Protein AF-0000000085137660 (afdb_homodimer)

Solvent-accessible surface area (backbone atoms only — not comparable to full-atom values): 29494 Å² total; per-residue (Å²): 129,69,52,48,34,33,44,32,47,28,30,54,60,30,27,39,37,35,36,28,50,52,92,41,75,76,46,72,49,74,45,64,56,2,48,78,43,44,84,89,50,51,64,68,55,51,51,50,61,74,38,60,92,65,69,50,100,78,45,32,34,38,33,32,21,39,34,20,32,92,70,30,72,48,69,28,66,62,44,60,51,61,36,46,60,68,51,48,63,71,52,52,35,73,80,55,91,57,30,33,27,43,32,24,38,29,33,80,51,96,93,45,31,30,68,45,58,43,58,56,40,26,47,52,13,33,46,71,77,47,70,39,47,29,39,38,34,61,49,52,56,21,36,42,34,35,28,55,98,57,31,40,58,45,61,48,40,30,38,50,40,45,50,49,50,42,40,46,72,72,34,76,59,27,59,89,53,58,79,70,44,91,39,71,65,40,20,50,54,18,23,54,49,9,48,75,40,31,46,43,58,60,52,54,45,26,56,31,26,23,37,76,72,63,80,32,63,60,37,29,49,65,28,20,50,49,17,25,43,52,13,14,48,57,45,60,43,43,86,76,55,54,91,88,51,55,31,24,35,35,21,52,71,72,60,41,56,56,51,48,52,50,35,45,76,72,73,42,65,72,44,80,41,48,38,68,59,16,28,53,50,16,48,49,57,40,44,53,61,70,61,104,130,68,53,48,34,34,45,32,47,29,30,55,59,31,28,38,39,36,36,27,50,53,91,42,74,75,46,73,46,76,44,64,56,2,48,78,42,44,84,89,49,51,64,68,55,51,50,50,61,75,39,61,92,65,69,50,99,78,43,33,34,37,31,33,22,38,36,22,32,94,71,30,75,48,69,28,65,62,44,61,50,61,36,47,60,68,51,48,65,71,52,53,36,74,79,55,91,56,28,33,27,40,33,25,39,29,34,80,52,98,90,45,32,29,66,44,59,42,58,56,39,25,46,53,13,34,47,74,77,48,68,40,47,30,38,38,33,60,49,54,56,20,35,40,35,36,27,54,98,57,33,40,58,46,62,48,38,28,38,50,40,44,48,51,51,43,41,47,73,72,33,78,60,26,60,89,52,60,79,69,42,91,38,72,65,39,19,50,55,17,23,54,52,9,48,75,40,31,46,43,58,60,51,55,44,25,55,30,26,22,36,75,72,62,78,33,62,60,36,29,49,63,27,20,50,50,16,24,44,54,12,14,49,55,44,60,44,42,86,76,56,54,92,86,50,55,31,23,35,36,22,53,71,70,57,41,56,56,52,49,52,50,35,44,75,72,72,43,64,71,45,81,40,47,38,67,58,17,28,53,50,16,48,49,57,40,43,53,61,72,63,104

pLDDT: mean 94.41, std 6.68, range [46.06, 98.75]

Sequence (584 aa):
MTARYIAIDWGSTNLRAWLYQGDHCLESRQSEAGVTRLNGKSPAAVLAEVTTDWREENTPVVMAGMVGSNVGWKVAPYLSVPARFSSIGEQLTSVGDNIWIIPGLCVSHDDNHNVMRGEETQLIGARTLAPSSLYVMPGTHCKWVQADSQQINDFRTVMTGELHHLLLNHSLIGAGLPPQENSADAFAAGLERGLNAPAILPQLFEVRASHVLGTLPREQVSEFLSGLLIGAEVASMRDYVTHQHAITLVAGTSLTARYQQAFQAMGCDVTAVAGDTAFQAGIRSIAHAVANMTARYIAIDWGSTNLRAWLYQGDHCLESRQSEAGVTRLNGKSPAAVLAEVTTDWREENTPVVMAGMVGSNVGWKVAPYLSVPARFSSIGEQLTSVGDNIWIIPGLCVSHDDNHNVMRGEETQLIGARTLAPSSLYVMPGTHCKWVQADSQQINDFRTVMTGELHHLLLNHSLIGAGLPPQENSADAFAAGLERGLNAPAILPQLFEVRASHVLGTLPREQVSEFLSGLLIGAEVASMRDYVTHQHAITLVAGTSLTARYQQAFQAMGCDVTAVAGDTAFQAGIRSIAHAVAN

Foldseek 3Di:
DQAWAKEWEAEQQKIKIFTDRHLRTPDIDIDRCHLNRVPPDAPVVVVCVRCPPPDDPQHAYEYWYCLCPPSHNHPQAADEPFDWLVVQLVRWDDDDRRYTYGHWHWYDDDVDTDIDTLVSLLVQLCCVVPNWQWEWEDDCWIKIWGDHNTTTHDIHIDRLNVVLVCLCPPHLLNPPFDAADDDPVLLVQLQVQLLVCLVCVVVSVVLSVCVVVPVDPSNHSSNSSSNNSLNSVCNVCVVSDDQPIEYEYEEADVVVVSNQVSCVVVVHHYHYDYSVSSNSSRSSVSSSVSSD/DQAWAKEWEAEQQKIKIFTDRRLDTPDIFIDRCHLNRVPPDAPVVVVCVRCPPPDDPQHAYEYWYCLCPPSHNHPQAADEPFDWLVVQLVRWDDDDHRYTYGHWHWYDDDVDTDIDTLVSLLVQLCCVVPNWQWEWEDDCWIKIWGDHNTTTHDIHIDRLNVVLVCLCPPHLLNPPFDAADDDPVLLVQLLVQLLVCLVCVVVSVVLSVCVVVPVDPSNHSSNSSSNNSLNSVCNVCVVSDDQPIEYEYEEADVVVVSNQVSCVVVVHHYHYDYSVSSNSSRSSVSSSVSSD

InterPro domains:
  IPR007729 2-keto-3-deoxy-galactonokinase [PF05035] (9-286)
  IPR042257 2-keto-3-deoxy-galactonokinase, C-terminal domain [G3DSA:3.30.420.310] (90-292)
  IPR042258 2-keto-3-deoxy-galactonokinase, N-terminal [G3DSA:3.30.420.300] (1-76)

Radius of gyration: 28.01 Å; Cα contacts (8 Å, |Δi|>4): 1306; chains: 2; bounding box: 45×90×69 Å

Nearest PDB structures (foldseek):
  3r1x-assembly1_A  TM=9.912E-01  e=9.124E-51  Klebsiella pneumoniae subsp. pneumoniae MGH 78578
  3t69-assembly1_A  TM=9.196E-01  e=9.503E-27  Sinorhizobium meliloti 1021
  3t69-assembly1_B  TM=8.977E-01  e=1.426E-25  Sinorhizobium meliloti 1021
  4mo4-assembly1_A  TM=4.322E-01  e=2.109E-05  Pseudomonas aeruginosa
  4mo4-assembly1_B  TM=4.518E-01  e=2.992E-04  Pseudomonas aeruginosa

Organism: Escherichia coli (strain 55989 / EAEC) (NCBI:txid585055)

Structure (mmCIF, N/CA/C/O backbone):
data_AF-0000000085137660-model_v1
#
loop_
_entity.id
_entity.type
_entity.pdbx_description
1 polymer 'DgoK protein'
#
loop_
_atom_site.group_PDB
_atom_site.id
_atom_site.type_symbol
_atom_site.label_atom_id
_atom_site.label_alt_id
_atom_site.label_comp_id
_atom_site.label_asym_id
_atom_site.label_entity_id
_atom_site.label_seq_id
_atom_site.pdbx_PDB_ins_code
_atom_site.Cartn_x
_atom_site.Cartn_y
_atom_site.Cartn_z
_atom_site.occupancy
_atom_site.B_iso_or_equiv
_atom_site.auth_seq_id
_atom_site.auth_comp_id
_atom_site.auth_asym_id
_atom_site.auth_atom_id
_atom_site.pdbx_PDB_model_num
ATOM 1 N N . MET A 1 1 ? 8.477 -43.656 -29.453 1 46.28 1 MET A N 1
ATOM 2 C CA . MET A 1 1 ? 8.453 -42.344 -30.094 1 46.28 1 MET A CA 1
ATOM 3 C C . MET A 1 1 ? 8.195 -41.219 -29.078 1 46.28 1 MET A C 1
ATOM 5 O O . MET A 1 1 ? 7.293 -41.344 -28.25 1 46.28 1 MET A O 1
ATOM 9 N N . THR A 1 2 ? 9.211 -40.375 -28.859 1 61.97 2 THR A N 1
ATOM 10 C CA . THR A 1 2 ? 9.125 -39.406 -27.766 1 61.97 2 THR A CA 1
ATOM 11 C C . THR A 1 2 ? 7.996 -38.406 -28.016 1 61.97 2 THR A C 1
ATOM 13 O O . THR A 1 2 ? 7.828 -37.938 -29.141 1 61.97 2 THR A O 1
ATOM 16 N N . ALA A 1 3 ? 7.059 -38.25 -27.094 1 81.56 3 ALA A N 1
ATOM 17 C CA . ALA A 1 3 ? 5.777 -37.562 -27.266 1 81.56 3 ALA A CA 1
ATOM 18 C C . ALA A 1 3 ? 5.984 -36.094 -27.578 1 81.56 3 ALA A C 1
ATOM 20 O O . ALA A 1 3 ? 6.887 -35.438 -27.047 1 81.56 3 ALA A O 1
ATOM 21 N N . ARG A 1 4 ? 5.508 -35.656 -28.781 1 89.88 4 ARG A N 1
ATOM 22 C CA . ARG A 1 4 ? 5.473 -34.281 -29.203 1 89.88 4 ARG A CA 1
ATOM 23 C C . ARG A 1 4 ? 4.352 -33.5 -28.516 1 89.88 4 ARG A C 1
ATOM 25 O O . ARG A 1 4 ? 3.246 -34.031 -28.344 1 89.88 4 ARG A O 1
ATOM 32 N N . TYR A 1 5 ? 4.68 -32.312 -27.984 1 94.44 5 TYR A N 1
ATOM 33 C CA . TYR A 1 5 ? 3.645 -31.516 -27.344 1 94.44 5 TYR A CA 1
ATOM 34 C C . TYR A 1 5 ? 3.998 -30.031 -27.359 1 94.44 5 TYR A C 1
ATOM 36 O O . TYR A 1 5 ? 5.148 -29.672 -27.625 1 94.44 5 TYR A O 1
ATOM 44 N N . ILE A 1 6 ? 3.008 -29.219 -27.172 1 95.44 6 ILE A N 1
ATOM 45 C CA . ILE A 1 6 ? 3.16 -27.781 -27.094 1 95.44 6 ILE A CA 1
ATOM 46 C C . ILE A 1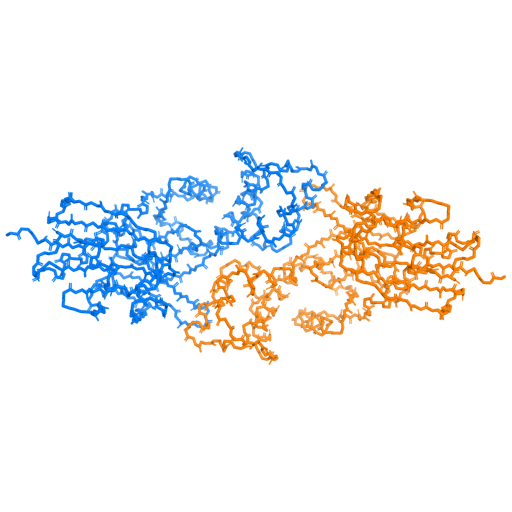 6 ? 2.848 -27.281 -25.688 1 95.44 6 ILE A C 1
ATOM 48 O O . ILE A 1 6 ? 1.831 -27.672 -25.094 1 95.44 6 ILE A O 1
ATOM 52 N N . ALA A 1 7 ? 3.758 -26.562 -25.125 1 96.25 7 ALA A N 1
ATOM 53 C CA . ALA A 1 7 ? 3.588 -25.938 -23.828 1 96.25 7 ALA A CA 1
ATOM 54 C C . ALA A 1 7 ? 3.42 -24.422 -23.953 1 96.25 7 ALA A C 1
ATOM 56 O O . ALA A 1 7 ? 4.16 -23.781 -24.703 1 96.25 7 ALA A O 1
ATOM 57 N N . ILE A 1 8 ? 2.41 -23.891 -23.188 1 97.31 8 ILE A N 1
ATOM 58 C CA . ILE A 1 8 ? 2.129 -22.469 -23.328 1 97.31 8 ILE A CA 1
ATOM 59 C C . ILE A 1 8 ? 2.02 -21.812 -21.953 1 97.31 8 ILE A C 1
ATOM 61 O O . ILE A 1 8 ? 1.321 -22.328 -21.078 1 97.31 8 ILE A O 1
ATOM 65 N N . ASP A 1 9 ? 2.746 -20.781 -21.734 1 97.44 9 ASP A N 1
ATOM 66 C CA . ASP A 1 9 ? 2.557 -19.844 -20.641 1 97.44 9 ASP A CA 1
ATOM 67 C C . ASP A 1 9 ? 1.769 -18.625 -21.109 1 97.44 9 ASP A C 1
ATOM 69 O O . ASP A 1 9 ? 2.328 -17.703 -21.719 1 97.44 9 ASP A O 1
ATOM 73 N N . TRP A 1 10 ? 0.52 -18.594 -20.812 1 97.88 10 TRP A N 1
ATOM 74 C CA . TRP A 1 10 ? -0.363 -17.547 -21.297 1 97.88 10 TRP A CA 1
ATOM 75 C C . TRP A 1 10 ? -0.768 -16.609 -20.172 1 97.88 10 TRP A C 1
ATOM 77 O O . TRP A 1 10 ? -1.739 -16.859 -19.453 1 97.88 10 TRP A O 1
ATOM 87 N N . GLY A 1 11 ? -0.088 -15.484 -20.062 1 94.75 11 GLY A N 1
ATOM 88 C CA . GLY A 1 11 ? -0.324 -14.5 -19.031 1 94.75 11 GLY A CA 1
ATOM 89 C C . GLY A 1 11 ? -1.295 -13.406 -19.453 1 94.75 11 GLY A C 1
ATOM 90 O O . GLY A 1 11 ? -1.97 -13.539 -20.469 1 94.75 11 GLY A O 1
ATOM 91 N N . SER A 1 12 ? -1.384 -12.359 -18.609 1 90.88 12 SER A N 1
ATOM 92 C CA . SER A 1 12 ? -2.299 -11.258 -18.875 1 90.88 12 SER A CA 1
ATOM 93 C C . SER A 1 12 ? -1.834 -10.422 -20.062 1 90.88 12 SER A C 1
ATOM 95 O O . SER A 1 12 ? -2.645 -10.023 -20.906 1 90.88 12 SER A O 1
ATOM 97 N N . THR A 1 13 ? -0.489 -10.266 -20.172 1 91.25 13 THR A N 1
ATOM 98 C CA . THR A 1 13 ? -0.009 -9.289 -21.141 1 91.25 13 THR A CA 1
ATOM 99 C C . THR A 1 13 ? 0.824 -9.961 -22.234 1 91.25 13 THR A C 1
ATOM 101 O O . THR A 1 13 ? 1.091 -9.359 -23.281 1 91.25 13 THR A O 1
ATOM 104 N N . ASN A 1 14 ? 1.265 -11.188 -21.922 1 94.31 14 ASN A N 1
ATOM 105 C CA . ASN A 1 14 ? 2.131 -11.867 -22.875 1 94.31 14 ASN A CA 1
ATOM 106 C C . ASN A 1 14 ? 1.836 -13.367 -22.922 1 94.31 14 ASN A C 1
ATOM 108 O O . ASN A 1 14 ? 1.164 -13.898 -22.047 1 94.31 14 ASN A O 1
ATOM 112 N N . LEU A 1 15 ? 2.369 -13.953 -23.953 1 96.69 15 LEU A N 1
ATOM 113 C CA . LEU A 1 15 ? 2.227 -15.383 -24.219 1 96.69 15 LEU A CA 1
ATOM 114 C C . LEU A 1 15 ? 3.543 -15.977 -24.719 1 96.69 15 LEU A C 1
ATOM 116 O O . LEU A 1 15 ? 4.23 -15.375 -25.547 1 96.69 15 LEU A O 1
ATOM 120 N N . ARG A 1 16 ? 3.992 -17.078 -24.078 1 97.06 16 ARG A N 1
ATOM 121 C CA . ARG A 1 16 ? 5.148 -17.844 -24.516 1 97.06 16 ARG A CA 1
ATOM 122 C C . ARG A 1 16 ? 4.762 -19.281 -24.844 1 97.06 16 ARG A C 1
ATOM 124 O O . ARG A 1 16 ? 4.016 -19.922 -24.094 1 97.06 16 ARG A O 1
ATOM 131 N N . ALA A 1 17 ? 5.258 -19.719 -26 1 97.31 17 ALA A N 1
ATOM 132 C CA . ALA A 1 17 ? 4.941 -21.062 -26.453 1 97.31 17 ALA A CA 1
ATOM 133 C C . ALA A 1 17 ? 6.211 -21.844 -26.797 1 97.31 17 ALA A C 1
ATOM 135 O O . ALA A 1 17 ? 7.18 -21.266 -27.297 1 97.31 17 ALA A O 1
ATOM 136 N N . TRP A 1 18 ? 6.184 -23.125 -26.516 1 96.56 18 TRP A N 1
ATOM 137 C CA . TRP A 1 18 ? 7.293 -24.016 -26.828 1 96.56 18 TRP A CA 1
ATOM 138 C C . TRP A 1 18 ? 6.789 -25.297 -27.484 1 96.56 18 TRP A C 1
ATOM 140 O O . TRP A 1 18 ? 5.801 -25.891 -27.031 1 96.56 18 TRP A O 1
ATOM 150 N N . LEU A 1 19 ? 7.477 -25.688 -28.562 1 95.88 19 LEU A N 1
ATOM 151 C CA . LEU A 1 19 ? 7.273 -27 -29.172 1 95.88 19 LEU A CA 1
ATOM 152 C C . LEU A 1 19 ? 8.344 -27.984 -28.719 1 95.88 19 LEU A C 1
ATOM 154 O O . LEU A 1 19 ? 9.539 -27.75 -28.922 1 95.88 19 LEU A O 1
ATOM 158 N N . TYR A 1 20 ? 7.832 -29.094 -28.125 1 93.69 20 TYR A N 1
ATOM 159 C CA . TYR A 1 20 ? 8.781 -30.078 -27.594 1 93.69 20 TYR A CA 1
ATOM 160 C C . TYR A 1 20 ? 8.656 -31.406 -28.344 1 93.69 20 TYR A C 1
ATOM 162 O O . TYR A 1 20 ? 7.57 -31.781 -28.781 1 93.69 20 TYR A O 1
ATOM 170 N N . GLN A 1 21 ? 9.797 -32.062 -28.484 1 91.44 21 GLN A N 1
ATOM 171 C CA . GLN A 1 21 ? 9.906 -33.5 -28.75 1 91.44 21 GLN A CA 1
ATOM 172 C C . GLN A 1 21 ? 10.602 -34.219 -27.594 1 91.44 21 GLN A C 1
ATOM 174 O O . GLN A 1 21 ? 11.82 -34.094 -27.438 1 91.44 21 GLN A O 1
ATOM 179 N N . GLY A 1 22 ? 9.812 -34.938 -26.75 1 85.94 22 GLY A N 1
ATOM 180 C CA . GLY A 1 22 ? 10.375 -35.375 -25.484 1 85.94 22 GLY A CA 1
ATOM 181 C C . GLY A 1 22 ? 10.836 -34.25 -24.594 1 85.94 22 GLY A C 1
ATOM 182 O O . GLY A 1 22 ? 10.062 -33.344 -24.297 1 85.94 22 GLY A O 1
ATOM 183 N N . ASP A 1 23 ? 12.094 -34.25 -24.312 1 86.62 23 ASP A N 1
ATOM 184 C CA . ASP A 1 23 ? 12.625 -33.219 -23.422 1 86.62 23 ASP A CA 1
ATOM 185 C C . ASP A 1 23 ? 13.336 -32.125 -24.234 1 86.62 23 ASP A C 1
ATOM 187 O O . ASP A 1 23 ? 13.82 -31.156 -23.656 1 86.62 23 ASP A O 1
ATOM 191 N N . HIS A 1 24 ? 13.242 -32.25 -25.5 1 91.44 24 HIS A N 1
ATOM 192 C CA . HIS A 1 24 ? 13.953 -31.328 -26.375 1 91.44 24 HIS A CA 1
ATOM 193 C C . HIS A 1 24 ? 13.016 -30.266 -26.922 1 91.44 24 HIS A C 1
ATOM 195 O O . HIS A 1 24 ? 12 -30.578 -27.547 1 91.44 24 HIS A O 1
ATOM 201 N N . CYS A 1 25 ? 13.375 -29.047 -26.703 1 94.5 25 CYS A N 1
ATOM 202 C CA . CYS A 1 25 ? 12.609 -27.938 -27.266 1 94.5 25 CYS A CA 1
ATOM 203 C C . CYS A 1 25 ? 12.969 -27.703 -28.719 1 94.5 25 CYS A C 1
ATOM 205 O O . CYS A 1 25 ? 14.094 -27.297 -29.031 1 94.5 25 CYS A O 1
ATOM 207 N N . LEU A 1 26 ? 12.078 -27.859 -29.609 1 95 26 LEU A N 1
ATOM 208 C CA . LEU A 1 26 ? 12.312 -27.719 -31.031 1 95 26 LEU A CA 1
ATOM 209 C C . LEU A 1 26 ? 12.227 -26.25 -31.453 1 95 26 LEU A C 1
ATOM 211 O O . LEU A 1 26 ? 13.008 -25.797 -32.281 1 95 26 LEU A O 1
ATOM 215 N N . GLU A 1 27 ? 11.25 -25.578 -30.938 1 96.25 27 GLU A N 1
ATOM 216 C CA . GLU A 1 27 ? 11.008 -24.188 -31.281 1 96.25 27 GLU A CA 1
ATOM 217 C C . GLU A 1 27 ? 10.305 -23.453 -30.141 1 96.25 27 GLU A C 1
ATOM 219 O O . GLU A 1 27 ? 9.609 -24.062 -29.328 1 96.25 27 GLU A O 1
ATOM 224 N N . SER A 1 28 ? 10.523 -22.188 -30.031 1 97 28 SER A N 1
ATOM 225 C CA . SER A 1 28 ? 9.836 -21.328 -29.078 1 97 28 SER A CA 1
ATOM 226 C C . SER A 1 28 ? 9.383 -20.016 -29.734 1 97 28 SER A C 1
ATOM 228 O O . SER A 1 28 ? 10.016 -19.531 -30.672 1 97 28 SER A O 1
ATOM 230 N N . ARG A 1 29 ? 8.25 -19.5 -29.297 1 97.56 29 ARG A N 1
ATOM 231 C CA . ARG A 1 29 ? 7.695 -18.25 -29.797 1 97.56 29 ARG A CA 1
ATOM 232 C C . ARG A 1 29 ? 7.148 -17.391 -28.656 1 97.56 29 ARG A C 1
ATOM 234 O O . ARG A 1 29 ? 6.805 -17.906 -27.594 1 97.56 29 ARG A O 1
ATOM 241 N N . GLN A 1 30 ? 7.164 -16.141 -28.844 1 96.31 30 GLN A N 1
ATOM 242 C CA . GLN A 1 30 ? 6.59 -15.188 -27.906 1 96.31 30 GLN A CA 1
ATOM 243 C C . GLN A 1 30 ? 5.629 -14.234 -28.609 1 96.31 30 GLN A C 1
ATOM 245 O O . GLN A 1 30 ? 5.797 -13.938 -29.797 1 96.31 30 GLN A O 1
ATOM 250 N N . SER A 1 31 ? 4.629 -13.852 -27.859 1 96.25 31 SER A N 1
ATOM 251 C CA . SER A 1 31 ? 3.613 -12.938 -28.375 1 96.25 31 SER A CA 1
ATOM 252 C C . SER A 1 31 ? 3.145 -11.953 -27.312 1 96.25 31 SER A C 1
ATOM 254 O O . SER A 1 31 ? 3.158 -12.273 -26.125 1 96.25 31 SER A O 1
ATOM 256 N N . GLU A 1 32 ? 2.699 -10.773 -27.688 1 95.12 32 GLU A N 1
ATOM 257 C CA . GLU A 1 32 ? 2.137 -9.781 -26.781 1 95.12 32 GLU A CA 1
ATOM 258 C C . GLU A 1 32 ? 0.643 -10.016 -26.578 1 95.12 32 GLU A C 1
ATOM 260 O O . GLU A 1 32 ? 0.002 -9.289 -25.812 1 95.12 32 GLU A O 1
ATOM 265 N N . ALA A 1 33 ? 0.191 -11.109 -27.141 1 95.44 33 ALA A N 1
ATOM 266 C CA . ALA A 1 33 ? -1.237 -11.406 -27.062 1 95.44 33 ALA A CA 1
ATOM 267 C C . ALA A 1 33 ? -1.579 -12.117 -25.766 1 95.44 33 ALA A C 1
ATOM 269 O O . ALA A 1 33 ? -2.143 -13.219 -25.781 1 95.44 33 ALA A O 1
ATOM 270 N N . GLY A 1 34 ? -1.356 -11.422 -24.688 1 95.19 34 GLY A N 1
ATOM 271 C CA . GLY A 1 34 ? -1.896 -11.898 -23.422 1 95.19 34 GLY A CA 1
ATOM 272 C C . GLY A 1 34 ? -3.412 -11.922 -23.391 1 95.19 34 GLY A C 1
ATOM 273 O O . GLY A 1 34 ? -4.062 -11.367 -24.281 1 95.19 34 GLY A O 1
ATOM 274 N N . VAL A 1 35 ? -3.943 -12.547 -22.406 1 94.88 35 VAL A N 1
ATOM 275 C CA . VAL A 1 35 ? -5.379 -12.797 -22.391 1 94.88 35 VAL A CA 1
ATOM 276 C C . VAL A 1 35 ? -6.137 -11.477 -22.328 1 94.88 35 VAL A C 1
ATOM 278 O O . VAL A 1 35 ? -7.316 -11.406 -22.688 1 94.88 35 VAL A O 1
ATOM 281 N N . THR A 1 36 ? -5.473 -10.359 -21.828 1 90.31 36 THR A N 1
ATOM 282 C CA . THR A 1 36 ? -6.125 -9.055 -21.766 1 90.31 36 THR A CA 1
ATOM 283 C C . THR A 1 36 ? -5.816 -8.227 -23 1 90.31 36 THR A C 1
ATOM 285 O O . THR A 1 36 ? -6.234 -7.074 -23.109 1 90.31 36 THR A O 1
ATOM 288 N N . ARG A 1 37 ? -5.086 -8.75 -23.969 1 92.38 37 ARG A N 1
ATOM 289 C CA . ARG A 1 37 ? -4.66 -8.031 -25.172 1 92.38 37 ARG A CA 1
ATOM 290 C C . ARG A 1 37 ? -4.898 -8.867 -26.422 1 92.38 37 ARG A C 1
ATOM 292 O O . ARG A 1 37 ? -4.004 -9.008 -27.266 1 92.38 37 ARG A O 1
ATOM 299 N N . LEU A 1 38 ? -5.984 -9.414 -26.562 1 94.5 38 LEU A N 1
ATOM 300 C CA . LEU A 1 38 ? -6.27 -10.312 -27.688 1 94.5 38 LEU A CA 1
ATOM 301 C C . LEU A 1 38 ? -6.684 -9.516 -28.922 1 94.5 38 LEU A C 1
ATOM 303 O O . LEU A 1 38 ? -6.719 -10.062 -30.031 1 94.5 38 LEU A O 1
ATOM 307 N N . ASN A 1 39 ? -6.961 -8.258 -28.75 1 92.94 39 ASN A N 1
ATOM 308 C CA . ASN A 1 39 ? -7.258 -7.336 -29.844 1 92.94 39 ASN A CA 1
ATOM 309 C C . ASN A 1 39 ? -8.367 -7.875 -30.75 1 92.94 39 ASN A C 1
ATOM 311 O O . ASN A 1 39 ? -8.219 -7.926 -31.969 1 92.94 39 ASN A O 1
ATOM 315 N N . GLY A 1 40 ? -9.398 -8.359 -30.141 1 92.94 40 GLY A N 1
ATOM 316 C CA . GLY A 1 40 ? -10.578 -8.781 -30.875 1 92.94 40 GLY A CA 1
ATOM 317 C C . GLY A 1 40 ? -10.508 -10.219 -31.344 1 92.94 40 GLY A C 1
ATOM 318 O O . GLY A 1 40 ? -11.484 -10.75 -31.891 1 92.94 40 GLY A O 1
ATOM 319 N N . LYS A 1 41 ? -9.484 -10.93 -31.156 1 96.12 41 LYS A N 1
ATOM 320 C CA . LYS A 1 41 ? -9.352 -12.336 -31.547 1 96.12 41 LYS A CA 1
ATOM 321 C C . LYS A 1 41 ? -9.812 -13.258 -30.422 1 96.12 41 LYS A C 1
ATOM 323 O O . LYS A 1 41 ? -9.789 -12.875 -29.25 1 96.12 41 LYS A O 1
ATOM 328 N N . SER A 1 42 ? -10.266 -14.336 -30.875 1 96.12 42 SER A N 1
ATOM 329 C CA . SER A 1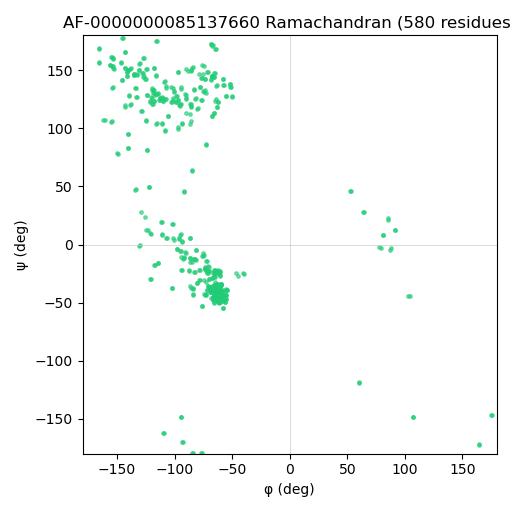 42 ? -10.531 -15.359 -29.875 1 96.12 42 SER A CA 1
ATOM 330 C C . SER A 1 42 ? -9.242 -16.016 -29.391 1 96.12 42 SER A C 1
ATOM 332 O O . SER A 1 42 ? -8.234 -16 -30.094 1 96.12 42 SER A O 1
ATOM 334 N N . PRO A 1 43 ? -9.281 -16.547 -28.172 1 97 43 PRO A N 1
ATOM 335 C CA . PRO A 1 43 ? -8.102 -17.281 -27.703 1 97 43 PRO A CA 1
ATOM 336 C C . PRO A 1 43 ? -7.699 -18.406 -28.656 1 97 43 PRO A C 1
ATOM 338 O O . PRO A 1 43 ? -6.508 -18.609 -28.906 1 97 43 PRO A O 1
ATOM 341 N N . ALA A 1 44 ? -8.609 -19.094 -29.219 1 96 44 ALA A N 1
ATOM 342 C CA . ALA A 1 44 ? -8.344 -20.172 -30.172 1 96 44 ALA A CA 1
ATOM 343 C C . ALA A 1 44 ? -7.598 -19.672 -31.391 1 96 44 ALA A C 1
ATOM 345 O O . ALA A 1 44 ? -6.695 -20.328 -31.906 1 96 44 ALA A O 1
ATOM 346 N N . ALA A 1 45 ? -8.016 -18.562 -31.812 1 96.5 45 ALA A N 1
ATOM 347 C CA . ALA A 1 45 ? -7.371 -17.969 -33 1 96.5 45 ALA A CA 1
ATOM 348 C C . ALA A 1 45 ? -5.926 -17.594 -32.688 1 96.5 45 ALA A C 1
ATOM 350 O O . ALA A 1 45 ? -5.035 -17.797 -33.5 1 96.5 45 ALA A O 1
ATOM 351 N N . VAL A 1 46 ? -5.688 -16.969 -31.531 1 97.5 46 VAL A N 1
ATOM 352 C CA . VAL A 1 46 ? -4.34 -16.594 -31.125 1 97.5 46 VAL A CA 1
ATOM 353 C C . VAL A 1 46 ? -3.463 -17.828 -30.984 1 97.5 46 VAL A C 1
ATOM 355 O O . VAL A 1 46 ? -2.312 -17.844 -31.422 1 97.5 46 VAL A O 1
ATOM 358 N N . LEU A 1 47 ? -4.039 -18.875 -30.375 1 96.44 47 LEU A N 1
ATOM 359 C CA . LEU A 1 47 ? -3.305 -20.125 -30.25 1 96.44 47 LEU A CA 1
ATOM 360 C C . LEU A 1 47 ? -2.902 -20.672 -31.609 1 96.44 47 LEU A C 1
ATOM 362 O O . LEU A 1 47 ? -1.761 -21.094 -31.797 1 96.44 47 LEU A O 1
ATOM 366 N N . ALA A 1 48 ? -3.842 -20.656 -32.531 1 94.81 48 ALA A N 1
ATOM 367 C CA . ALA A 1 48 ? -3.574 -21.156 -33.875 1 94.81 48 ALA A CA 1
ATOM 368 C C . ALA A 1 48 ? -2.455 -20.359 -34.531 1 94.81 48 ALA A C 1
ATOM 370 O O . ALA A 1 48 ? -1.588 -20.922 -35.188 1 94.81 48 ALA A O 1
ATOM 371 N N . GLU A 1 49 ? -2.504 -19.078 -34.312 1 95.75 49 GLU A N 1
ATOM 372 C CA . GLU A 1 49 ? -1.509 -18.203 -34.906 1 95.75 49 GLU A CA 1
ATOM 373 C C . GLU A 1 49 ? -0.12 -18.469 -34.312 1 95.75 49 GLU A C 1
ATOM 375 O O . GLU A 1 49 ? 0.85 -18.609 -35.062 1 95.75 49 GLU A O 1
ATOM 380 N N . VAL A 1 50 ? -0.006 -18.547 -33.031 1 96.56 50 VAL A N 1
ATOM 381 C CA . VAL A 1 50 ? 1.29 -18.656 -32.375 1 96.56 50 VAL A CA 1
ATOM 382 C C . VAL A 1 50 ? 1.877 -20.047 -32.625 1 96.56 50 VAL A C 1
ATOM 384 O O . VAL A 1 50 ? 3.098 -20.219 -32.625 1 96.56 50 VAL A O 1
ATOM 387 N N . THR A 1 51 ? 1.012 -21 -32.938 1 96.06 51 THR A N 1
ATOM 388 C CA . THR A 1 51 ? 1.5 -22.375 -33.125 1 96.06 51 THR A CA 1
ATOM 389 C C . THR A 1 51 ? 1.41 -22.797 -34.594 1 96.06 51 THR A C 1
ATOM 391 O O . THR A 1 51 ? 1.333 -23.984 -34.906 1 96.06 51 THR A O 1
ATOM 394 N N . THR A 1 52 ? 1.318 -21.859 -35.438 1 94 52 THR A N 1
ATOM 395 C CA . THR A 1 52 ? 1.251 -22.156 -36.844 1 94 52 THR A CA 1
ATOM 396 C C . THR A 1 52 ? 2.371 -23.109 -37.281 1 94 52 THR A C 1
ATOM 398 O O . THR A 1 52 ? 3.527 -22.922 -36.906 1 94 52 THR A O 1
ATOM 401 N N . ASP A 1 53 ? 2.043 -24.172 -37.906 1 92.81 53 ASP A N 1
ATOM 402 C CA . ASP A 1 53 ? 2.945 -25.172 -38.5 1 92.81 53 ASP A CA 1
ATOM 403 C C . ASP A 1 53 ? 3.477 -26.109 -37.406 1 92.81 53 ASP A C 1
ATOM 405 O O . ASP A 1 53 ? 4.348 -26.953 -37.656 1 92.81 53 ASP A O 1
ATOM 409 N N . TRP A 1 54 ? 3.107 -25.844 -36.125 1 92.56 54 TRP A N 1
ATOM 410 C CA . TRP A 1 54 ? 3.547 -26.719 -35.062 1 92.56 54 TRP A CA 1
ATOM 411 C C . TRP A 1 54 ? 2.602 -27.906 -34.906 1 92.56 54 TRP A C 1
ATOM 413 O O . TRP A 1 54 ? 3.033 -29.016 -34.562 1 92.56 54 TRP A O 1
ATOM 423 N N . ARG A 1 55 ? 1.368 -27.578 -35.094 1 79.69 55 ARG A N 1
ATOM 424 C CA . ARG A 1 55 ? 0.363 -28.547 -34.688 1 79.69 55 ARG A CA 1
ATOM 425 C C . ARG A 1 55 ? 0.095 -29.562 -35.781 1 79.69 55 ARG A C 1
ATOM 427 O O . ARG A 1 55 ? -0.258 -29.188 -36.906 1 79.69 55 ARG A O 1
ATOM 434 N N . GLU A 1 56 ? 0.561 -30.688 -35.562 1 77.5 56 GLU A N 1
ATOM 435 C CA . GLU A 1 56 ? 0.053 -31.859 -36.25 1 77.5 56 GLU A CA 1
ATOM 436 C C . GLU A 1 56 ? -1.173 -32.438 -35.562 1 77.5 56 GLU A C 1
ATOM 438 O O . GLU A 1 56 ? -1.403 -32.188 -34.375 1 77.5 56 GLU A O 1
ATOM 443 N N . GLU A 1 57 ? -2.076 -33.094 -36.219 1 67.88 57 GLU A N 1
ATOM 444 C CA . GLU A 1 57 ? -3.404 -33.531 -35.75 1 67.88 57 GLU A CA 1
ATOM 445 C C . GLU A 1 57 ? -3.373 -34.031 -34.344 1 67.88 57 GLU A C 1
ATOM 447 O O . GLU A 1 57 ? -4.293 -33.781 -33.562 1 67.88 57 GLU A O 1
ATOM 452 N N . ASN A 1 58 ? -2.293 -34.5 -33.844 1 81.31 58 ASN A N 1
ATOM 453 C CA . ASN A 1 58 ? -2.398 -35.156 -32.531 1 81.31 58 ASN A CA 1
ATOM 454 C C . ASN A 1 58 ? -1.42 -34.562 -31.516 1 81.31 58 ASN A C 1
ATOM 456 O O . ASN A 1 58 ? -1.196 -35.125 -30.453 1 81.31 58 ASN A O 1
ATOM 460 N N . THR A 1 59 ? -1.05 -33.375 -31.766 1 90.56 59 THR A N 1
ATOM 461 C CA . THR A 1 59 ? -0.074 -32.781 -30.844 1 90.56 59 THR A CA 1
ATOM 462 C C . THR A 1 59 ? -0.771 -32.125 -29.656 1 90.56 59 THR A C 1
ATOM 464 O O . THR A 1 59 ? -1.505 -31.156 -29.828 1 90.56 59 THR A O 1
ATOM 467 N N . PRO A 1 60 ? -0.597 -32.688 -28.484 1 93.56 60 PRO A N 1
ATOM 468 C CA . PRO A 1 60 ? -1.25 -32.062 -27.312 1 93.56 60 PRO A CA 1
ATOM 469 C C . PRO A 1 60 ? -0.707 -30.688 -26.984 1 93.56 60 PRO A C 1
ATOM 471 O O . PRO A 1 60 ? 0.485 -30.422 -27.172 1 93.56 60 PRO A O 1
ATOM 474 N N . VAL A 1 61 ? -1.646 -29.797 -26.516 1 95.69 61 VAL A N 1
ATOM 475 C CA . VAL A 1 61 ? -1.308 -28.453 -26.047 1 95.69 61 VAL A CA 1
ATOM 476 C C . VAL A 1 61 ? -1.67 -28.312 -24.578 1 95.69 61 VAL A C 1
ATOM 478 O O . VAL A 1 61 ? -2.803 -28.594 -24.172 1 95.69 61 VAL A O 1
ATOM 481 N N . VAL A 1 62 ? -0.693 -27.953 -23.797 1 97.06 62 VAL A N 1
ATOM 482 C CA . VAL A 1 62 ? -0.918 -27.703 -22.375 1 97.06 62 VAL A CA 1
ATOM 483 C C . VAL A 1 62 ? -0.613 -26.234 -22.062 1 97.06 62 VAL A C 1
ATOM 485 O O . VAL A 1 62 ? 0.455 -25.734 -22.406 1 97.06 62 VAL A O 1
ATOM 488 N N . MET A 1 63 ? -1.571 -25.609 -21.406 1 98.19 63 MET A N 1
ATOM 489 C CA . MET A 1 63 ? -1.452 -24.172 -21.172 1 98.19 63 MET A CA 1
ATOM 490 C C . MET A 1 63 ? -1.564 -23.859 -19.672 1 98.19 63 MET A C 1
ATOM 492 O O . MET A 1 63 ? -2.354 -24.484 -18.969 1 98.19 63 MET A O 1
ATOM 496 N N . ALA A 1 64 ? -0.824 -22.953 -19.234 1 98 64 ALA A N 1
ATOM 497 C CA . ALA A 1 64 ? -0.866 -22.469 -17.859 1 98 64 ALA A CA 1
ATOM 498 C C . ALA A 1 64 ? -1.032 -20.953 -17.828 1 98 64 ALA A C 1
ATOM 500 O O . ALA A 1 64 ? -0.792 -20.266 -18.828 1 98 64 ALA A O 1
ATOM 501 N N . GLY A 1 65 ? -1.475 -20.453 -16.672 1 97.06 65 GLY A N 1
ATOM 502 C CA . GLY A 1 65 ? -1.528 -19.016 -16.453 1 97.06 65 GLY A CA 1
ATOM 503 C C . GLY A 1 65 ? -2.939 -18.453 -16.484 1 97.06 65 GLY A C 1
ATOM 504 O O . GLY A 1 65 ? -3.883 -19.141 -16.062 1 97.06 65 GLY A O 1
ATOM 505 N N . MET A 1 66 ? -3.039 -17.234 -16.938 1 96.12 66 MET A N 1
ATOM 506 C CA . MET A 1 66 ? -4.289 -16.484 -16.844 1 96.12 66 MET A CA 1
ATOM 507 C C . MET A 1 66 ? -5.297 -16.969 -17.875 1 96.12 66 MET A C 1
ATOM 509 O O . MET A 1 66 ? -6.477 -16.625 -17.828 1 96.12 66 MET A O 1
ATOM 513 N N . VAL A 1 67 ? -4.859 -17.797 -18.797 1 97.88 67 VAL A N 1
ATOM 514 C CA . VAL A 1 67 ? -5.742 -18.359 -19.797 1 97.88 67 VAL A CA 1
ATOM 515 C C . VAL A 1 67 ? -6.852 -19.172 -19.125 1 97.88 67 VAL A C 1
ATOM 517 O O . VAL A 1 67 ? -7.934 -19.344 -19.688 1 97.88 67 VAL A O 1
ATOM 520 N N . GLY A 1 68 ? -6.551 -19.609 -17.906 1 97.56 68 GLY A N 1
ATOM 521 C CA . GLY A 1 68 ? -7.535 -20.359 -17.156 1 97.56 68 GLY A CA 1
ATOM 522 C C . GLY A 1 68 ? -8.328 -19.516 -16.188 1 97.56 68 GLY A C 1
ATOM 523 O O . GLY A 1 68 ? -9.094 -20.031 -15.367 1 97.56 68 GLY A O 1
ATOM 524 N N . SER A 1 69 ? -8.164 -18.219 -16.172 1 94.75 69 SER A N 1
ATOM 525 C CA . SER A 1 69 ? -8.875 -17.297 -15.297 1 94.75 69 SER A CA 1
ATOM 526 C C . SER A 1 69 ? -10.234 -16.922 -15.875 1 94.75 69 SER A C 1
ATOM 528 O O . SER A 1 69 ? -10.602 -17.375 -16.969 1 94.75 69 SER A O 1
ATOM 530 N N . ASN A 1 70 ? -10.992 -16.047 -15.133 1 90.5 70 ASN A N 1
ATOM 531 C CA . ASN A 1 70 ? -12.312 -15.609 -15.57 1 90.5 70 ASN A CA 1
ATOM 532 C C . ASN A 1 70 ? -12.219 -14.641 -16.75 1 90.5 70 ASN A C 1
ATOM 534 O O . ASN A 1 70 ? -13.203 -14.422 -17.453 1 90.5 70 ASN A O 1
ATOM 538 N N . VAL A 1 71 ? -11.062 -14.109 -17.031 1 88.62 71 VAL A N 1
ATOM 539 C CA . VAL A 1 71 ? -10.891 -13.211 -18.156 1 88.62 71 VAL A CA 1
ATOM 540 C C . VAL A 1 71 ? -10.133 -13.93 -19.281 1 88.62 71 VAL A C 1
ATOM 542 O O . VAL A 1 71 ? -9.75 -13.305 -20.266 1 88.62 71 VAL A O 1
ATOM 545 N N . GLY A 1 72 ? -9.898 -15.188 -19.062 1 95.06 72 GLY A N 1
ATOM 546 C CA . GLY A 1 72 ? -9.141 -15.977 -20.016 1 95.06 72 GLY A CA 1
ATOM 547 C C . GLY A 1 72 ? -10.016 -16.734 -21 1 95.06 72 GLY A C 1
ATOM 548 O O . GLY A 1 72 ? -11.062 -16.234 -21.422 1 95.06 72 GLY A O 1
ATOM 549 N N . TRP A 1 73 ? -9.516 -17.969 -21.453 1 97.12 73 TRP A N 1
ATOM 550 C CA . TRP A 1 73 ? -10.203 -18.812 -22.422 1 97.12 73 TRP A CA 1
ATOM 551 C C . TRP A 1 73 ? -11.359 -19.547 -21.766 1 97.12 73 TRP A C 1
ATOM 553 O O . TRP A 1 73 ? -12.492 -19.5 -22.25 1 97.12 73 TRP A O 1
ATOM 563 N N . LYS A 1 74 ? -11.109 -20.203 -20.734 1 97.56 74 LYS A N 1
ATOM 564 C CA . LYS A 1 74 ? -12.07 -20.969 -19.938 1 97.56 74 LYS A CA 1
ATOM 565 C C . LYS A 1 74 ? -11.617 -21.094 -18.484 1 97.56 74 LYS A C 1
ATOM 567 O O . LYS A 1 74 ? -10.445 -21.359 -18.219 1 97.56 74 LYS A O 1
ATOM 572 N N . VAL A 1 75 ? -12.586 -20.875 -17.656 1 97.19 75 VAL A N 1
ATOM 573 C CA . VAL A 1 75 ? -12.242 -20.938 -16.234 1 97.19 75 VAL A CA 1
ATOM 574 C C . VAL A 1 75 ? -11.836 -22.359 -15.859 1 97.19 75 VAL A C 1
ATOM 576 O O . VAL A 1 75 ? -12.648 -23.281 -15.945 1 97.19 75 VAL A O 1
ATOM 579 N N . ALA A 1 76 ? -10.578 -22.531 -15.516 1 97.94 76 ALA A N 1
ATOM 580 C CA . ALA A 1 76 ? -10.125 -23.766 -14.883 1 97.94 76 ALA A CA 1
ATOM 581 C C . ALA A 1 76 ? -10.328 -23.719 -13.375 1 97.94 76 ALA A C 1
ATOM 583 O O . ALA A 1 76 ? -9.75 -22.875 -12.695 1 97.94 76 ALA A O 1
ATOM 584 N N . PRO A 1 77 ? -11.125 -24.594 -12.805 1 97.38 77 PRO A N 1
ATOM 585 C CA . PRO A 1 77 ? -11.359 -24.547 -11.359 1 97.38 77 PRO A CA 1
ATOM 586 C C . PRO A 1 77 ? -10.07 -24.672 -10.547 1 97.38 77 PRO A C 1
ATOM 588 O O . PRO A 1 77 ? -9.164 -25.406 -10.93 1 97.38 77 PRO A O 1
ATOM 591 N N . TYR A 1 78 ? -10.016 -23.953 -9.484 1 97.88 78 TYR A N 1
ATOM 592 C CA . TYR A 1 78 ? -8.883 -24.094 -8.578 1 97.88 78 TYR A CA 1
ATOM 593 C C . TYR A 1 78 ? -8.883 -25.453 -7.906 1 97.88 78 TYR A C 1
ATOM 595 O O . TYR A 1 78 ? -9.945 -26 -7.59 1 97.88 78 TYR A O 1
ATOM 603 N N . LEU A 1 79 ? -7.742 -25.938 -7.695 1 97.94 79 LEU A N 1
ATOM 604 C CA . LEU A 1 79 ? -7.574 -27.109 -6.828 1 97.94 79 LEU A CA 1
ATOM 605 C C . LEU A 1 79 ? -7.328 -26.672 -5.387 1 97.94 79 LEU A C 1
ATOM 607 O O . LEU A 1 79 ? -6.457 -25.844 -5.121 1 97.94 79 LEU A O 1
ATOM 611 N N . SER A 1 80 ? -8.07 -27.219 -4.457 1 97.94 80 SER A N 1
ATOM 612 C CA . SER A 1 80 ? -7.965 -26.828 -3.057 1 97.94 80 SER A CA 1
ATOM 613 C C . SER A 1 80 ? -6.75 -27.469 -2.396 1 97.94 80 SER A C 1
ATOM 615 O O . SER A 1 80 ? -6.5 -28.672 -2.566 1 97.94 80 SER A O 1
ATOM 617 N N . VAL A 1 81 ? -6.043 -26.672 -1.644 1 97.56 81 VAL A N 1
ATOM 618 C CA . VAL A 1 81 ? -4.91 -27.109 -0.838 1 97.56 81 VAL A CA 1
ATOM 619 C C . VAL A 1 81 ? -5.375 -27.422 0.581 1 97.56 81 VAL A C 1
ATOM 621 O O . VAL A 1 81 ? -6.199 -26.703 1.147 1 97.56 81 VAL A O 1
ATOM 624 N N . PRO A 1 82 ? -4.875 -28.672 1.142 1 97.38 82 PRO A N 1
ATOM 625 C CA . PRO A 1 82 ? -3.746 -29.484 0.675 1 97.38 82 PRO A CA 1
ATOM 626 C C . PRO A 1 82 ? -4.086 -30.312 -0.564 1 97.38 82 PRO A C 1
ATOM 628 O O . PRO A 1 82 ? -5.234 -30.719 -0.739 1 97.38 82 PRO A O 1
ATOM 631 N N . ALA A 1 83 ? -3.123 -30.438 -1.443 1 97.75 83 ALA A N 1
ATOM 632 C CA . ALA A 1 83 ? -3.262 -31.188 -2.688 1 97.75 83 ALA A CA 1
ATOM 633 C C . ALA A 1 83 ? -1.947 -31.859 -3.068 1 97.75 83 ALA A C 1
ATOM 635 O O . ALA A 1 83 ? -0.871 -31.297 -2.873 1 97.75 83 ALA A O 1
ATOM 636 N N . ARG A 1 84 ? -2.076 -33.031 -3.574 1 97.06 84 ARG A N 1
ATOM 637 C CA . ARG A 1 84 ? -0.891 -33.688 -4.117 1 97.06 84 ARG A CA 1
ATOM 638 C C . ARG A 1 84 ? -0.383 -32.969 -5.359 1 97.06 84 ARG A C 1
ATOM 640 O O . ARG A 1 84 ? -1.176 -32.469 -6.16 1 97.06 84 ARG A O 1
ATOM 647 N N . PHE A 1 85 ? 0.911 -32.938 -5.539 1 96.81 85 PHE A N 1
ATOM 648 C CA . PHE A 1 85 ? 1.487 -32.375 -6.75 1 96.81 85 PHE A CA 1
ATOM 649 C C . PHE A 1 85 ? 0.915 -33.062 -7.992 1 96.81 85 PHE A C 1
ATOM 651 O O . PHE A 1 85 ? 0.64 -32.375 -8.992 1 96.81 85 PHE A O 1
ATOM 658 N N . SER A 1 86 ? 0.716 -34.312 -7.945 1 94.69 86 SER A N 1
ATOM 659 C CA . SER A 1 86 ? 0.224 -35.094 -9.078 1 94.69 86 SER A CA 1
ATOM 660 C C . SER A 1 86 ? -1.196 -34.688 -9.453 1 94.69 86 SER A C 1
ATOM 662 O O . SER A 1 86 ? -1.596 -34.812 -10.609 1 94.69 86 SER A O 1
ATOM 664 N N . SER A 1 87 ? -1.976 -34.188 -8.492 1 96 87 SER A N 1
ATOM 665 C CA . SER A 1 87 ? -3.365 -33.812 -8.727 1 96 87 SER A CA 1
ATOM 666 C C . SER A 1 87 ? -3.469 -32.656 -9.719 1 96 87 SER A C 1
ATOM 668 O O . SER A 1 87 ? -4.461 -32.531 -10.445 1 96 87 SER A O 1
ATOM 670 N N . ILE A 1 88 ? -2.461 -31.875 -9.812 1 96.31 88 ILE A N 1
ATOM 671 C CA . ILE A 1 88 ? -2.469 -30.703 -10.695 1 96.31 88 ILE A CA 1
ATOM 672 C C . ILE A 1 88 ? -2.537 -31.172 -12.156 1 96.31 88 ILE A C 1
ATOM 674 O O . ILE A 1 88 ? -3.33 -30.641 -12.938 1 96.31 88 ILE A O 1
ATOM 678 N N . GLY A 1 89 ? -1.812 -32.219 -12.477 1 94.62 89 GLY A N 1
ATOM 679 C CA . GLY A 1 89 ? -1.799 -32.75 -13.828 1 94.62 89 GLY A CA 1
ATOM 680 C C . GLY A 1 89 ? -2.98 -33.656 -14.125 1 94.62 89 GLY A C 1
ATOM 681 O O . GLY A 1 89 ? -3.252 -33.969 -15.281 1 94.62 89 GLY A O 1
ATOM 682 N N . GLU A 1 90 ? -3.697 -34.062 -13.094 1 94.38 90 GLU A N 1
ATOM 683 C CA . GLU A 1 90 ? -4.816 -34.969 -13.242 1 94.38 90 GLU A CA 1
ATOM 684 C C . GLU A 1 90 ? -6.137 -34.219 -13.398 1 94.38 90 GLU A C 1
ATOM 686 O O . GLU A 1 90 ? -7.148 -34.812 -13.789 1 94.38 90 GLU A O 1
ATOM 691 N N . GLN A 1 91 ? -6.133 -32.906 -13.133 1 95.31 91 GLN A N 1
ATOM 692 C CA . GLN A 1 91 ? -7.375 -32.156 -13.141 1 95.31 91 GLN A CA 1
ATOM 693 C C . GLN A 1 91 ? -7.301 -31 -14.141 1 95.31 91 GLN A C 1
ATOM 695 O O . GLN A 1 91 ? -7.648 -29.859 -13.812 1 95.31 91 GLN A O 1
ATOM 700 N N . LEU A 1 92 ? -6.875 -31.297 -15.336 1 97.06 92 LEU A N 1
ATOM 701 C CA . LEU A 1 92 ? -6.766 -30.328 -16.406 1 97.06 92 LEU A CA 1
ATOM 702 C C . LEU A 1 92 ? -8.141 -30 -16.984 1 97.06 92 LEU A C 1
ATOM 704 O O . LEU A 1 92 ? -9.039 -30.844 -16.984 1 97.06 92 LEU A O 1
ATOM 708 N N . THR A 1 93 ? -8.305 -28.812 -17.391 1 97.81 93 THR A N 1
ATOM 709 C CA . THR A 1 93 ? -9.547 -28.391 -18.047 1 97.81 93 THR A CA 1
ATOM 710 C C . THR A 1 93 ? -9.391 -28.422 -19.562 1 97.81 93 THR A C 1
ATOM 712 O O . THR A 1 93 ? -8.523 -27.75 -20.125 1 97.81 93 THR A O 1
ATOM 715 N N . SER A 1 94 ? -10.242 -29.125 -20.266 1 96.88 94 SER A N 1
ATOM 716 C CA . SER A 1 94 ? -10.203 -29.219 -21.719 1 96.88 94 SER A CA 1
ATOM 717 C C . SER A 1 94 ? -10.906 -28.031 -22.375 1 96.88 94 SER A C 1
ATOM 719 O O . SER A 1 94 ? -11.984 -27.625 -21.938 1 96.88 94 SER A O 1
ATOM 721 N N . VAL A 1 95 ? -10.211 -27.5 -23.375 1 96.44 95 VAL A N 1
ATOM 722 C CA . VAL A 1 95 ? -10.867 -26.406 -24.078 1 96.44 95 VAL A CA 1
ATOM 723 C C . VAL A 1 95 ? -11 -26.766 -25.562 1 96.44 95 VAL A C 1
ATOM 725 O O . VAL A 1 95 ? -11.375 -25.922 -26.375 1 96.44 95 VAL A O 1
ATOM 728 N N . GLY A 1 96 ? -10.758 -27.906 -26 1 91.81 96 GLY A N 1
ATOM 729 C CA . GLY A 1 96 ? -10.789 -28.406 -27.359 1 91.81 96 GLY A CA 1
ATOM 730 C C . GLY A 1 96 ? -10.078 -29.734 -27.531 1 91.81 96 GLY A C 1
ATOM 731 O O . GLY A 1 96 ? -9.695 -30.359 -26.531 1 91.81 96 GLY A O 1
ATOM 732 N N . ASP A 1 97 ? -9.945 -30.125 -28.75 1 90.62 97 ASP A N 1
ATOM 733 C CA . ASP A 1 97 ? -9.289 -31.406 -29.031 1 90.62 97 ASP A CA 1
ATOM 734 C C . ASP A 1 97 ? -7.809 -31.344 -28.672 1 90.62 97 ASP A C 1
ATOM 736 O O . ASP A 1 97 ? -7.035 -30.641 -29.312 1 90.62 97 ASP A O 1
ATOM 740 N N . ASN A 1 98 ? -7.418 -32.094 -27.578 1 93 98 ASN A N 1
ATOM 741 C CA . ASN A 1 98 ? -6.043 -32.219 -27.109 1 93 98 ASN A CA 1
ATOM 742 C C . ASN A 1 98 ? -5.473 -30.891 -26.625 1 93 98 ASN A C 1
ATOM 744 O O . ASN A 1 98 ? -4.293 -30.609 -26.844 1 93 98 ASN A O 1
ATOM 748 N N . ILE A 1 99 ? -6.285 -29.953 -26.141 1 95.56 99 ILE A N 1
ATOM 749 C CA . ILE A 1 99 ? -5.855 -28.672 -25.594 1 95.56 99 ILE A CA 1
ATOM 750 C C . ILE A 1 99 ? -6.34 -28.547 -24.141 1 95.56 99 ILE A C 1
ATOM 752 O O . ILE A 1 99 ? -7.539 -28.609 -23.875 1 95.56 99 ILE A O 1
ATOM 756 N N . TRP A 1 100 ? -5.395 -28.344 -23.234 1 97.19 100 TRP A N 1
ATOM 757 C CA . TRP A 1 100 ? -5.734 -28.375 -21.812 1 97.19 100 TRP A CA 1
ATOM 758 C C . TRP A 1 100 ? -5.184 -27.156 -21.094 1 97.19 100 TRP A C 1
ATOM 760 O O . TRP A 1 100 ? -4.145 -26.609 -21.484 1 97.19 100 TRP A O 1
ATOM 770 N N . ILE A 1 101 ? -5.902 -26.766 -20.047 1 98.25 101 ILE A N 1
ATOM 771 C CA . ILE A 1 101 ? -5.473 -25.688 -19.172 1 98.25 101 ILE A CA 1
ATOM 772 C C . ILE A 1 101 ? -5.172 -26.234 -17.766 1 98.25 101 ILE A C 1
ATOM 774 O O . ILE A 1 101 ? -5.973 -26.969 -17.203 1 98.25 101 ILE A O 1
ATOM 778 N N . ILE A 1 102 ? -4.059 -25.906 -17.25 1 98.19 102 ILE A N 1
ATOM 779 C CA . ILE A 1 102 ? -3.619 -26.328 -15.922 1 98.19 102 ILE A CA 1
ATOM 780 C C . ILE A 1 102 ? -4.391 -25.547 -14.859 1 98.19 102 ILE A C 1
ATOM 782 O O . ILE A 1 102 ? -4.555 -24.328 -14.977 1 98.19 102 ILE A O 1
ATOM 786 N N . PRO A 1 103 ? -4.957 -26.219 -13.836 1 98.19 103 PRO A N 1
ATOM 787 C CA . PRO A 1 103 ? -5.688 -25.5 -12.789 1 98.19 103 PRO A CA 1
ATOM 788 C C . PRO A 1 103 ? -4.766 -24.719 -11.859 1 98.19 103 PRO A C 1
ATOM 790 O O . PRO A 1 103 ? -3.615 -25.109 -11.648 1 98.19 103 PRO A O 1
ATOM 793 N N . GLY A 1 104 ? -5.27 -23.594 -11.344 1 98.06 104 GLY A N 1
ATOM 794 C CA . GLY A 1 104 ? -4.617 -22.938 -10.219 1 98.06 104 GLY A CA 1
ATOM 795 C C . GLY A 1 104 ? -4.879 -23.641 -8.898 1 98.06 104 GLY A C 1
ATOM 796 O O . GLY A 1 104 ? -5.492 -24.703 -8.859 1 98.06 104 GLY A O 1
ATOM 797 N N . LEU A 1 105 ? -4.32 -23.078 -7.828 1 98.56 105 LEU A N 1
ATOM 798 C CA . LEU A 1 105 ? -4.5 -23.594 -6.477 1 98.56 105 LEU A CA 1
ATOM 799 C C . LEU A 1 105 ? -5.191 -22.562 -5.586 1 98.56 105 LEU A C 1
ATOM 801 O O . LEU A 1 105 ? -5.082 -21.359 -5.824 1 98.56 105 LEU A O 1
ATOM 805 N N . CYS A 1 106 ? -5.918 -23.016 -4.582 1 98.5 106 CYS A N 1
ATOM 806 C CA . CYS A 1 106 ? -6.52 -22.109 -3.611 1 98.5 106 CYS A CA 1
ATOM 807 C C . CYS A 1 106 ? -6.43 -22.688 -2.203 1 98.5 106 CYS A C 1
ATOM 809 O O . CYS A 1 106 ? -6.281 -23.906 -2.031 1 98.5 106 CYS A O 1
ATOM 811 N N . VAL A 1 107 ? -6.355 -21.828 -1.284 1 97.81 107 VAL A N 1
ATOM 812 C CA . VAL A 1 107 ? -6.523 -22.109 0.138 1 97.81 107 VAL A CA 1
ATOM 813 C C . VAL A 1 107 ? -7.719 -21.344 0.681 1 97.81 107 VAL A C 1
ATOM 815 O O . VAL A 1 107 ? -7.879 -20.141 0.395 1 97.81 107 VAL A O 1
ATOM 818 N N . SER A 1 108 ? -8.617 -21.969 1.388 1 95.94 108 SER A N 1
ATOM 819 C CA . SER A 1 108 ? -9.75 -21.281 1.981 1 95.94 108 SER A CA 1
ATOM 820 C C . SER A 1 108 ? -10.055 -21.812 3.377 1 95.94 108 SER A C 1
ATOM 822 O O . SER A 1 108 ? -10.75 -22.812 3.525 1 95.94 108 SER A O 1
ATOM 824 N N . HIS A 1 109 ? -9.555 -21.188 4.316 1 92.19 109 HIS A N 1
ATOM 825 C CA . HIS A 1 109 ? -9.953 -21.422 5.699 1 92.19 109 HIS A CA 1
ATOM 826 C C . HIS A 1 109 ? -9.914 -20.125 6.512 1 92.19 109 HIS A C 1
ATOM 828 O O . HIS A 1 109 ? -9.531 -19.078 5.996 1 92.19 109 HIS A O 1
ATOM 834 N N . ASP A 1 110 ? -10.266 -20.094 7.73 1 86.12 110 ASP A N 1
ATOM 835 C CA . ASP A 1 110 ? -10.617 -18.922 8.516 1 86.12 110 ASP A CA 1
ATOM 836 C C . ASP A 1 110 ? -9.453 -17.938 8.578 1 86.12 110 ASP A C 1
ATOM 838 O O . ASP A 1 110 ? -9.656 -16.719 8.5 1 86.12 110 ASP A O 1
ATOM 842 N N . ASP A 1 111 ? -8.25 -18.391 8.602 1 88.5 111 ASP A N 1
ATOM 843 C CA . ASP A 1 111 ? -7.125 -17.469 8.812 1 88.5 111 ASP A CA 1
ATOM 844 C C . ASP A 1 111 ? -6.285 -17.328 7.551 1 88.5 111 ASP A C 1
ATOM 846 O O . ASP A 1 111 ? -5.215 -16.719 7.578 1 88.5 111 ASP A O 1
ATOM 850 N N . ASN A 1 112 ? -6.836 -17.906 6.434 1 95 112 ASN A N 1
ATOM 851 C CA . ASN A 1 112 ? -6.027 -17.875 5.215 1 95 112 ASN A CA 1
ATOM 852 C C . ASN A 1 112 ? -6.879 -18.125 3.975 1 95 112 ASN A C 1
ATOM 854 O O . ASN A 1 112 ? -7.379 -19.234 3.77 1 95 112 ASN A O 1
ATOM 858 N N . HIS A 1 113 ? -7.129 -17.156 3.191 1 97.31 113 HIS A N 1
ATOM 859 C CA . HIS A 1 113 ? -7.68 -17.25 1.844 1 97.31 113 HIS A CA 1
ATOM 860 C C . HIS A 1 113 ? -6.656 -16.812 0.8 1 97.31 113 HIS A C 1
ATOM 862 O O . HIS A 1 113 ? -6.141 -15.695 0.862 1 97.31 113 HIS A O 1
ATOM 868 N N . ASN A 1 114 ? -6.41 -17.703 -0.132 1 98.25 114 ASN A N 1
ATOM 869 C CA . ASN A 1 114 ? -5.363 -17.422 -1.109 1 98.25 114 ASN A CA 1
ATOM 870 C C . ASN A 1 114 ? -5.613 -18.172 -2.42 1 98.25 114 ASN A C 1
ATOM 872 O O . ASN A 1 114 ? -6.281 -19.203 -2.436 1 98.25 114 ASN A O 1
ATOM 876 N N . VAL A 1 115 ? -5.113 -17.625 -3.477 1 97.88 115 VAL A N 1
ATOM 877 C CA . VAL A 1 115 ? -5.207 -18.25 -4.793 1 97.88 115 VAL A CA 1
ATOM 878 C C . VAL A 1 115 ? -3.904 -18.031 -5.559 1 97.88 115 VAL A C 1
ATOM 880 O O . VAL A 1 115 ? -3.197 -17.047 -5.332 1 97.88 115 VAL A O 1
ATOM 883 N N . MET A 1 116 ? -3.588 -18.953 -6.352 1 97.62 116 MET A N 1
ATOM 884 C CA . MET A 1 116 ? -2.504 -18.75 -7.312 1 97.62 116 MET A CA 1
ATOM 885 C C . MET A 1 116 ? -2.852 -19.391 -8.656 1 97.62 116 MET A C 1
ATOM 887 O O . MET A 1 116 ? -3.574 -20.391 -8.711 1 97.62 116 MET A O 1
ATOM 891 N N . ARG A 1 117 ? -2.426 -18.766 -9.664 1 96.38 117 ARG A N 1
ATOM 892 C CA . ARG A 1 117 ? -2.584 -19.234 -11.039 1 96.38 117 ARG A CA 1
ATOM 893 C C . ARG A 1 117 ? -1.349 -18.906 -11.867 1 96.38 117 ARG A C 1
ATOM 895 O O . ARG A 1 117 ? -1.01 -17.75 -12.062 1 96.38 117 ARG A O 1
ATOM 902 N N . GLY A 1 118 ? -0.706 -19.875 -12.359 1 93.88 118 GLY A N 1
ATOM 903 C CA . GLY A 1 118 ? 0.583 -19.766 -13.031 1 93.88 118 GLY A CA 1
ATOM 904 C C . GLY A 1 118 ? 1.738 -20.25 -12.172 1 93.88 118 GLY A C 1
ATOM 905 O O . GLY A 1 118 ? 2.58 -21.031 -12.633 1 93.88 118 GLY A O 1
ATOM 906 N N . GLU A 1 119 ? 1.769 -19.891 -10.945 1 97.06 119 GLU A N 1
ATOM 907 C CA . GLU A 1 119 ? 2.863 -20.219 -10.039 1 97.06 119 GLU A CA 1
ATOM 908 C C . GLU A 1 119 ? 2.85 -21.703 -9.688 1 97.06 119 GLU A C 1
ATOM 910 O O . GLU A 1 119 ? 3.885 -22.266 -9.328 1 97.06 119 GLU A O 1
ATOM 915 N N . GLU A 1 120 ? 1.667 -22.344 -9.781 1 98 120 GLU A N 1
ATOM 916 C CA . GLU A 1 120 ? 1.586 -23.766 -9.477 1 98 120 GLU A CA 1
ATOM 917 C C . GLU A 1 120 ? 2.455 -24.578 -10.422 1 98 120 GLU A C 1
ATOM 919 O O . GLU A 1 120 ? 3.01 -25.609 -10.031 1 98 120 GLU A O 1
ATOM 924 N N . THR A 1 121 ? 2.525 -24.141 -11.703 1 97.38 121 THR A N 1
ATOM 925 C CA . THR A 1 121 ? 3.334 -24.844 -12.695 1 97.38 121 THR A CA 1
ATOM 926 C C . THR A 1 121 ? 4.82 -24.703 -12.375 1 97.38 121 THR A C 1
ATOM 928 O O . THR A 1 121 ? 5.574 -25.672 -12.484 1 97.38 121 THR A O 1
ATOM 931 N N . GLN A 1 122 ? 5.188 -23.5 -11.969 1 97.12 122 GLN A N 1
ATOM 932 C CA . GLN A 1 122 ? 6.559 -23.281 -11.516 1 97.12 122 GLN A CA 1
ATOM 933 C C . GLN A 1 122 ? 6.875 -24.141 -10.297 1 97.12 122 GLN A C 1
ATOM 935 O O . GLN A 1 122 ? 7.98 -24.672 -10.18 1 97.12 122 GLN A O 1
ATOM 940 N N . LEU A 1 123 ? 5.953 -24.266 -9.438 1 97.88 123 LEU A N 1
ATOM 941 C CA . LEU A 1 123 ? 6.121 -25.031 -8.203 1 97.88 123 LEU A CA 1
ATOM 942 C C . LEU A 1 123 ? 6.41 -26.5 -8.508 1 97.88 123 LEU A C 1
ATOM 944 O O . LEU A 1 123 ? 7.281 -27.109 -7.883 1 97.88 123 LEU A O 1
ATOM 948 N N . ILE A 1 124 ? 5.711 -27.078 -9.461 1 97.06 124 ILE A N 1
ATOM 949 C CA . ILE A 1 124 ? 5.934 -28.453 -9.867 1 97.06 124 ILE A CA 1
ATOM 950 C C . ILE A 1 124 ? 7.379 -28.625 -10.336 1 97.06 124 ILE A C 1
ATOM 952 O O . ILE A 1 124 ? 8.062 -29.578 -9.93 1 97.06 124 ILE A O 1
ATOM 956 N N . GLY A 1 125 ? 7.812 -27.672 -11.172 1 97 125 GLY A N 1
ATOM 957 C CA . GLY A 1 125 ? 9.188 -27.719 -11.648 1 97 125 GLY A CA 1
ATOM 958 C C . GLY A 1 125 ? 10.211 -27.531 -10.547 1 97 125 GLY A C 1
ATOM 959 O O . GLY A 1 125 ? 11.219 -28.234 -10.5 1 97 125 GLY A O 1
ATOM 960 N N . ALA A 1 126 ? 9.938 -26.609 -9.688 1 97.44 126 ALA A N 1
ATOM 961 C CA . ALA A 1 126 ? 10.852 -26.328 -8.586 1 97.44 126 ALA A CA 1
ATOM 962 C C . ALA A 1 126 ? 11.023 -27.547 -7.684 1 97.44 126 ALA A C 1
ATOM 964 O O . ALA A 1 126 ? 12.125 -27.828 -7.215 1 97.44 126 ALA A O 1
ATOM 965 N N . ARG A 1 127 ? 9.945 -28.219 -7.406 1 96.44 127 ARG A N 1
ATOM 966 C CA . ARG A 1 127 ? 9.992 -29.406 -6.574 1 96.44 127 ARG A CA 1
ATOM 967 C C . ARG A 1 127 ? 10.938 -30.453 -7.164 1 96.44 127 ARG A C 1
ATOM 969 O O . ARG A 1 127 ? 11.656 -31.125 -6.43 1 96.44 127 ARG A O 1
ATOM 976 N N . THR A 1 128 ? 10.914 -30.578 -8.453 1 94.69 128 THR A N 1
ATOM 977 C CA . THR A 1 128 ? 11.75 -31.547 -9.141 1 94.69 128 THR A CA 1
ATOM 978 C C . THR A 1 128 ? 13.211 -31.109 -9.125 1 94.69 128 THR A C 1
ATOM 980 O O . THR A 1 128 ? 14.109 -31.922 -8.906 1 94.69 128 THR A O 1
ATOM 983 N N . LEU A 1 129 ? 13.484 -29.875 -9.289 1 96.38 129 LEU A N 1
ATOM 984 C CA . LEU A 1 129 ? 14.828 -29.344 -9.484 1 96.38 129 LEU A CA 1
ATOM 985 C C . LEU A 1 129 ? 15.523 -29.125 -8.141 1 96.38 129 LEU A C 1
ATOM 987 O O . LEU A 1 129 ? 16.734 -29.312 -8.023 1 96.38 129 LEU A O 1
ATOM 991 N N . ALA A 1 130 ? 14.727 -28.688 -7.18 1 96.25 130 ALA A N 1
ATOM 992 C CA . ALA A 1 130 ? 15.25 -28.359 -5.855 1 96.25 130 ALA A CA 1
ATOM 993 C C . ALA A 1 130 ? 14.195 -28.594 -4.777 1 96.25 130 ALA A C 1
ATOM 995 O O . ALA A 1 130 ? 13.633 -27.641 -4.234 1 96.25 130 ALA A O 1
ATOM 996 N N . PRO A 1 131 ? 14.039 -29.891 -4.43 1 95.06 131 PRO A N 1
ATOM 997 C CA . PRO A 1 131 ? 13.023 -30.219 -3.426 1 95.06 131 PRO A CA 1
ATOM 998 C C . PRO A 1 131 ? 13.25 -29.484 -2.104 1 95.06 131 PRO A C 1
ATOM 1000 O O . PRO A 1 131 ? 14.391 -29.328 -1.669 1 95.06 131 PRO A O 1
ATOM 1003 N N . SER A 1 132 ? 12.18 -28.984 -1.546 1 94.75 132 SER A N 1
ATOM 1004 C CA . SER A 1 132 ? 12.219 -28.234 -0.301 1 94.75 132 SER A CA 1
ATOM 1005 C C . SER A 1 132 ? 10.891 -28.328 0.445 1 94.75 132 SER A C 1
ATOM 1007 O O . SER A 1 132 ? 9.891 -28.766 -0.114 1 94.75 132 SER A O 1
ATOM 1009 N N . SER A 1 133 ? 10.938 -28.031 1.724 1 94.19 133 SER A N 1
ATOM 1010 C CA . SER A 1 133 ? 9.711 -27.969 2.508 1 94.19 133 SER A CA 1
ATOM 1011 C C . SER A 1 133 ? 9.086 -26.578 2.418 1 94.19 133 SER A C 1
ATOM 1013 O O . SER A 1 133 ? 7.93 -26.391 2.801 1 94.19 133 SER A O 1
ATOM 1015 N N . LEU A 1 134 ? 9.852 -25.594 1.944 1 96.31 134 LEU A N 1
ATOM 1016 C CA . LEU A 1 134 ? 9.367 -24.234 1.783 1 96.31 134 LEU A CA 1
ATOM 1017 C C . LEU A 1 134 ? 9.852 -23.641 0.467 1 96.31 134 LEU A C 1
ATOM 1019 O O . LEU A 1 134 ? 11.055 -23.562 0.219 1 96.31 134 LEU A O 1
ATOM 1023 N N . TYR A 1 135 ? 8.938 -23.25 -0.368 1 97 135 TYR A N 1
ATOM 1024 C CA . TYR A 1 135 ? 9.227 -22.547 -1.61 1 97 135 TYR A CA 1
ATOM 1025 C C . TYR A 1 135 ? 8.805 -21.078 -1.518 1 97 135 TYR A C 1
ATOM 1027 O O . TYR A 1 135 ? 7.68 -20.781 -1.108 1 97 135 TYR A O 1
ATOM 1035 N N . VAL A 1 136 ? 9.711 -20.219 -1.772 1 97.88 136 VAL A N 1
ATOM 1036 C CA . VAL A 1 136 ? 9.422 -18.781 -1.878 1 97.88 136 VAL A CA 1
ATOM 1037 C C . VAL A 1 136 ? 9.57 -18.328 -3.33 1 97.88 136 VAL A C 1
ATOM 1039 O O . VAL A 1 136 ? 10.609 -18.547 -3.951 1 97.88 136 VAL A O 1
ATOM 1042 N N . MET A 1 137 ? 8.5 -17.75 -3.863 1 98.25 137 MET A N 1
ATOM 1043 C CA . MET A 1 137 ? 8.43 -17.438 -5.285 1 98.25 137 MET A CA 1
ATOM 1044 C C . MET A 1 137 ? 8.148 -15.953 -5.504 1 98.25 137 MET A C 1
ATOM 1046 O O . MET A 1 137 ? 7.027 -15.57 -5.836 1 98.25 137 MET A O 1
ATOM 1050 N N . PRO A 1 138 ? 9.203 -15.141 -5.41 1 97.5 138 PRO A N 1
ATOM 1051 C CA . PRO A 1 138 ? 9.062 -13.688 -5.5 1 97.5 138 PRO A CA 1
ATOM 1052 C C . PRO A 1 138 ? 8.586 -13.219 -6.875 1 97.5 138 PRO A C 1
ATOM 1054 O O . PRO A 1 138 ? 8.969 -13.805 -7.895 1 97.5 138 PRO A O 1
ATOM 1057 N N . GLY A 1 139 ? 7.832 -12.148 -6.98 1 93.69 139 GLY A N 1
ATOM 1058 C CA . GLY A 1 139 ? 7.297 -11.445 -8.141 1 93.69 139 GLY A CA 1
ATOM 1059 C C . GLY A 1 139 ? 6.367 -10.305 -7.773 1 93.69 139 GLY A C 1
ATOM 1060 O O . GLY A 1 139 ? 6.582 -9.625 -6.773 1 93.69 139 GLY A O 1
ATOM 1061 N N . THR A 1 140 ? 5.344 -10.086 -8.641 1 94.06 140 THR A N 1
ATOM 1062 C CA . THR A 1 140 ? 4.289 -9.133 -8.305 1 94.06 140 THR A CA 1
ATOM 1063 C C . THR A 1 140 ? 3.564 -9.562 -7.031 1 94.06 140 THR A C 1
ATOM 1065 O O . THR A 1 140 ? 3.281 -8.734 -6.164 1 94.06 140 THR A O 1
ATOM 1068 N N . HIS A 1 141 ? 3.33 -10.797 -6.996 1 96.81 141 HIS A N 1
ATOM 1069 C CA . HIS A 1 141 ? 2.779 -11.453 -5.816 1 96.81 141 HIS A CA 1
ATOM 1070 C C . HIS A 1 141 ? 3.662 -12.609 -5.367 1 96.81 141 HIS A C 1
ATOM 1072 O O . HIS A 1 141 ? 3.686 -13.664 -6.008 1 96.81 141 HIS A O 1
ATOM 1078 N N . CYS A 1 142 ? 4.359 -12.414 -4.309 1 98.06 142 CYS A N 1
ATOM 1079 C CA . CYS A 1 142 ? 5.281 -13.43 -3.812 1 98.06 142 CYS A CA 1
ATOM 1080 C C . CYS A 1 142 ? 4.531 -14.562 -3.119 1 98.06 142 CYS A C 1
ATOM 1082 O O . CYS A 1 142 ? 3.799 -14.32 -2.158 1 98.06 142 CYS A O 1
ATOM 1084 N N . LYS A 1 143 ? 4.73 -15.781 -3.545 1 98.31 143 LYS A N 1
ATOM 1085 C CA . LYS A 1 143 ? 4.098 -16.953 -2.939 1 98.31 143 LYS A CA 1
ATOM 1086 C C . LYS A 1 143 ? 5.043 -17.641 -1.964 1 98.31 143 LYS A C 1
ATOM 1088 O O . LYS A 1 143 ? 6.211 -17.875 -2.283 1 98.31 143 LYS A O 1
ATOM 1093 N N . TRP A 1 144 ? 4.586 -17.859 -0.819 1 97.81 144 TRP A N 1
ATOM 1094 C CA . TRP A 1 144 ? 5.227 -18.703 0.184 1 97.81 144 TRP A CA 1
ATOM 1095 C C . TRP A 1 144 ? 4.5 -20.031 0.321 1 97.81 144 TRP A C 1
ATOM 1097 O O . TRP A 1 144 ? 3.375 -20.078 0.826 1 97.81 144 TRP A O 1
ATOM 1107 N N . VAL A 1 145 ? 5.129 -21.125 -0.109 1 97.25 145 VAL A N 1
ATOM 1108 C CA . VAL A 1 145 ? 4.43 -22.391 -0.244 1 97.25 145 VAL A CA 1
ATOM 1109 C C . VAL A 1 145 ? 5.074 -23.438 0.662 1 97.25 145 VAL A C 1
ATOM 1111 O O . VAL A 1 145 ? 6.273 -23.703 0.557 1 97.25 145 VAL A O 1
ATOM 1114 N N . GLN A 1 146 ? 4.312 -23.984 1.567 1 96.25 146 GLN A N 1
ATOM 1115 C CA . GLN A 1 146 ? 4.727 -25.125 2.375 1 96.25 146 GLN A CA 1
ATOM 1116 C C . GLN A 1 146 ? 4.348 -26.438 1.701 1 96.25 146 GLN A C 1
ATOM 1118 O O . GLN A 1 146 ? 3.195 -26.625 1.301 1 96.25 146 GLN A O 1
ATOM 1123 N N . ALA A 1 147 ? 5.344 -27.219 1.554 1 95.38 147 ALA A N 1
ATOM 1124 C CA . ALA A 1 147 ? 5.105 -28.5 0.88 1 95.38 147 ALA A CA 1
ATOM 1125 C C . ALA A 1 147 ? 6 -29.594 1.451 1 95.38 147 ALA A C 1
ATOM 1127 O O . ALA A 1 147 ? 6.961 -29.312 2.17 1 95.38 147 ALA A O 1
ATOM 1128 N N . ASP A 1 148 ? 5.574 -30.766 1.286 1 93.19 148 ASP A N 1
ATOM 1129 C CA . ASP A 1 148 ? 6.473 -31.906 1.444 1 93.19 148 ASP A CA 1
ATOM 1130 C C . ASP A 1 148 ? 6.762 -32.562 0.1 1 93.19 148 ASP A C 1
ATOM 1132 O O . ASP A 1 148 ? 6.594 -31.953 -0.953 1 93.19 148 ASP A O 1
ATOM 1136 N N . SER A 1 149 ? 7.25 -33.781 0.106 1 91.19 149 SER A N 1
ATOM 1137 C CA . SER A 1 149 ? 7.699 -34.406 -1.132 1 91.19 149 SER A CA 1
ATOM 1138 C C . SER A 1 149 ? 6.52 -34.75 -2.037 1 91.19 149 SER A C 1
AT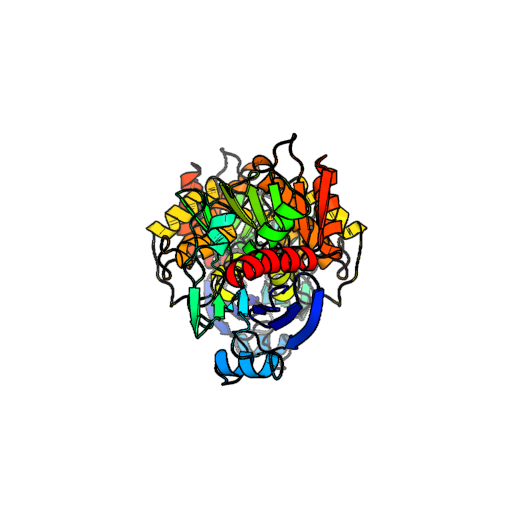OM 1140 O O . SER A 1 149 ? 6.68 -34.875 -3.252 1 91.19 149 SER A O 1
ATOM 1142 N N . GLN A 1 150 ? 5.348 -34.812 -1.483 1 95.12 150 GLN A N 1
ATOM 1143 C CA . GLN A 1 150 ? 4.238 -35.312 -2.289 1 95.12 150 GLN A CA 1
ATOM 1144 C C . GLN A 1 150 ? 3.131 -34.25 -2.408 1 95.12 150 GLN A C 1
ATOM 1146 O O . GLN A 1 150 ? 2.363 -34.281 -3.371 1 95.12 150 GLN A O 1
ATOM 1151 N N . GLN A 1 151 ? 3.051 -33.438 -1.389 1 96.44 151 GLN A N 1
ATOM 1152 C CA . GLN A 1 151 ? 1.84 -32.625 -1.332 1 96.44 151 GLN A CA 1
ATOM 1153 C C . GLN A 1 151 ? 2.164 -31.188 -0.982 1 96.44 151 GLN A C 1
ATOM 1155 O O . GLN A 1 151 ? 3.131 -30.922 -0.267 1 96.44 151 GLN A O 1
ATOM 1160 N N . ILE A 1 152 ? 1.387 -30.281 -1.537 1 97.56 152 ILE A N 1
ATOM 1161 C CA . ILE A 1 152 ? 1.331 -28.891 -1.128 1 97.56 152 ILE A CA 1
ATOM 1162 C C . ILE A 1 152 ? 0.418 -28.734 0.087 1 97.56 152 ILE A C 1
ATOM 1164 O O . ILE A 1 152 ? -0.749 -29.141 0.046 1 97.56 152 ILE A O 1
ATOM 1168 N N . ASN A 1 153 ? 0.891 -28.156 1.145 1 97.06 153 ASN A N 1
ATOM 1169 C CA . ASN A 1 153 ? 0.164 -28.156 2.408 1 97.06 153 ASN A CA 1
ATOM 1170 C C . ASN A 1 153 ? -0.535 -26.812 2.656 1 97.06 153 ASN A C 1
ATOM 1172 O O . ASN A 1 153 ? -1.609 -26.781 3.258 1 97.06 153 ASN A O 1
ATOM 1176 N N . ASP A 1 154 ? 0.148 -25.766 2.27 1 96.75 154 ASP A N 1
ATOM 1177 C CA . ASP A 1 154 ? -0.354 -24.406 2.508 1 96.75 154 ASP A CA 1
ATOM 1178 C C . ASP A 1 154 ? 0.422 -23.391 1.687 1 96.75 154 ASP A C 1
ATOM 1180 O O . ASP A 1 154 ? 1.522 -23.672 1.209 1 96.75 154 ASP A O 1
ATOM 1184 N N . PHE A 1 155 ? -0.23 -22.281 1.472 1 97.44 155 PHE A N 1
ATOM 1185 C CA . PHE A 1 155 ? 0.545 -21.188 0.899 1 97.44 155 PHE A CA 1
ATOM 1186 C C . PHE A 1 155 ? -0.088 -19.844 1.234 1 97.44 155 PHE A C 1
ATOM 1188 O O . PHE A 1 155 ? -1.286 -19.766 1.516 1 97.44 155 PHE A O 1
ATOM 1195 N N . ARG A 1 156 ? 0.716 -18.812 1.254 1 97.31 156 ARG A N 1
ATOM 1196 C CA . ARG A 1 156 ? 0.312 -17.422 1.424 1 97.31 156 ARG A CA 1
ATOM 1197 C C . ARG A 1 156 ? 0.943 -16.547 0.355 1 97.31 156 ARG A C 1
ATOM 1199 O O . ARG A 1 156 ? 1.927 -16.922 -0.28 1 97.31 156 ARG A O 1
ATOM 1206 N N . THR A 1 157 ? 0.301 -15.445 0.126 1 98.19 157 THR A N 1
ATOM 1207 C CA . THR A 1 157 ? 0.772 -14.508 -0.888 1 98.19 157 THR A CA 1
ATOM 1208 C C . THR A 1 157 ? 1.07 -13.148 -0.267 1 98.19 157 THR A C 1
ATOM 1210 O O . THR A 1 157 ? 0.253 -12.609 0.481 1 98.19 157 THR A O 1
ATOM 1213 N N . VAL A 1 158 ? 2.271 -12.648 -0.499 1 98.19 158 VAL A N 1
ATOM 1214 C CA . VAL A 1 158 ? 2.619 -11.281 -0.118 1 98.19 158 VAL A CA 1
ATOM 1215 C C . VAL A 1 158 ? 2.803 -10.43 -1.37 1 98.19 158 VAL A C 1
ATOM 1217 O O . VAL A 1 158 ? 3.576 -10.781 -2.262 1 98.19 158 VAL A O 1
ATOM 1220 N N . MET A 1 159 ? 2.133 -9.344 -1.454 1 97.25 159 MET A N 1
ATOM 1221 C CA . MET A 1 159 ? 2.1 -8.586 -2.699 1 97.25 159 MET A CA 1
ATOM 1222 C C . MET A 1 159 ? 3.199 -7.527 -2.719 1 97.25 159 MET A C 1
ATOM 1224 O O . MET A 1 159 ? 2.953 -6.379 -3.082 1 97.25 159 MET A O 1
ATOM 1228 N N . THR A 1 160 ? 4.336 -7.945 -2.334 1 98.06 160 THR A N 1
ATOM 1229 C CA . THR A 1 160 ? 5.496 -7.07 -2.188 1 98.06 160 THR A CA 1
ATOM 1230 C C . THR A 1 160 ? 5.785 -6.336 -3.494 1 98.06 160 THR A C 1
ATOM 1232 O O . THR A 1 160 ? 5.941 -5.113 -3.506 1 98.06 160 THR A O 1
ATOM 1235 N N . GLY A 1 161 ? 5.848 -7.051 -4.594 1 97.56 161 GLY A N 1
ATOM 1236 C CA . GLY A 1 161 ? 6.148 -6.434 -5.875 1 97.56 161 GLY A CA 1
ATOM 1237 C C . GLY A 1 161 ? 5.098 -5.426 -6.316 1 97.56 161 GLY A C 1
ATOM 1238 O O . GLY A 1 161 ? 5.434 -4.332 -6.777 1 97.56 161 GLY A O 1
ATOM 1239 N N . GLU A 1 162 ? 3.896 -5.848 -6.219 1 97.44 162 GLU A N 1
ATOM 1240 C CA . GLU A 1 162 ? 2.814 -4.945 -6.609 1 97.44 162 GLU A CA 1
ATOM 1241 C C . GLU A 1 162 ? 2.791 -3.699 -5.727 1 97.44 162 GLU A C 1
ATOM 1243 O O . GLU A 1 162 ? 2.602 -2.586 -6.223 1 97.44 162 GLU A O 1
ATOM 1248 N N . LEU A 1 163 ? 2.961 -3.867 -4.426 1 98.25 163 LEU A N 1
ATOM 1249 C CA . LEU A 1 163 ? 2.955 -2.732 -3.51 1 98.25 163 LEU A CA 1
ATOM 1250 C C . LEU A 1 163 ? 4.098 -1.773 -3.826 1 98.25 163 LEU A C 1
ATOM 1252 O O . LEU A 1 163 ? 3.916 -0.554 -3.805 1 98.25 163 LEU A O 1
ATOM 1256 N N . HIS A 1 164 ? 5.281 -2.334 -4.109 1 98.44 164 HIS A N 1
ATOM 1257 C CA . HIS A 1 164 ? 6.41 -1.501 -4.516 1 98.44 164 HIS A CA 1
ATOM 1258 C C . HIS A 1 164 ? 6.051 -0.638 -5.723 1 98.44 164 HIS A C 1
ATOM 1260 O O . HIS A 1 164 ? 6.297 0.57 -5.719 1 98.44 164 HIS A O 1
ATOM 1266 N N . HIS A 1 165 ? 5.445 -1.269 -6.688 1 97.81 165 HIS A N 1
ATOM 1267 C CA . HIS A 1 165 ? 5.047 -0.57 -7.902 1 97.81 165 HIS A CA 1
ATOM 1268 C C . HIS A 1 165 ? 4.023 0.52 -7.598 1 97.81 165 HIS A C 1
ATOM 1270 O O . HIS A 1 165 ? 4.152 1.648 -8.078 1 97.81 165 HIS A O 1
ATOM 1276 N N . LEU A 1 166 ? 3.045 0.181 -6.801 1 97.88 166 LEU A N 1
ATOM 1277 C CA . LEU A 1 166 ? 1.984 1.118 -6.449 1 97.88 166 LEU A CA 1
ATOM 1278 C C . LEU A 1 166 ? 2.551 2.334 -5.727 1 97.88 166 LEU A C 1
ATOM 1280 O O . LEU A 1 166 ? 2.236 3.475 -6.074 1 97.88 166 LEU A O 1
ATOM 1284 N N . LEU A 1 167 ? 3.359 2.098 -4.734 1 98.31 167 LEU A N 1
ATOM 1285 C CA . LEU A 1 167 ? 3.893 3.166 -3.896 1 98.31 167 LEU A CA 1
ATOM 1286 C C . LEU A 1 167 ? 4.82 4.074 -4.695 1 98.31 167 LEU A C 1
ATOM 1288 O O . LEU A 1 167 ? 4.828 5.289 -4.496 1 98.31 167 LEU A O 1
ATOM 1292 N N . LEU A 1 168 ? 5.535 3.482 -5.625 1 97.94 168 LEU A N 1
ATOM 1293 C CA . LEU A 1 168 ? 6.5 4.254 -6.402 1 97.94 168 LEU A CA 1
ATOM 1294 C C . LEU A 1 168 ? 5.801 5.062 -7.488 1 97.94 168 LEU A C 1
ATOM 1296 O O . LEU A 1 168 ? 6.215 6.184 -7.797 1 97.94 168 LEU A O 1
ATOM 1300 N N . ASN A 1 169 ? 4.676 4.555 -8.008 1 97.19 169 ASN A N 1
ATOM 1301 C CA . ASN A 1 169 ? 4.148 5.141 -9.234 1 97.19 169 ASN A CA 1
ATOM 1302 C C . ASN A 1 169 ? 2.803 5.82 -9 1 97.19 169 ASN A C 1
ATOM 1304 O O . ASN A 1 169 ? 2.355 6.621 -9.82 1 97.19 169 ASN A O 1
ATOM 1308 N N . HIS A 1 170 ? 2.162 5.543 -7.902 1 96.69 170 HIS A N 1
ATOM 1309 C CA . HIS A 1 170 ? 0.799 6.035 -7.746 1 96.69 170 HIS A CA 1
ATOM 1310 C C . HIS A 1 170 ? 0.615 6.73 -6.402 1 96.69 170 HIS A C 1
ATOM 1312 O O . HIS A 1 170 ? -0.483 7.195 -6.082 1 96.69 170 HIS A O 1
ATOM 1318 N N . SER A 1 171 ? 1.587 6.785 -5.598 1 96.69 171 SER A N 1
ATOM 1319 C CA . SER A 1 171 ? 1.456 7.41 -4.285 1 96.69 171 SER A CA 1
ATOM 1320 C C . SER A 1 171 ? 2.338 8.648 -4.172 1 96.69 171 SER A C 1
ATOM 1322 O O . SER A 1 171 ? 3.104 8.961 -5.086 1 96.69 171 SER A O 1
ATOM 1324 N N . LEU A 1 172 ? 2.191 9.32 -3.035 1 93.94 172 LEU A N 1
ATOM 1325 C CA . LEU A 1 172 ? 2.994 10.508 -2.734 1 93.94 172 LEU A CA 1
ATOM 1326 C C . LEU A 1 172 ? 4.465 10.141 -2.58 1 93.94 172 LEU A C 1
ATOM 1328 O O . LEU A 1 172 ? 5.344 10.984 -2.762 1 93.94 172 LEU A O 1
ATOM 1332 N N . ILE A 1 173 ? 4.789 8.898 -2.281 1 96.75 173 ILE A N 1
ATOM 1333 C CA . ILE A 1 173 ? 6.156 8.445 -2.059 1 96.75 173 ILE A CA 1
ATOM 1334 C C . ILE A 1 173 ? 6.977 8.633 -3.33 1 96.75 173 ILE A C 1
ATOM 1336 O O . ILE A 1 173 ? 8.117 9.102 -3.277 1 96.75 173 ILE A O 1
ATOM 1340 N N . GLY A 1 174 ? 6.387 8.312 -4.449 1 96.38 174 GLY A N 1
ATOM 1341 C CA . GLY A 1 174 ? 7.125 8.367 -5.699 1 96.38 174 GLY A CA 1
ATOM 1342 C C . GLY A 1 174 ? 6.887 9.641 -6.484 1 96.38 174 GLY A C 1
ATOM 1343 O O . GLY A 1 174 ? 7.5 9.859 -7.531 1 96.38 174 GLY A O 1
ATOM 1344 N N . ALA A 1 175 ? 6.023 10.5 -6.031 1 92.31 175 ALA A N 1
ATOM 1345 C CA . ALA A 1 175 ? 5.613 11.688 -6.781 1 92.31 175 ALA A CA 1
ATOM 1346 C C . ALA A 1 175 ? 6.797 12.617 -7.023 1 92.31 175 ALA A C 1
ATOM 1348 O O . ALA A 1 175 ? 7.48 13.023 -6.082 1 92.31 175 ALA A O 1
ATOM 1349 N N . GLY A 1 176 ? 7.051 12.906 -8.336 1 92.38 176 GLY A N 1
ATOM 1350 C CA . GLY A 1 176 ? 8.031 13.906 -8.711 1 92.38 176 GLY A CA 1
ATOM 1351 C C . GLY A 1 176 ? 9.461 13.391 -8.68 1 92.38 176 GLY A C 1
ATOM 1352 O O . GLY A 1 176 ? 10.414 14.164 -8.789 1 92.38 176 GLY A O 1
ATOM 1353 N N . LEU A 1 177 ? 9.617 12.102 -8.484 1 96.12 177 LEU A N 1
ATOM 1354 C CA . LEU A 1 177 ? 10.969 11.555 -8.383 1 96.12 177 LEU A CA 1
ATOM 1355 C C . LEU A 1 177 ? 11.648 11.523 -9.75 1 96.12 177 LEU A C 1
ATOM 1357 O O . LEU A 1 177 ? 10.992 11.273 -10.766 1 96.12 177 LEU A O 1
ATOM 1361 N N . PRO A 1 178 ? 12.906 11.797 -9.742 1 97.56 178 PRO A N 1
ATOM 1362 C CA . PRO A 1 178 ? 13.688 11.586 -10.969 1 97.56 178 PRO A CA 1
ATOM 1363 C C . PRO A 1 178 ? 13.836 10.109 -11.328 1 97.56 178 PRO A C 1
ATOM 1365 O O . PRO A 1 178 ? 13.391 9.242 -10.578 1 97.56 178 PRO A O 1
ATOM 1368 N N . PRO A 1 179 ? 14.414 9.828 -12.531 1 97.69 179 PRO A N 1
ATOM 1369 C CA . PRO A 1 179 ? 14.711 8.422 -12.82 1 97.69 179 PRO A CA 1
ATOM 1370 C C . PRO A 1 179 ? 15.516 7.75 -11.711 1 97.69 179 PRO A C 1
ATOM 1372 O O . PRO A 1 179 ? 16.438 8.352 -11.156 1 97.69 179 PRO A O 1
ATOM 1375 N N . GLN A 1 180 ? 15.156 6.613 -11.422 1 98.19 180 GLN A N 1
ATOM 1376 C CA . GLN A 1 180 ? 15.727 5.895 -10.281 1 98.19 180 GLN A CA 1
ATOM 1377 C C . GLN A 1 180 ? 17.016 5.18 -10.664 1 98.19 180 GLN A C 1
ATOM 1379 O O . GLN A 1 180 ? 17.188 4.785 -11.82 1 98.19 180 GLN A O 1
ATOM 1384 N N . GLU A 1 181 ? 17.844 5.078 -9.695 1 98.19 181 GLU A N 1
ATOM 1385 C CA . GLU A 1 181 ? 19.156 4.461 -9.867 1 98.19 181 GLU A CA 1
ATOM 1386 C C . GLU A 1 181 ? 19.359 3.314 -8.883 1 98.19 181 GLU A C 1
ATOM 1388 O O . GLU A 1 181 ? 18.797 3.332 -7.781 1 98.19 181 GLU A O 1
ATOM 1393 N N . ASN A 1 182 ? 20.156 2.396 -9.352 1 97.38 182 ASN A N 1
ATOM 1394 C CA . ASN A 1 182 ? 20.516 1.317 -8.438 1 97.38 182 ASN A CA 1
ATOM 1395 C C . ASN A 1 182 ? 21.406 1.82 -7.301 1 97.38 182 ASN A C 1
ATOM 1397 O O . ASN A 1 182 ? 22.234 2.709 -7.504 1 97.38 182 ASN A O 1
ATOM 1401 N N . SER A 1 183 ? 21.156 1.277 -6.117 1 98.38 183 SER A N 1
ATOM 1402 C CA . SER A 1 183 ? 21.969 1.58 -4.938 1 98.38 183 SER A CA 1
ATOM 1403 C C . SER A 1 183 ? 21.922 0.435 -3.932 1 98.38 183 SER A C 1
ATOM 1405 O O . SER A 1 183 ? 20.938 0.259 -3.223 1 98.38 183 SER A O 1
ATOM 1407 N N . ALA A 1 184 ? 23 -0.289 -3.859 1 97.88 184 ALA A N 1
ATOM 1408 C CA . ALA A 1 184 ? 23.094 -1.396 -2.91 1 97.88 184 ALA A CA 1
ATOM 1409 C C . ALA A 1 184 ? 22.953 -0.902 -1.475 1 97.88 184 ALA A C 1
ATOM 1411 O O . ALA A 1 184 ? 22.328 -1.57 -0.642 1 97.88 184 ALA A O 1
ATOM 1412 N N . ASP A 1 185 ? 23.484 0.23 -1.202 1 98.25 185 ASP A N 1
ATOM 1413 C CA . ASP A 1 185 ? 23.438 0.794 0.143 1 98.25 185 ASP A CA 1
ATOM 1414 C C . ASP A 1 185 ? 22 1.158 0.535 1 98.25 185 ASP A C 1
ATOM 1416 O O . ASP A 1 185 ? 21.578 0.88 1.656 1 98.25 185 ASP A O 1
ATOM 1420 N N . ALA A 1 186 ? 21.297 1.796 -0.373 1 98.38 186 ALA A N 1
ATOM 1421 C CA . ALA A 1 186 ? 19.906 2.162 -0.099 1 98.38 186 ALA A CA 1
ATOM 1422 C C . ALA A 1 186 ? 19.047 0.921 0.122 1 98.38 186 ALA A C 1
ATOM 1424 O O . ALA A 1 186 ? 18.219 0.885 1.038 1 98.38 186 ALA A O 1
ATOM 1425 N N . PHE A 1 187 ? 19.359 -0.075 -0.77 1 98.69 187 PHE A N 1
ATOM 1426 C CA . PHE A 1 187 ? 18.625 -1.328 -0.617 1 98.69 187 PHE A CA 1
ATOM 1427 C C . PHE A 1 187 ? 18.906 -1.955 0.744 1 98.69 187 PHE A C 1
ATOM 1429 O O . PHE A 1 187 ? 17.984 -2.365 1.446 1 98.69 187 PHE A O 1
ATOM 1436 N N . ALA A 1 188 ? 20.094 -2.008 1.143 1 98.44 188 ALA A N 1
ATOM 1437 C CA . ALA A 1 188 ? 20.5 -2.619 2.408 1 98.44 188 ALA A CA 1
ATOM 1438 C C . ALA A 1 188 ? 19.891 -1.874 3.592 1 98.44 188 ALA A C 1
ATOM 1440 O O . ALA A 1 188 ? 19.469 -2.492 4.57 1 98.44 188 ALA A O 1
ATOM 1441 N N . ALA A 1 189 ? 19.891 -0.565 3.566 1 97.62 189 ALA A N 1
ATOM 1442 C CA . ALA A 1 189 ? 19.297 0.241 4.629 1 97.62 189 ALA A CA 1
ATOM 1443 C C . ALA A 1 189 ? 17.797 -0.044 4.762 1 97.62 189 ALA A C 1
ATOM 1445 O O . ALA A 1 189 ? 17.297 -0.215 5.871 1 97.62 189 ALA A O 1
ATOM 1446 N N . GLY A 1 190 ? 17.109 -0.09 3.594 1 97.88 190 GLY A N 1
ATOM 1447 C CA . GLY A 1 190 ? 15.695 -0.462 3.605 1 97.88 190 GLY A CA 1
ATOM 1448 C C . GLY A 1 190 ? 15.453 -1.854 4.16 1 97.88 190 GLY A C 1
ATOM 1449 O O . GLY A 1 190 ? 14.555 -2.051 4.977 1 97.88 190 GLY A O 1
ATOM 1450 N N . LEU A 1 191 ? 16.297 -2.75 3.703 1 98.5 191 LEU A N 1
ATOM 1451 C CA . LEU A 1 191 ? 16.188 -4.141 4.129 1 98.5 191 LEU A CA 1
ATOM 1452 C C . LEU A 1 191 ? 16.297 -4.258 5.645 1 98.5 191 LEU A C 1
ATOM 1454 O O . LEU A 1 191 ? 15.508 -4.945 6.281 1 98.5 191 LEU A O 1
ATOM 1458 N N . GLU A 1 192 ? 17.266 -3.639 6.219 1 97.62 192 GLU A N 1
ATOM 1459 C CA . GLU A 1 192 ? 17.484 -3.664 7.66 1 97.62 192 GLU A CA 1
ATOM 1460 C C . GLU A 1 192 ? 16.266 -3.107 8.406 1 97.62 192 GLU A C 1
ATOM 1462 O O . GLU A 1 192 ? 15.805 -3.701 9.383 1 97.62 192 GLU A O 1
ATOM 1467 N N . ARG A 1 193 ? 15.742 -2.02 7.934 1 96.75 193 ARG A N 1
ATOM 1468 C CA . ARG A 1 193 ? 14.57 -1.404 8.562 1 96.75 193 ARG A CA 1
ATOM 1469 C C . ARG A 1 193 ? 13.367 -2.332 8.5 1 96.75 193 ARG A C 1
ATOM 1471 O O . ARG A 1 193 ? 12.664 -2.516 9.5 1 96.75 193 ARG A O 1
ATOM 1478 N N . GLY A 1 194 ? 13.117 -2.891 7.316 1 97.19 194 GLY A N 1
ATOM 1479 C CA . GLY A 1 194 ? 11.992 -3.795 7.148 1 97.19 194 GLY A CA 1
ATOM 1480 C C . GLY A 1 194 ? 12.086 -5.031 8.023 1 97.19 194 GLY A C 1
ATOM 1481 O O . GLY A 1 194 ? 11.086 -5.465 8.602 1 97.19 194 GLY A O 1
ATOM 1482 N N . LEU A 1 195 ? 13.281 -5.598 8.125 1 97.25 195 LEU A N 1
ATOM 1483 C CA . LEU A 1 195 ? 13.508 -6.785 8.938 1 97.25 195 LEU A CA 1
ATOM 1484 C C . LEU A 1 195 ? 13.234 -6.496 10.414 1 97.25 195 LEU A C 1
ATOM 1486 O O . LEU A 1 195 ? 12.711 -7.348 11.133 1 97.25 195 LEU A O 1
ATOM 1490 N N . ASN A 1 196 ? 13.516 -5.297 10.836 1 95.69 196 ASN A N 1
ATOM 1491 C CA . ASN A 1 196 ? 13.43 -4.934 12.25 1 95.69 196 ASN A CA 1
ATOM 1492 C C . ASN A 1 196 ? 12.031 -4.465 12.617 1 95.69 196 ASN A C 1
ATOM 1494 O O . ASN A 1 196 ? 11.648 -4.492 13.797 1 95.69 196 ASN A O 1
ATOM 1498 N N . ALA A 1 197 ? 11.234 -4.012 11.625 1 94.38 197 ALA A N 1
ATOM 1499 C CA . ALA A 1 197 ? 9.898 -3.482 11.875 1 94.38 197 ALA A CA 1
ATOM 1500 C C . ALA A 1 197 ? 8.922 -3.932 10.797 1 94.38 197 ALA A C 1
ATOM 1502 O O . ALA A 1 197 ? 8.539 -3.143 9.93 1 94.38 197 ALA A O 1
ATOM 1503 N N . PRO A 1 198 ? 8.391 -5.137 10.953 1 95.44 198 PRO A N 1
ATOM 1504 C CA . PRO A 1 198 ? 7.551 -5.691 9.883 1 95.44 198 PRO A CA 1
ATOM 1505 C C . PRO A 1 198 ? 6.18 -5.023 9.805 1 95.44 198 PRO A C 1
ATOM 1507 O O . PRO A 1 198 ? 5.477 -5.168 8.797 1 95.44 198 PRO A O 1
ATOM 1510 N N . ALA A 1 199 ? 5.727 -4.371 10.914 1 95.94 199 ALA A N 1
ATOM 1511 C CA . ALA A 1 199 ? 4.547 -3.52 10.82 1 95.94 199 ALA A CA 1
ATOM 1512 C C . ALA A 1 199 ? 4.855 -2.229 10.07 1 95.94 199 ALA A C 1
ATOM 1514 O O . ALA A 1 199 ? 5.031 -1.173 10.68 1 95.94 199 ALA A O 1
ATOM 1515 N N . ILE A 1 200 ? 4.789 -2.191 8.766 1 95.38 200 ILE A N 1
ATOM 1516 C CA . ILE A 1 200 ? 5.5 -1.246 7.914 1 95.38 200 ILE A CA 1
ATOM 1517 C C . ILE A 1 200 ? 4.676 0.032 7.766 1 95.38 200 ILE A C 1
ATOM 1519 O O . ILE A 1 200 ? 5.176 1.045 7.27 1 95.38 200 ILE A O 1
ATOM 1523 N N . LEU A 1 201 ? 3.42 0.058 8.18 1 96.31 201 LEU A N 1
ATOM 1524 C CA . LEU A 1 201 ? 2.514 1.151 7.848 1 96.31 201 LEU A CA 1
ATOM 1525 C C . LEU A 1 201 ? 3.098 2.492 8.281 1 96.31 201 LEU A C 1
ATOM 1527 O O . LEU A 1 201 ? 3.154 3.436 7.488 1 96.31 201 LEU A O 1
ATOM 1531 N N . PRO A 1 202 ? 3.678 2.594 9.469 1 94.69 202 PRO A N 1
ATOM 1532 C CA . PRO A 1 202 ? 4.227 3.883 9.898 1 94.69 202 PRO A CA 1
ATOM 1533 C C . PRO A 1 202 ? 5.539 4.227 9.195 1 94.69 202 PRO A C 1
ATOM 1535 O O . PRO A 1 202 ? 6.012 5.359 9.289 1 94.69 202 PRO A O 1
ATOM 1538 N N . GLN A 1 203 ? 6.102 3.295 8.453 1 95.75 203 GLN A N 1
ATOM 1539 C CA . GLN A 1 203 ? 7.398 3.502 7.82 1 95.75 203 GLN A CA 1
ATOM 1540 C C . GLN A 1 203 ? 7.242 4.02 6.395 1 95.75 203 GLN A C 1
ATOM 1542 O O . GLN A 1 203 ? 8.164 4.625 5.844 1 95.75 203 GLN A O 1
ATOM 1547 N N . LEU A 1 204 ? 6.066 3.748 5.871 1 97.75 204 LEU A N 1
ATOM 1548 C CA . LEU A 1 204 ? 5.879 4.039 4.453 1 97.75 204 LEU A CA 1
ATOM 1549 C C . LEU A 1 204 ? 6.027 5.531 4.184 1 97.75 204 LEU A C 1
ATOM 1551 O O . LEU A 1 204 ? 6.812 5.938 3.322 1 97.75 204 LEU A O 1
ATOM 1555 N N . PHE A 1 205 ? 5.348 6.344 4.973 1 97.75 205 PHE A N 1
ATOM 1556 C CA . PHE A 1 205 ? 5.406 7.781 4.734 1 97.75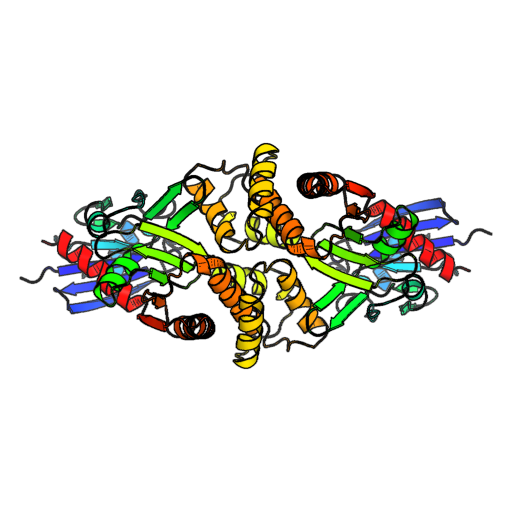 205 PHE A CA 1
ATOM 1557 C C . PHE A 1 205 ? 6.801 8.32 5.016 1 97.75 205 PHE A C 1
ATOM 1559 O O . PHE A 1 205 ? 7.211 9.336 4.441 1 97.75 205 PHE A O 1
ATOM 1566 N N . GLU A 1 206 ? 7.523 7.707 5.898 1 97.44 206 GLU A N 1
ATOM 1567 C CA . GLU A 1 206 ? 8.875 8.148 6.23 1 97.44 206 GLU A CA 1
ATOM 1568 C C . GLU A 1 206 ? 9.789 8.094 5.008 1 97.44 206 GLU A C 1
ATOM 1570 O O . GLU A 1 206 ? 10.75 8.859 4.914 1 97.44 206 GLU A O 1
ATOM 1575 N N . VAL A 1 207 ? 9.438 7.215 4.098 1 97.62 207 VAL A N 1
ATOM 1576 C CA . VAL A 1 207 ? 10.219 7.148 2.863 1 97.62 207 VAL A CA 1
ATOM 1577 C C . VAL A 1 207 ? 10.086 8.461 2.098 1 97.62 207 VAL A C 1
ATOM 1579 O O . VAL A 1 207 ? 11.086 9.031 1.651 1 97.62 207 VAL A O 1
ATOM 1582 N N . ARG A 1 208 ? 8.867 8.938 1.981 1 96.19 208 ARG A N 1
ATOM 1583 C CA . ARG A 1 208 ? 8.617 10.227 1.344 1 96.19 208 ARG A CA 1
ATOM 1584 C C . ARG A 1 208 ? 9.312 11.352 2.104 1 96.19 208 ARG A C 1
ATOM 1586 O O . ARG A 1 208 ? 10 12.18 1.503 1 96.19 208 ARG A O 1
ATOM 1593 N N . ALA A 1 209 ? 9.094 11.359 3.41 1 97.19 209 ALA A N 1
ATOM 1594 C CA . ALA A 1 209 ? 9.656 12.422 4.238 1 97.19 209 ALA A CA 1
ATOM 1595 C C . ALA A 1 209 ? 11.172 12.453 4.137 1 97.19 209 ALA A C 1
ATOM 1597 O O . ALA A 1 209 ? 11.781 13.523 4.145 1 97.19 209 ALA A O 1
ATOM 1598 N N . SER A 1 210 ? 11.797 11.289 4 1 96.88 210 SER A N 1
ATOM 1599 C CA . SER A 1 210 ? 13.25 11.195 3.955 1 96.88 210 SER A CA 1
ATOM 1600 C C . SER A 1 210 ? 13.812 11.867 2.707 1 96.88 210 SER A C 1
ATOM 1602 O O . SER A 1 210 ? 14.82 12.57 2.775 1 96.88 210 SER A O 1
ATOM 1604 N N . HIS A 1 211 ? 13.148 11.672 1.582 1 94.81 211 HIS A N 1
ATOM 1605 C CA . HIS A 1 211 ? 13.719 12.312 0.404 1 94.81 211 HIS A CA 1
ATOM 1606 C C . HIS A 1 211 ? 13.297 13.773 0.307 1 94.81 211 HIS A C 1
ATOM 1608 O O . HIS A 1 211 ? 14.023 14.594 -0.249 1 94.81 211 HIS A O 1
ATOM 1614 N N . VAL A 1 212 ? 12.18 14.188 0.909 1 94.25 212 VAL A N 1
ATOM 1615 C CA . VAL A 1 212 ? 11.781 15.586 1.001 1 94.25 212 VAL A CA 1
ATOM 1616 C C . VAL A 1 212 ? 12.766 16.344 1.88 1 94.25 212 VAL A C 1
ATOM 1618 O O . VAL A 1 212 ? 13.125 17.484 1.573 1 94.25 212 VAL A O 1
ATOM 1621 N N . LEU A 1 213 ? 13.219 15.672 2.938 1 95.94 213 LEU A N 1
ATOM 1622 C CA . LEU A 1 213 ? 14.109 16.297 3.9 1 95.94 213 LEU A CA 1
ATOM 1623 C C . LEU A 1 213 ? 15.57 16.094 3.506 1 95.94 213 LEU A C 1
ATOM 1625 O O . LEU A 1 213 ? 16.484 16.578 4.188 1 95.94 213 LEU A O 1
ATOM 1629 N N . GLY A 1 214 ? 15.82 15.305 2.51 1 94.81 214 GLY A N 1
ATOM 1630 C CA . GLY A 1 214 ? 17.141 15.195 1.924 1 94.81 214 GLY A CA 1
ATOM 1631 C C . GLY A 1 214 ? 17.984 14.109 2.557 1 94.81 214 GLY A C 1
ATOM 1632 O O . GLY A 1 214 ? 19.203 14.031 2.32 1 94.81 214 GLY A O 1
ATOM 1633 N N . THR A 1 215 ? 17.406 13.234 3.357 1 96.06 215 THR A N 1
ATOM 1634 C CA . THR A 1 215 ? 18.172 12.195 4.035 1 96.06 215 THR A CA 1
ATOM 1635 C C . THR A 1 215 ? 18.219 10.922 3.195 1 96.06 215 THR A C 1
ATOM 1637 O O . THR A 1 215 ? 19 10.008 3.479 1 96.06 215 THR A O 1
ATOM 1640 N N . LEU A 1 216 ? 17.453 10.812 2.182 1 97.12 216 LEU A N 1
ATOM 1641 C CA . LEU A 1 216 ? 17.453 9.766 1.169 1 97.12 216 LEU A CA 1
ATOM 1642 C C . LEU A 1 216 ? 17.5 10.359 -0.233 1 97.12 216 LEU A C 1
ATOM 1644 O O . LEU A 1 216 ? 16.609 11.117 -0.621 1 97.12 216 LEU A O 1
ATOM 1648 N N . PRO A 1 217 ? 18.641 10.07 -0.911 1 98.12 217 PRO A N 1
ATOM 1649 C CA . PRO A 1 217 ? 18.703 10.609 -2.271 1 98.12 217 PRO A CA 1
ATOM 1650 C C . PRO A 1 217 ? 17.469 10.258 -3.094 1 98.12 217 PRO A C 1
ATOM 1652 O O . PRO A 1 217 ? 17.016 9.109 -3.09 1 98.12 217 PRO A O 1
ATOM 1655 N N . ARG A 1 218 ? 16.922 11.242 -3.832 1 97.88 218 ARG A N 1
ATOM 1656 C CA . ARG A 1 218 ? 15.688 11.109 -4.594 1 97.88 218 ARG A CA 1
ATOM 1657 C C . ARG A 1 218 ? 15.828 10.031 -5.668 1 97.88 218 ARG A C 1
ATOM 1659 O O . ARG A 1 218 ? 14.836 9.406 -6.059 1 97.88 218 ARG A O 1
ATOM 1666 N N . GLU A 1 219 ? 17.016 9.734 -6.125 1 98.5 219 GLU A N 1
ATOM 1667 C CA . GLU A 1 219 ? 17.297 8.758 -7.172 1 98.5 219 GLU A CA 1
ATOM 1668 C C . GLU A 1 219 ? 17.312 7.34 -6.613 1 98.5 219 GLU A C 1
ATOM 1670 O O . GLU A 1 219 ? 17.359 6.367 -7.371 1 98.5 219 GLU A O 1
ATOM 1675 N N . GLN A 1 220 ? 17.172 7.18 -5.273 1 98.69 220 GLN A N 1
ATOM 1676 C CA . GLN A 1 220 ? 17.406 5.875 -4.664 1 98.69 220 GLN A CA 1
ATOM 1677 C C . GLN A 1 220 ? 16.203 5.414 -3.859 1 98.69 220 GLN A C 1
ATOM 1679 O O . GLN A 1 220 ? 16.281 4.434 -3.117 1 98.69 220 GLN A O 1
ATOM 1684 N N . VAL A 1 221 ? 15.109 6.078 -4.027 1 98.62 221 VAL A N 1
ATOM 1685 C CA . VAL A 1 221 ? 13.891 5.797 -3.268 1 98.62 221 VAL A CA 1
ATOM 1686 C C . VAL A 1 221 ? 13.391 4.395 -3.598 1 98.62 221 VAL A C 1
ATOM 1688 O O . VAL A 1 221 ? 13 3.645 -2.701 1 98.62 221 VAL A O 1
ATOM 1691 N N . SER A 1 222 ? 13.5 4.027 -4.848 1 98.75 222 SER A N 1
ATOM 1692 C CA . SER A 1 222 ? 13.031 2.721 -5.297 1 98.75 222 SER A CA 1
ATOM 1693 C C . SER A 1 222 ? 13.805 1.596 -4.613 1 98.75 222 SER A C 1
ATOM 1695 O O . SER A 1 222 ? 13.211 0.601 -4.188 1 98.75 222 SER A O 1
ATOM 1697 N N . GLU A 1 223 ? 15.102 1.784 -4.504 1 98.62 223 GLU A N 1
ATOM 1698 C CA . GLU A 1 223 ? 15.961 0.779 -3.889 1 98.62 223 GLU A CA 1
ATOM 1699 C C . GLU A 1 223 ? 15.664 0.634 -2.4 1 98.62 223 GLU A C 1
ATOM 1701 O O . GLU A 1 223 ? 15.547 -0.483 -1.892 1 98.62 223 GLU A O 1
ATOM 1706 N N . PHE A 1 224 ? 15.562 1.739 -1.735 1 98.62 224 PHE A N 1
ATOM 1707 C CA . PHE A 1 224 ? 15.242 1.706 -0.312 1 98.62 224 PHE A CA 1
ATOM 1708 C C . PHE A 1 224 ? 13.891 1.054 -0.071 1 98.62 224 PHE A C 1
ATOM 1710 O O . PHE A 1 224 ? 13.758 0.19 0.798 1 98.62 224 PHE A O 1
ATOM 1717 N N . LEU A 1 225 ? 12.914 1.501 -0.866 1 98.69 225 LEU A N 1
ATOM 1718 C CA . LEU A 1 225 ? 11.555 0.974 -0.749 1 98.69 225 LEU A CA 1
ATOM 1719 C C . LEU A 1 225 ? 11.531 -0.529 -1.007 1 98.69 225 LEU A C 1
ATOM 1721 O O . LEU A 1 225 ? 10.844 -1.271 -0.308 1 98.69 225 LEU A O 1
ATOM 1725 N N . SER A 1 226 ? 12.25 -1.01 -2.016 1 98.62 226 SER A N 1
ATOM 1726 C CA . SER A 1 226 ? 12.352 -2.436 -2.311 1 98.62 226 SER A CA 1
ATOM 1727 C C . SER A 1 226 ? 12.922 -3.205 -1.123 1 98.62 226 SER A C 1
ATOM 1729 O O . SER A 1 226 ? 12.359 -4.223 -0.712 1 98.62 226 SER A O 1
ATOM 1731 N N . GLY A 1 227 ? 14.008 -2.676 -0.547 1 98.62 227 GLY A N 1
ATOM 1732 C CA . GLY A 1 227 ? 14.562 -3.287 0.647 1 98.62 227 GLY A CA 1
ATOM 1733 C C . GLY A 1 227 ? 13.586 -3.332 1.808 1 98.62 227 GLY A C 1
ATOM 1734 O O . GLY A 1 227 ? 13.422 -4.371 2.449 1 98.62 227 GLY A O 1
ATOM 1735 N N . LEU A 1 228 ? 12.938 -2.221 2.018 1 98.5 228 LEU A N 1
ATOM 1736 C CA . LEU A 1 228 ? 11.984 -2.09 3.119 1 98.5 228 LEU A CA 1
ATOM 1737 C C . LEU A 1 228 ? 10.883 -3.137 3.014 1 98.5 228 LEU A C 1
ATOM 1739 O O . LEU A 1 228 ? 10.602 -3.844 3.984 1 98.5 228 LEU A O 1
ATOM 1743 N N . LEU A 1 229 ? 10.32 -3.275 1.854 1 98.62 229 LEU A N 1
ATOM 1744 C CA . LEU A 1 229 ? 9.18 -4.168 1.655 1 98.62 229 LEU A CA 1
ATOM 1745 C C . LEU A 1 229 ? 9.617 -5.625 1.708 1 98.62 229 LEU A C 1
ATOM 1747 O O . LEU A 1 229 ? 8.938 -6.461 2.311 1 98.62 229 LEU A O 1
ATOM 1751 N N . ILE A 1 230 ? 10.734 -5.934 1.057 1 98.69 230 ILE A N 1
ATOM 1752 C CA . ILE A 1 230 ? 11.242 -7.305 1.074 1 98.69 230 ILE A CA 1
ATOM 1753 C C . ILE A 1 230 ? 11.617 -7.695 2.5 1 98.69 230 ILE A C 1
ATOM 1755 O O . ILE A 1 230 ? 11.289 -8.789 2.959 1 98.69 230 ILE A O 1
ATOM 1759 N N . GLY A 1 231 ? 12.297 -6.797 3.215 1 98.44 231 GLY A N 1
ATOM 1760 C CA . GLY A 1 231 ? 12.609 -7.059 4.609 1 98.44 231 GLY A CA 1
ATOM 1761 C C . GLY A 1 231 ? 11.383 -7.301 5.465 1 98.44 231 GLY A C 1
ATOM 1762 O O . GLY A 1 231 ? 11.336 -8.258 6.238 1 98.44 231 GLY A O 1
ATOM 1763 N N . ALA A 1 232 ? 10.406 -6.457 5.332 1 98.06 232 ALA A N 1
ATOM 1764 C CA . ALA A 1 232 ? 9.164 -6.59 6.086 1 98.06 232 ALA A CA 1
ATOM 1765 C C . ALA A 1 232 ? 8.453 -7.895 5.746 1 98.06 232 ALA A C 1
ATOM 1767 O O . ALA A 1 232 ? 7.887 -8.547 6.625 1 98.06 232 ALA A O 1
ATOM 1768 N N . GLU A 1 233 ? 8.438 -8.266 4.484 1 98.25 233 GLU A N 1
ATOM 1769 C CA . GLU A 1 233 ? 7.855 -9.539 4.062 1 98.25 233 GLU A CA 1
ATOM 1770 C C . GLU A 1 233 ? 8.523 -10.719 4.77 1 98.25 233 GLU A C 1
ATOM 1772 O O . GLU A 1 233 ? 7.848 -11.523 5.414 1 98.25 233 GLU A O 1
ATOM 1777 N N . VAL A 1 234 ? 9.812 -10.766 4.652 1 97.12 234 VAL A N 1
ATOM 1778 C CA . VAL A 1 234 ? 10.555 -11.898 5.199 1 97.12 234 VAL A CA 1
ATOM 1779 C C . VAL A 1 234 ? 10.367 -11.953 6.711 1 97.12 234 VAL A C 1
ATOM 1781 O O . VAL A 1 234 ? 10.156 -13.031 7.277 1 97.12 234 VAL A O 1
ATOM 1784 N N . ALA A 1 235 ? 10.344 -10.797 7.355 1 96.62 235 ALA A N 1
ATOM 1785 C CA . ALA A 1 235 ? 10.148 -10.742 8.805 1 96.62 235 ALA A CA 1
ATOM 1786 C C . ALA A 1 235 ? 8.734 -11.164 9.188 1 96.62 235 ALA A C 1
ATOM 1788 O O . ALA A 1 235 ? 8.539 -11.859 10.18 1 96.62 235 ALA A O 1
ATOM 1789 N N . SER A 1 236 ? 7.762 -10.734 8.43 1 96.25 236 SER A N 1
ATOM 1790 C CA . SER A 1 236 ? 6.367 -11.047 8.742 1 96.25 236 SER A CA 1
ATOM 1791 C C . SER A 1 236 ? 6.066 -12.523 8.516 1 96.25 236 SER A C 1
ATOM 1793 O O . SER A 1 236 ? 5.129 -13.062 9.102 1 96.25 236 SER A O 1
ATOM 1795 N N . MET A 1 237 ? 6.867 -13.172 7.688 1 95.5 237 MET A N 1
ATOM 1796 C CA . MET A 1 237 ? 6.625 -14.562 7.324 1 95.5 237 MET A CA 1
ATOM 1797 C C . MET A 1 237 ? 7.555 -15.5 8.094 1 95.5 237 MET A C 1
ATOM 1799 O O . MET A 1 237 ? 7.719 -16.656 7.727 1 95.5 237 MET A O 1
ATOM 1803 N N . ARG A 1 238 ? 8.125 -15.047 9.133 1 89.94 238 ARG A N 1
ATOM 1804 C CA . ARG A 1 238 ? 9.125 -15.797 9.883 1 89.94 238 ARG A CA 1
ATOM 1805 C C . ARG A 1 238 ? 8.547 -17.109 10.391 1 89.94 238 ARG A C 1
ATOM 1807 O O . ARG A 1 238 ? 9.258 -18.125 10.477 1 89.94 238 ARG A O 1
ATOM 1814 N N . ASP A 1 239 ? 7.258 -17.094 10.734 1 85.25 239 ASP A N 1
ATOM 1815 C CA . ASP A 1 239 ? 6.629 -18.281 11.281 1 85.25 239 ASP A CA 1
ATOM 1816 C C . ASP A 1 239 ? 6.559 -19.391 10.234 1 85.25 239 ASP A C 1
ATOM 1818 O O . ASP A 1 239 ? 6.391 -20.562 10.57 1 85.25 239 ASP A O 1
ATOM 1822 N N . TYR A 1 240 ? 6.57 -19.047 8.969 1 84.62 240 TYR A N 1
ATOM 1823 C CA . TYR A 1 240 ? 6.594 -20.016 7.883 1 84.62 240 TYR A CA 1
ATOM 1824 C C . TYR A 1 240 ? 7.969 -20.672 7.762 1 84.62 240 TYR A C 1
ATOM 1826 O O . TYR A 1 240 ? 8.117 -21.688 7.102 1 84.62 240 TYR A O 1
ATOM 1834 N N . VAL A 1 241 ? 8.945 -19.953 8.352 1 80.81 241 VAL A N 1
ATOM 1835 C CA . VAL A 1 241 ? 10.32 -20.406 8.195 1 80.81 241 VAL A CA 1
ATOM 1836 C C . VAL A 1 241 ? 10.719 -21.297 9.375 1 80.81 241 VAL A C 1
ATOM 1838 O O . VAL A 1 241 ? 10.664 -20.875 10.523 1 80.81 241 VAL A O 1
ATOM 1841 N N . THR A 1 242 ? 10.758 -22.609 9.125 1 69.75 242 THR A N 1
ATOM 1842 C CA . THR A 1 242 ? 11.32 -23.484 10.133 1 69.75 242 THR A CA 1
ATOM 1843 C C . THR A 1 242 ? 12.836 -23.594 9.977 1 69.75 242 THR A C 1
ATOM 1845 O O . THR A 1 242 ? 13.344 -23.609 8.852 1 69.75 242 THR A O 1
ATOM 1848 N N . HIS A 1 243 ? 13.578 -23.219 11.016 1 61.47 243 HIS A N 1
ATOM 1849 C CA . HIS A 1 243 ? 15.039 -23.109 11.031 1 61.47 243 HIS A CA 1
ATOM 1850 C C . HIS A 1 243 ? 15.68 -24.312 10.367 1 61.47 243 HIS A C 1
ATOM 1852 O O . HIS A 1 243 ? 16.797 -24.219 9.836 1 61.47 243 HIS A O 1
ATOM 1858 N N . GLN A 1 244 ? 15.078 -25.406 10.367 1 58.28 244 GLN A N 1
ATOM 1859 C CA . GLN A 1 244 ? 15.758 -26.609 9.914 1 58.28 244 GLN A CA 1
ATOM 1860 C C . GLN A 1 244 ? 15.484 -26.875 8.438 1 58.28 244 GLN A C 1
ATOM 1862 O O . GLN A 1 244 ? 16.047 -27.812 7.859 1 58.28 244 GLN A O 1
ATOM 1867 N N . HIS A 1 245 ? 14.836 -25.859 7.809 1 66.19 245 HIS A N 1
ATOM 1868 C CA . HIS A 1 245 ? 14.375 -26.312 6.5 1 66.19 245 HIS A CA 1
ATOM 1869 C C . HIS A 1 245 ? 15 -25.484 5.383 1 66.19 245 HIS A C 1
ATOM 1871 O O . HIS A 1 245 ? 15.258 -24.297 5.555 1 66.19 245 HIS A O 1
ATOM 1877 N N . ALA A 1 246 ? 15.438 -26.266 4.418 1 81.94 246 ALA A N 1
ATOM 1878 C CA . ALA A 1 246 ? 15.883 -25.719 3.139 1 81.94 246 ALA A CA 1
ATOM 1879 C C . ALA A 1 246 ? 14.805 -24.859 2.492 1 81.94 246 ALA A C 1
ATOM 1881 O O . ALA A 1 246 ? 13.617 -25.203 2.545 1 81.94 246 ALA A O 1
ATOM 1882 N N . ILE A 1 247 ? 15.156 -23.625 2.102 1 94.88 247 ILE A N 1
ATOM 1883 C CA . ILE A 1 247 ? 14.25 -22.75 1.362 1 94.88 247 ILE A CA 1
ATOM 1884 C C . ILE A 1 247 ? 14.648 -22.734 -0.112 1 94.88 247 ILE A C 1
ATOM 1886 O O . ILE A 1 247 ? 15.82 -22.547 -0.444 1 94.88 247 ILE A O 1
ATOM 1890 N N . THR A 1 248 ? 13.773 -23.078 -1.002 1 97.12 248 THR A N 1
ATOM 1891 C CA . THR A 1 248 ? 13.992 -22.906 -2.434 1 97.12 248 THR A CA 1
ATOM 1892 C C . THR A 1 248 ? 13.359 -21.625 -2.936 1 97.12 248 THR A C 1
ATOM 1894 O O . THR A 1 248 ? 12.148 -21.422 -2.783 1 97.12 248 THR A O 1
ATOM 1897 N N . LEU A 1 249 ? 14.18 -20.797 -3.455 1 97.69 249 LEU A N 1
ATOM 1898 C CA . LEU A 1 249 ? 13.758 -19.531 -4.047 1 97.69 249 LEU A CA 1
ATOM 1899 C C . LEU A 1 249 ? 13.57 -19.672 -5.555 1 97.69 249 LEU A C 1
ATOM 1901 O O . LEU A 1 249 ? 14.492 -20.078 -6.266 1 97.69 249 LEU A O 1
ATOM 1905 N N . VAL A 1 250 ? 12.352 -19.391 -6.043 1 98.19 250 VAL A N 1
ATOM 1906 C CA . VAL A 1 250 ? 12.055 -19.469 -7.469 1 98.19 250 VAL A CA 1
ATOM 1907 C C . VAL A 1 250 ? 11.82 -18.062 -8.031 1 98.19 250 VAL A C 1
ATOM 1909 O O . VAL A 1 250 ? 10.734 -17.5 -7.875 1 98.19 250 VAL A O 1
ATOM 1912 N N . ALA A 1 251 ? 12.773 -17.531 -8.734 1 96.5 251 ALA A N 1
ATOM 1913 C CA . ALA A 1 251 ? 12.672 -16.141 -9.195 1 96.5 251 ALA A CA 1
ATOM 1914 C C . ALA A 1 251 ? 13.703 -15.852 -10.281 1 96.5 251 ALA A C 1
ATOM 1916 O O . ALA A 1 251 ? 14.547 -16.703 -10.586 1 96.5 251 ALA A O 1
ATOM 1917 N N . GLY A 1 252 ? 13.555 -14.734 -10.914 1 93.88 252 GLY A N 1
ATOM 1918 C CA . GLY A 1 252 ? 14.617 -14.234 -11.773 1 93.88 252 GLY A CA 1
ATOM 1919 C C . GLY A 1 252 ? 15.859 -13.828 -11.008 1 93.88 252 GLY A C 1
ATOM 1920 O O . GLY A 1 252 ? 15.836 -13.727 -9.781 1 93.88 252 GLY A O 1
ATOM 1921 N N . THR A 1 253 ? 16.859 -13.555 -11.719 1 91.69 253 THR A N 1
ATOM 1922 C CA . THR A 1 253 ? 18.188 -13.328 -11.156 1 91.69 253 THR A CA 1
ATOM 1923 C C . THR A 1 253 ? 18.172 -12.148 -10.195 1 91.69 253 THR A C 1
ATOM 1925 O O . THR A 1 253 ? 18.656 -12.25 -9.062 1 91.69 253 THR A O 1
ATOM 1928 N N . SER A 1 254 ? 17.625 -11.055 -10.609 1 93.38 254 SER A N 1
ATOM 1929 C CA . SER A 1 254 ? 17.641 -9.844 -9.797 1 93.38 254 SER A CA 1
ATOM 1930 C C . SER A 1 254 ? 16.891 -10.039 -8.492 1 93.38 254 SER A C 1
ATOM 1932 O O . SER A 1 254 ? 17.391 -9.703 -7.418 1 93.38 254 SER A O 1
ATOM 1934 N N . LEU A 1 255 ? 15.75 -10.586 -8.555 1 95.75 255 LEU A N 1
ATOM 1935 C CA . LEU A 1 255 ? 14.945 -10.812 -7.359 1 95.75 255 LEU A CA 1
ATOM 1936 C C . LEU A 1 255 ? 15.586 -11.859 -6.461 1 95.75 255 LEU A C 1
ATOM 1938 O O . LEU A 1 255 ? 15.508 -11.766 -5.234 1 95.75 255 LEU A O 1
ATOM 1942 N N . THR A 1 256 ? 16.172 -12.828 -7.09 1 96.94 256 THR A N 1
ATOM 1943 C CA . THR A 1 256 ? 16.859 -13.852 -6.312 1 96.94 256 THR A CA 1
ATOM 1944 C C . THR A 1 256 ? 17.922 -13.227 -5.406 1 96.94 256 THR A C 1
ATOM 1946 O O . THR A 1 256 ? 17.969 -13.516 -4.211 1 96.94 256 THR A O 1
ATOM 1949 N N . ALA A 1 257 ? 18.703 -12.375 -5.922 1 96.88 257 ALA A N 1
ATOM 1950 C CA . ALA A 1 257 ? 19.781 -11.734 -5.156 1 96.88 257 ALA A CA 1
ATOM 1951 C C . ALA A 1 257 ? 19.219 -10.938 -3.984 1 96.88 257 ALA A C 1
ATOM 1953 O O . ALA A 1 257 ? 19.766 -10.984 -2.877 1 96.88 257 ALA A O 1
ATOM 1954 N N . ARG A 1 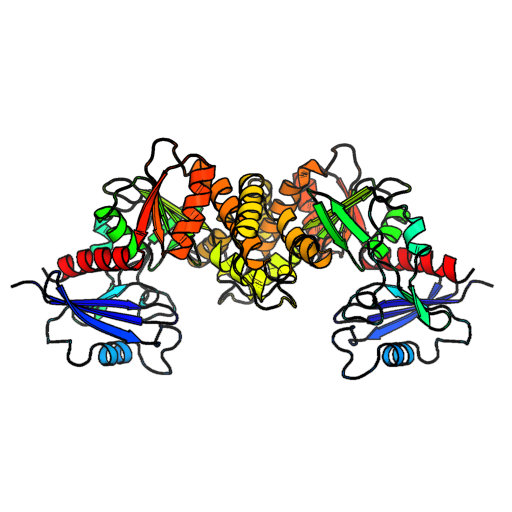258 ? 18.188 -10.234 -4.188 1 97.81 258 ARG A N 1
ATOM 1955 C CA . ARG A 1 258 ? 17.578 -9.391 -3.162 1 97.81 258 ARG A CA 1
ATOM 1956 C C . ARG A 1 258 ? 17 -10.234 -2.035 1 97.81 258 ARG A C 1
ATOM 1958 O O . ARG A 1 258 ? 17.234 -9.961 -0.858 1 97.81 258 ARG A O 1
ATOM 1965 N N . TYR A 1 259 ? 16.266 -11.289 -2.391 1 98 259 TYR A N 1
ATOM 1966 C CA . TYR A 1 259 ? 15.672 -12.141 -1.367 1 98 259 TYR A CA 1
ATOM 1967 C C . TYR A 1 259 ? 16.734 -12.961 -0.646 1 98 259 TYR A C 1
ATOM 1969 O O . TYR A 1 259 ? 16.609 -13.234 0.549 1 98 259 TYR A O 1
ATOM 1977 N N . GLN A 1 260 ? 17.75 -13.383 -1.385 1 96.38 260 GLN A N 1
ATOM 1978 C CA . GLN A 1 260 ? 18.859 -14.078 -0.75 1 96.38 260 GLN A CA 1
ATOM 1979 C C . GLN A 1 260 ? 19.484 -13.227 0.347 1 96.38 260 GLN A C 1
ATOM 1981 O O . GLN A 1 260 ? 19.828 -13.734 1.419 1 96.38 260 GLN A O 1
ATOM 1986 N N . GLN A 1 261 ? 19.688 -11.984 0.092 1 96.75 261 GLN A N 1
ATOM 1987 C CA . GLN A 1 261 ? 20.219 -11.078 1.094 1 96.75 261 GLN A CA 1
ATOM 1988 C C . GLN A 1 261 ? 19.312 -11 2.32 1 96.75 261 GLN A C 1
ATOM 1990 O O . GLN A 1 261 ? 19.797 -10.992 3.455 1 96.75 261 GLN A O 1
ATOM 1995 N N . ALA A 1 262 ? 18.047 -10.945 2.102 1 97.12 262 ALA A N 1
ATOM 1996 C CA . ALA A 1 262 ? 17.078 -10.883 3.197 1 97.12 262 ALA A CA 1
ATOM 1997 C C . ALA A 1 262 ? 17.141 -12.148 4.051 1 97.12 262 ALA A C 1
ATOM 1999 O O . ALA A 1 262 ? 17.188 -12.07 5.281 1 97.12 262 ALA A O 1
ATOM 2000 N N . PHE A 1 263 ? 17.188 -13.289 3.4 1 95.56 263 PHE A N 1
ATOM 2001 C CA . PHE A 1 263 ? 17.219 -14.555 4.121 1 95.56 263 PHE A CA 1
ATOM 2002 C C . PHE A 1 263 ? 18.547 -14.742 4.84 1 95.56 263 PHE A C 1
ATOM 2004 O O . PHE A 1 263 ? 18.594 -15.281 5.949 1 95.56 263 PHE A O 1
ATOM 2011 N N . GLN A 1 264 ? 19.594 -14.305 4.195 1 93.5 264 GLN A N 1
ATOM 2012 C CA . GLN A 1 264 ? 20.906 -14.367 4.836 1 93.5 264 GLN A CA 1
ATOM 2013 C C . GLN A 1 264 ? 20.922 -13.547 6.125 1 93.5 264 GLN A C 1
ATOM 2015 O O . GLN A 1 264 ? 21.5 -13.977 7.129 1 93.5 264 GLN A O 1
ATOM 2020 N N . ALA A 1 265 ? 20.328 -12.43 6.07 1 93.38 265 ALA A N 1
ATOM 2021 C CA . ALA A 1 265 ? 20.266 -11.57 7.25 1 93.38 265 ALA A CA 1
ATOM 2022 C C . ALA A 1 265 ? 19.5 -12.266 8.383 1 93.38 265 ALA A C 1
ATOM 2024 O O . ALA A 1 265 ? 19.734 -11.969 9.555 1 93.38 265 ALA A O 1
ATOM 2025 N N . MET A 1 266 ? 18.703 -13.195 8.078 1 89.81 266 MET A N 1
ATOM 2026 C CA . MET A 1 266 ? 17.938 -13.945 9.07 1 89.81 266 MET A CA 1
ATOM 2027 C C . MET A 1 266 ? 18.656 -15.242 9.445 1 89.81 266 MET A C 1
ATOM 2029 O O . MET A 1 266 ? 18.156 -16.016 10.25 1 89.81 266 MET A O 1
ATOM 2033 N N . GLY A 1 267 ? 19.75 -15.516 8.758 1 89.25 267 GLY A N 1
ATOM 2034 C CA . GLY A 1 267 ? 20.531 -16.719 9.031 1 89.25 267 GLY A CA 1
ATOM 2035 C C . GLY A 1 267 ? 20.016 -17.938 8.305 1 89.25 267 GLY A C 1
ATOM 2036 O O . GLY A 1 267 ? 20.203 -19.062 8.766 1 89.25 267 GLY A O 1
ATOM 2037 N N . CYS A 1 268 ? 19.297 -17.719 7.238 1 90.75 268 CYS A N 1
ATOM 2038 C CA . CYS A 1 268 ? 18.734 -18.828 6.469 1 90.75 268 CYS A CA 1
ATOM 2039 C C . CYS A 1 268 ? 19.438 -18.969 5.121 1 90.75 268 CYS A C 1
ATOM 2041 O O . CYS A 1 268 ? 19.781 -17.953 4.492 1 90.75 268 CYS A O 1
ATOM 2043 N N . ASP A 1 269 ? 19.656 -20.156 4.75 1 88.56 269 ASP A N 1
ATOM 2044 C CA . ASP A 1 269 ? 20.203 -20.422 3.422 1 88.56 269 ASP A CA 1
ATOM 2045 C C . ASP A 1 269 ? 19.094 -20.781 2.436 1 88.56 269 ASP A C 1
ATOM 2047 O O . ASP A 1 269 ? 18.062 -21.344 2.824 1 88.56 269 ASP A O 1
ATOM 2051 N N . VAL A 1 270 ? 19.375 -20.375 1.188 1 93.56 270 VAL A N 1
ATOM 2052 C CA . VAL A 1 270 ? 18.344 -20.641 0.181 1 93.56 270 VAL A CA 1
ATOM 2053 C C . VAL A 1 270 ? 18.984 -21.266 -1.058 1 93.56 270 VAL A C 1
ATOM 2055 O O . VAL A 1 270 ? 20.172 -21.047 -1.327 1 93.56 270 VAL A O 1
ATOM 2058 N N . THR A 1 271 ? 18.297 -22.109 -1.697 1 96.12 271 THR A N 1
ATOM 2059 C CA . THR A 1 271 ? 18.625 -22.625 -3.025 1 96.12 271 THR A CA 1
ATOM 2060 C C . THR A 1 271 ? 17.797 -21.906 -4.094 1 96.12 271 THR A C 1
ATOM 2062 O O . THR A 1 271 ? 16.578 -21.781 -3.957 1 96.12 271 THR A O 1
ATOM 2065 N N . ALA A 1 272 ? 18.5 -21.453 -5.16 1 97.06 272 ALA A N 1
ATOM 2066 C CA . ALA A 1 272 ? 17.797 -20.672 -6.172 1 97.06 272 ALA A CA 1
ATOM 2067 C C . ALA A 1 272 ? 17.5 -21.5 -7.41 1 97.06 272 ALA A C 1
ATOM 2069 O O . ALA A 1 272 ? 18.328 -22.312 -7.844 1 97.06 272 ALA A O 1
ATOM 2070 N N . VAL A 1 273 ? 16.328 -21.391 -7.895 1 97.62 273 VAL A N 1
ATOM 2071 C CA . VAL A 1 273 ? 15.898 -21.922 -9.18 1 97.62 273 VAL A CA 1
ATOM 2072 C C . VAL A 1 273 ? 15.32 -20.812 -10.047 1 97.62 273 VAL A C 1
ATOM 2074 O O . VAL A 1 273 ? 14.484 -20.031 -9.578 1 97.62 273 VAL A O 1
ATOM 2077 N N . ALA A 1 274 ? 15.797 -20.703 -11.25 1 96.94 274 ALA A N 1
ATOM 2078 C CA . ALA A 1 274 ? 15.258 -19.688 -12.156 1 96.94 274 ALA A CA 1
ATOM 2079 C C . ALA A 1 274 ? 13.781 -19.953 -12.461 1 96.94 274 ALA A C 1
ATOM 2081 O O . ALA A 1 274 ? 13.398 -21.078 -12.742 1 96.94 274 ALA A O 1
ATOM 2082 N N . GLY A 1 275 ? 12.992 -18.891 -12.453 1 94.69 275 GLY A N 1
ATOM 2083 C CA . GLY A 1 275 ? 11.555 -19.016 -12.664 1 94.69 275 GLY A CA 1
ATOM 2084 C C . GLY A 1 275 ? 11.203 -19.688 -13.977 1 94.69 275 GLY A C 1
ATOM 2085 O O . GLY A 1 275 ? 10.359 -20.578 -14.016 1 94.69 275 GLY A O 1
ATOM 2086 N N . ASP A 1 276 ? 11.883 -19.297 -15.023 1 92 276 ASP A N 1
ATOM 2087 C CA . ASP A 1 276 ? 11.625 -19.844 -16.344 1 92 276 ASP A CA 1
ATOM 2088 C C . ASP A 1 276 ? 11.969 -21.328 -16.406 1 92 276 ASP A C 1
ATOM 2090 O O . ASP A 1 276 ? 11.234 -22.125 -16.984 1 92 276 ASP A O 1
ATOM 2094 N N . THR A 1 277 ? 13.086 -21.641 -15.805 1 94.94 277 THR A N 1
ATOM 2095 C CA . THR A 1 277 ? 13.516 -23.031 -15.758 1 94.94 277 THR A CA 1
ATOM 2096 C C . THR A 1 277 ? 12.508 -23.891 -14.992 1 94.94 277 THR A C 1
ATOM 2098 O O . THR A 1 277 ? 12.164 -24.984 -15.438 1 94.94 277 THR A O 1
ATOM 2101 N N . ALA A 1 278 ? 12.086 -23.359 -13.906 1 97 278 ALA A N 1
ATOM 2102 C CA . ALA A 1 278 ? 11.086 -24.078 -13.102 1 97 278 ALA A CA 1
ATOM 2103 C C . ALA A 1 278 ? 9.789 -24.266 -13.883 1 97 278 ALA A C 1
ATOM 2105 O O . ALA A 1 278 ? 9.203 -25.344 -13.859 1 97 278 ALA A O 1
ATOM 2106 N N . PHE A 1 279 ? 9.375 -23.281 -14.531 1 95.81 279 PHE A N 1
ATOM 2107 C CA . PHE A 1 279 ? 8.133 -23.359 -15.289 1 95.81 279 PHE A CA 1
ATOM 2108 C C . PHE A 1 279 ? 8.227 -24.438 -16.375 1 95.81 279 PHE A C 1
ATOM 2110 O O . PHE A 1 279 ? 7.332 -25.266 -16.484 1 95.81 279 PHE A O 1
ATOM 2117 N N . GLN A 1 280 ? 9.281 -24.375 -17.141 1 94.5 280 GLN A N 1
ATOM 2118 C CA . GLN A 1 280 ? 9.445 -25.312 -18.25 1 94.5 280 GLN A CA 1
ATOM 2119 C C . GLN A 1 280 ? 9.516 -26.75 -17.734 1 94.5 280 GLN A C 1
ATOM 2121 O O . GLN A 1 280 ? 8.898 -27.656 -18.312 1 94.5 280 GLN A O 1
ATOM 2126 N N . ALA A 1 281 ? 10.258 -26.891 -16.656 1 95.44 281 ALA A N 1
ATOM 2127 C CA . ALA A 1 281 ? 10.328 -28.234 -16.078 1 95.44 281 ALA A CA 1
ATOM 2128 C C . ALA A 1 281 ? 8.945 -28.703 -15.633 1 95.44 281 ALA A C 1
ATOM 2130 O O . ALA A 1 281 ? 8.586 -29.875 -15.836 1 95.44 281 ALA A O 1
ATOM 2131 N N . GLY A 1 282 ? 8.195 -27.828 -15.039 1 96.19 282 GLY A N 1
ATOM 2132 C CA . GLY A 1 282 ? 6.867 -28.172 -14.539 1 96.19 282 GLY A CA 1
ATOM 2133 C C . GLY A 1 282 ? 5.883 -28.516 -15.633 1 96.19 282 GLY A C 1
ATOM 2134 O O . GLY A 1 282 ? 5.242 -29.562 -15.594 1 96.19 282 GLY A O 1
ATOM 2135 N N . ILE A 1 283 ? 5.828 -27.641 -16.609 1 95.25 283 ILE A N 1
ATOM 2136 C CA . ILE A 1 283 ? 4.812 -27.844 -17.641 1 95.25 283 ILE A CA 1
ATOM 2137 C C . ILE A 1 283 ? 5.168 -29.047 -18.5 1 95.25 283 ILE A C 1
ATOM 2139 O O . ILE A 1 283 ? 4.281 -29.766 -18.969 1 95.25 283 ILE A O 1
ATOM 2143 N N . ARG A 1 284 ? 6.406 -29.344 -18.656 1 93.25 284 ARG A N 1
ATOM 2144 C CA . ARG A 1 284 ? 6.828 -30.531 -19.391 1 93.25 284 ARG A CA 1
ATOM 2145 C C . ARG A 1 284 ? 6.406 -31.812 -18.656 1 93.25 284 ARG A C 1
ATOM 2147 O O . ARG A 1 284 ? 5.969 -32.781 -19.281 1 93.25 284 ARG A O 1
ATOM 2154 N N . SER A 1 285 ? 6.523 -31.719 -17.422 1 92.44 285 SER A N 1
ATOM 2155 C CA . SER A 1 285 ? 6.133 -32.875 -16.641 1 92.44 285 SER A CA 1
ATOM 2156 C C . SER A 1 285 ? 4.648 -33.188 -16.797 1 92.44 285 SER A C 1
ATOM 2158 O O . SER A 1 285 ? 4.25 -34.344 -16.859 1 92.44 285 SER A O 1
ATOM 2160 N N . ILE A 1 286 ? 3.85 -32.156 -16.875 1 93.25 286 ILE A N 1
ATOM 2161 C CA . ILE A 1 286 ? 2.41 -32.344 -17.031 1 93.25 286 ILE A CA 1
ATOM 2162 C C . ILE A 1 286 ? 2.1 -32.781 -18.453 1 93.25 286 ILE A C 1
ATOM 2164 O O . ILE A 1 286 ? 1.307 -33.688 -18.672 1 93.25 286 ILE A O 1
ATOM 2168 N N . ALA A 1 287 ? 2.756 -32.156 -19.406 1 90.06 287 ALA A N 1
ATOM 2169 C CA . ALA A 1 287 ? 2.506 -32.438 -20.812 1 90.06 287 ALA A CA 1
ATOM 2170 C C . ALA A 1 287 ? 2.877 -33.875 -21.156 1 90.06 287 ALA A C 1
ATOM 2172 O O . ALA A 1 287 ? 2.203 -34.531 -21.953 1 90.06 287 ALA A O 1
ATOM 2173 N N . HIS A 1 288 ? 3.875 -34.375 -20.578 1 82.56 288 HIS A N 1
ATOM 2174 C CA . HIS A 1 288 ? 4.297 -35.75 -20.797 1 82.56 288 HIS A CA 1
ATOM 2175 C C . HIS A 1 288 ? 3.242 -36.719 -20.297 1 82.56 288 HIS A C 1
ATOM 2177 O O . HIS A 1 288 ? 3.023 -37.781 -20.922 1 82.56 288 HIS A O 1
ATOM 2183 N N . ALA A 1 289 ? 2.566 -36.312 -19.281 1 80.38 289 ALA A N 1
ATOM 2184 C CA . ALA A 1 289 ? 1.529 -37.188 -18.703 1 80.38 289 ALA A CA 1
ATOM 2185 C C . ALA A 1 289 ? 0.292 -37.219 -19.609 1 80.38 289 ALA A C 1
ATOM 2187 O O . ALA A 1 289 ? -0.395 -38.219 -19.688 1 80.38 289 ALA A O 1
ATOM 2188 N N . VAL A 1 290 ? 0.07 -36.125 -20.281 1 81.06 290 VAL A N 1
ATOM 2189 C CA . VAL A 1 290 ? -1.101 -36.031 -21.141 1 81.06 290 VAL A CA 1
ATOM 2190 C C . VAL A 1 290 ? -0.829 -36.719 -22.469 1 81.06 290 VAL A C 1
ATOM 2192 O O . VAL A 1 290 ? -1.747 -37.25 -23.109 1 81.06 290 VAL A O 1
ATOM 2195 N N . ALA A 1 291 ? 0.388 -36.688 -22.953 1 75.88 291 ALA A N 1
ATOM 2196 C CA . ALA A 1 291 ? 0.758 -37.219 -24.266 1 75.88 291 ALA A CA 1
ATOM 2197 C C . ALA A 1 291 ? 0.88 -38.75 -24.219 1 75.88 291 ALA A C 1
ATOM 2199 O O . ALA A 1 291 ? 0.829 -39.406 -25.25 1 75.88 291 ALA A O 1
ATOM 2200 N N . ASN A 1 292 ? 1.091 -39.312 -23 1 68.19 292 ASN A N 1
ATOM 2201 C CA . ASN A 1 292 ? 1.192 -40.75 -22.875 1 68.19 292 ASN A CA 1
ATOM 2202 C C . ASN A 1 292 ? -0.102 -41.344 -22.328 1 68.19 292 ASN A C 1
ATOM 2204 O O . ASN A 1 292 ? -0.459 -42.469 -22.688 1 68.19 292 ASN A O 1
ATOM 2208 N N . MET B 1 1 ? -11.008 47.969 18.359 1 46.06 1 MET B N 1
ATOM 2209 C CA . MET B 1 1 ? -11.57 47.562 17.078 1 46.06 1 MET B CA 1
ATOM 2210 C C . MET B 1 1 ? -11.125 46.156 16.703 1 46.06 1 MET B C 1
ATOM 2212 O O . MET B 1 1 ? -9.938 45.844 16.812 1 46.06 1 MET B O 1
ATOM 2216 N N . THR B 1 2 ? -12.086 45.219 16.688 1 61.78 2 THR B N 1
ATOM 2217 C CA . THR B 1 2 ? -11.727 43.812 16.547 1 61.78 2 THR B CA 1
ATOM 2218 C C . THR B 1 2 ? -11.086 43.562 15.18 1 61.78 2 THR B C 1
ATOM 2220 O O . THR B 1 2 ? -11.562 44.062 14.164 1 61.78 2 THR B O 1
ATOM 2223 N N . ALA B 1 3 ? -9.883 43.031 15.109 1 81.25 3 ALA B N 1
ATOM 2224 C CA . ALA B 1 3 ? -9 42.969 13.945 1 81.25 3 ALA B CA 1
ATOM 2225 C C . ALA B 1 3 ? -9.625 42.125 12.82 1 81.25 3 ALA B C 1
ATOM 2227 O O . ALA B 1 3 ? -10.281 41.125 13.078 1 81.25 3 ALA B O 1
ATOM 2228 N N . ARG B 1 4 ? -9.867 42.781 11.656 1 89.88 4 ARG B N 1
ATOM 2229 C CA . ARG B 1 4 ? -10.312 42.156 10.422 1 89.88 4 ARG B CA 1
ATOM 2230 C C . ARG B 1 4 ? -9.18 41.375 9.766 1 89.88 4 ARG B C 1
ATOM 2232 O O . ARG B 1 4 ? -8.039 41.844 9.719 1 89.88 4 ARG B O 1
ATOM 2239 N N . TYR B 1 5 ? -9.477 40.125 9.352 1 94.44 5 TYR B N 1
ATOM 2240 C CA . TYR B 1 5 ? -8.445 39.344 8.672 1 94.44 5 TYR B CA 1
ATOM 2241 C C . TYR B 1 5 ? -9.07 38.281 7.766 1 94.44 5 TYR B C 1
ATOM 2243 O O . TYR B 1 5 ? -10.266 37.969 7.883 1 94.44 5 TYR B O 1
ATOM 2251 N N . ILE B 1 6 ? -8.297 37.812 6.859 1 95.44 6 ILE B N 1
ATOM 2252 C CA . ILE B 1 6 ? -8.703 36.75 5.938 1 95.44 6 ILE B CA 1
ATOM 2253 C C . ILE B 1 6 ? -7.891 35.469 6.223 1 95.44 6 ILE B C 1
ATOM 2255 O O . ILE B 1 6 ? -6.668 35.531 6.348 1 95.44 6 ILE B O 1
ATOM 2259 N N . ALA B 1 7 ? -8.578 34.406 6.43 1 96.31 7 ALA B N 1
ATOM 2260 C CA . ALA B 1 7 ? -7.973 33.094 6.613 1 96.31 7 ALA B CA 1
ATOM 2261 C C . ALA B 1 7 ? -8.203 32.219 5.395 1 96.31 7 ALA B C 1
ATOM 2263 O O . ALA B 1 7 ? -9.312 32.156 4.867 1 96.31 7 ALA B O 1
ATOM 2264 N N . ILE B 1 8 ? -7.098 31.5 4.977 1 97.31 8 ILE B N 1
ATOM 2265 C CA . ILE B 1 8 ? -7.211 30.703 3.766 1 97.31 8 ILE B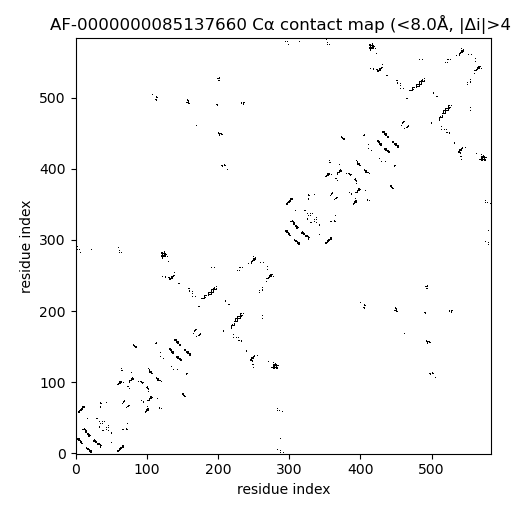 CA 1
ATOM 2266 C C . ILE B 1 8 ? -6.625 29.312 4.012 1 97.31 8 ILE B C 1
ATOM 2268 O O . ILE B 1 8 ? -5.516 29.188 4.531 1 97.31 8 ILE B O 1
ATOM 2272 N N . ASP B 1 9 ? -7.367 28.312 3.725 1 97.5 9 ASP B N 1
ATOM 2273 C CA . ASP B 1 9 ? -6.906 26.938 3.566 1 97.5 9 ASP B CA 1
ATOM 2274 C C . ASP B 1 9 ? -6.684 26.594 2.094 1 97.5 9 ASP B C 1
ATOM 2276 O O . ASP B 1 9 ? -7.641 26.312 1.37 1 97.5 9 ASP B O 1
ATOM 2280 N N . TRP B 1 10 ? -5.473 26.641 1.674 1 97.94 10 TRP B N 1
ATOM 2281 C CA . TRP B 1 10 ? -5.148 26.453 0.263 1 97.94 10 TRP B CA 1
ATOM 2282 C C . TRP B 1 10 ? -4.48 25.109 0.03 1 97.94 10 TRP B C 1
ATOM 2284 O O . TRP B 1 10 ? -3.26 24.984 0.16 1 97.94 10 TRP B O 1
ATOM 2294 N N . GLY B 1 11 ? -5.258 24.141 -0.402 1 94.88 11 GLY B N 1
ATOM 2295 C CA . GLY B 1 11 ? -4.785 22.781 -0.648 1 94.88 11 GLY B CA 1
ATOM 2296 C C . GLY B 1 11 ? -4.363 22.547 -2.086 1 94.88 11 GLY B C 1
ATOM 2297 O O . GLY B 1 11 ? -4.211 23.5 -2.855 1 94.88 11 GLY B O 1
ATOM 2298 N N . SER B 1 12 ? -4.129 21.266 -2.412 1 91.06 12 SER B N 1
ATOM 2299 C CA . SER B 1 12 ? -3.684 20.891 -3.752 1 91.06 12 SER B CA 1
ATOM 2300 C C . SER B 1 12 ? -4.797 21.078 -4.777 1 91.06 12 SER B C 1
ATOM 2302 O O . SER B 1 12 ? -4.555 21.562 -5.883 1 91.06 12 SER B O 1
ATOM 2304 N N . THR B 1 13 ? -6.047 20.781 -4.336 1 91.5 13 THR B N 1
ATOM 2305 C CA . THR B 1 13 ? -7.105 20.703 -5.336 1 91.5 13 THR B CA 1
ATOM 2306 C C . THR B 1 13 ? -8.172 21.75 -5.074 1 91.5 13 THR B C 1
ATOM 2308 O O . THR B 1 13 ? -9 22.047 -5.941 1 91.5 13 THR B O 1
ATOM 2311 N N . ASN B 1 14 ? -8.156 22.266 -3.834 1 94.44 14 ASN B N 1
ATOM 2312 C CA . ASN B 1 14 ? -9.203 23.219 -3.475 1 94.44 14 ASN B CA 1
ATOM 2313 C C . ASN B 1 14 ? -8.656 24.328 -2.58 1 94.44 14 ASN B C 1
ATOM 2315 O O . ASN B 1 14 ? -7.559 24.219 -2.033 1 94.44 14 ASN B O 1
ATOM 2319 N N . LEU B 1 15 ? -9.461 25.344 -2.471 1 96.69 15 LEU B N 1
ATOM 2320 C CA . LEU B 1 15 ? -9.164 26.531 -1.671 1 96.69 15 LEU B CA 1
ATOM 2321 C C . LEU B 1 15 ? -10.406 27.016 -0.92 1 96.69 15 LEU B C 1
ATOM 2323 O O . LEU B 1 15 ? -11.5 27.047 -1.484 1 96.69 15 LEU B O 1
ATOM 2327 N N . ARG B 1 16 ? -10.281 27.203 0.419 1 97 16 ARG B N 1
ATOM 2328 C CA . ARG B 1 16 ? -11.328 27.797 1.245 1 97 16 ARG B CA 1
ATOM 2329 C C . ARG B 1 16 ? -10.836 29.094 1.907 1 97 16 ARG B C 1
ATOM 2331 O O . ARG B 1 16 ? -9.719 29.141 2.424 1 97 16 ARG B O 1
ATOM 2338 N N . ALA B 1 17 ? -11.695 30.078 1.798 1 97.38 17 ALA B N 1
ATOM 2339 C CA . ALA B 1 17 ? -11.352 31.391 2.354 1 97.38 17 ALA B CA 1
ATOM 2340 C C . ALA B 1 17 ? -12.445 31.875 3.299 1 97.38 17 ALA B C 1
ATOM 2342 O O . ALA B 1 17 ? -13.633 31.656 3.055 1 97.38 17 ALA B O 1
ATOM 2343 N N . TRP B 1 18 ? -12.016 32.562 4.344 1 96.62 18 TRP B N 1
ATOM 2344 C CA . TRP B 1 18 ? -12.938 33.156 5.305 1 96.62 18 TRP B CA 1
ATOM 2345 C C . TRP B 1 18 ? -12.531 34.594 5.629 1 96.62 18 TRP B C 1
ATOM 2347 O O . TRP B 1 18 ? -11.352 34.875 5.844 1 96.62 18 TRP B O 1
ATOM 2357 N N . LEU B 1 19 ? -13.539 35.469 5.629 1 95.94 19 LEU B N 1
ATOM 2358 C CA . LEU B 1 19 ? -13.367 36.844 6.133 1 95.94 19 LEU B CA 1
ATOM 2359 C C . LEU B 1 19 ? -13.883 36.969 7.562 1 95.94 19 LEU B C 1
ATOM 2361 O O . LEU B 1 19 ? -15.055 36.688 7.832 1 95.94 19 LEU B O 1
ATOM 2365 N N . TYR B 1 20 ? -12.945 37.406 8.43 1 93.75 20 TYR B N 1
ATOM 2366 C CA . TYR B 1 20 ? -13.32 37.5 9.836 1 93.75 20 TYR B CA 1
ATOM 2367 C C . TYR B 1 20 ? -13.266 38.938 10.32 1 93.75 20 TYR B C 1
ATOM 2369 O O . TYR B 1 20 ? -12.453 39.719 9.852 1 93.75 20 TYR B O 1
ATOM 2377 N N . GLN B 1 21 ? -14.195 39.25 11.211 1 91.56 21 GLN B N 1
ATOM 2378 C CA . GLN B 1 21 ? -14.109 40.375 12.133 1 91.56 21 GLN B CA 1
ATOM 2379 C C . GLN B 1 21 ? -14.031 39.875 13.578 1 91.56 21 GLN B C 1
ATOM 2381 O O . GLN B 1 21 ? -15.031 39.469 14.148 1 91.56 21 GLN B O 1
ATOM 2386 N N . GLY B 1 22 ? -12.805 39.938 14.203 1 86.19 22 GLY B N 1
ATOM 2387 C CA . GLY B 1 22 ? -12.617 39.25 15.461 1 86.19 22 GLY B CA 1
ATOM 2388 C C . GLY B 1 22 ? -12.852 37.75 15.344 1 86.19 22 GLY B C 1
ATOM 2389 O O . GLY B 1 22 ? -12.242 37.062 14.516 1 86.19 22 GLY B O 1
ATOM 2390 N N . ASP B 1 23 ? -13.812 37.281 16.078 1 86.81 23 ASP B N 1
ATOM 2391 C CA . ASP B 1 23 ? -14.094 35.844 16.078 1 86.81 23 ASP B CA 1
ATOM 2392 C C . ASP B 1 23 ? -15.297 35.531 15.188 1 86.81 23 ASP B C 1
ATOM 2394 O O . ASP B 1 23 ? -15.664 34.375 15.016 1 86.81 23 ASP B O 1
ATOM 2398 N N . HIS B 1 24 ? -15.773 36.562 14.547 1 91.44 24 HIS B N 1
ATOM 2399 C CA . HIS B 1 24 ? -16.984 36.375 13.75 1 91.44 24 HIS B CA 1
ATOM 2400 C C . HIS B 1 24 ? -16.641 36.25 12.266 1 91.44 24 HIS B C 1
ATOM 2402 O O . HIS B 1 24 ? -15.977 37.125 11.695 1 91.44 24 HIS B O 1
ATOM 2408 N N . CYS B 1 25 ? -17.109 35.188 11.695 1 94.56 25 CYS B N 1
ATOM 2409 C CA . CYS B 1 25 ? -16.938 35 10.258 1 94.56 25 CYS B CA 1
ATOM 2410 C C . CYS B 1 25 ? -17.953 35.812 9.469 1 94.56 25 CYS B C 1
ATOM 2412 O O . CYS B 1 25 ? -19.156 35.531 9.531 1 94.56 25 CYS B O 1
ATOM 2414 N N . LEU B 1 26 ? -17.531 36.719 8.695 1 95 26 LEU B N 1
ATOM 2415 C CA . LEU B 1 26 ? -18.422 37.594 7.922 1 95 26 LEU B CA 1
ATOM 2416 C C . LEU B 1 26 ? -18.844 36.938 6.621 1 95 26 LEU B C 1
ATOM 2418 O O . LEU B 1 26 ? -19.984 37.062 6.195 1 95 26 LEU B O 1
ATOM 2422 N N . GLU B 1 27 ? -17.906 36.312 5.984 1 96.19 27 GLU B N 1
ATOM 2423 C CA . GLU B 1 27 ? -18.141 35.656 4.699 1 96.19 27 GLU B CA 1
ATOM 2424 C C . GLU B 1 27 ? -17.172 34.5 4.48 1 96.19 27 GLU B C 1
ATOM 2426 O O . GLU B 1 27 ? -16.078 34.5 5.039 1 96.19 27 GLU B O 1
ATOM 2431 N N . SER B 1 28 ? -17.578 33.531 3.734 1 97 28 SER B N 1
ATOM 2432 C CA . SER B 1 28 ? -16.719 32.406 3.336 1 97 28 SER B CA 1
ATOM 2433 C C . SER B 1 28 ? -16.891 32.094 1.857 1 97 28 SER B C 1
ATOM 2435 O O . SER B 1 28 ? -17.969 32.281 1.293 1 97 28 SER B O 1
ATOM 2437 N N . ARG B 1 29 ? -15.82 31.656 1.22 1 97.56 29 ARG B N 1
ATOM 2438 C CA . ARG B 1 29 ? -15.828 31.281 -0.191 1 97.56 29 ARG B CA 1
ATOM 2439 C C . ARG B 1 29 ? -15.023 30.016 -0.426 1 97.56 29 ARG B C 1
ATOM 2441 O O . ARG B 1 29 ? -14.133 29.688 0.361 1 97.56 29 ARG B O 1
ATOM 2448 N N . GLN B 1 30 ? -15.375 29.281 -1.404 1 96.31 30 GLN B N 1
ATOM 2449 C CA . GLN B 1 30 ? -14.656 28.094 -1.833 1 96.31 30 GLN B CA 1
ATOM 2450 C C . GLN B 1 30 ? -14.336 28.156 -3.324 1 96.31 30 GLN B C 1
ATOM 2452 O O . GLN B 1 30 ? -15.078 28.766 -4.098 1 96.31 30 GLN B O 1
ATOM 2457 N N . SER B 1 31 ? -13.203 27.562 -3.635 1 96.25 31 SER B N 1
ATOM 2458 C CA . SER B 1 31 ? -12.75 27.531 -5.023 1 96.25 31 SER B CA 1
ATOM 2459 C C . SER B 1 31 ? -12.07 26.219 -5.352 1 96.25 31 SER B C 1
ATOM 2461 O O . SER B 1 31 ? -11.469 25.578 -4.48 1 96.25 31 SER B O 1
ATOM 2463 N N . GLU B 1 32 ? -12.094 25.766 -6.598 1 95.19 32 GLU B N 1
ATOM 2464 C CA . GLU B 1 32 ? -11.406 24.578 -7.062 1 95.19 32 GLU B CA 1
ATOM 2465 C C . GLU B 1 32 ? -9.969 24.891 -7.465 1 95.19 32 GLU B C 1
ATOM 2467 O O . GLU B 1 32 ? -9.219 23.984 -7.852 1 95.19 32 GLU B O 1
ATOM 2472 N N . ALA B 1 33 ? -9.609 26.125 -7.203 1 95.44 33 ALA B N 1
ATOM 2473 C CA . ALA B 1 33 ? -8.281 26.562 -7.598 1 95.44 33 ALA B CA 1
ATOM 2474 C C . ALA B 1 33 ? -7.242 26.203 -6.539 1 95.44 33 ALA B C 1
ATOM 2476 O O . ALA B 1 33 ? -6.535 27.078 -6.023 1 95.44 33 ALA B O 1
ATOM 2477 N N . GLY B 1 34 ? -7.09 24.906 -6.355 1 95.31 34 GLY B N 1
ATOM 2478 C CA . GLY B 1 34 ? -5.953 24.453 -5.574 1 95.31 34 GLY B CA 1
ATOM 2479 C C . GLY B 1 34 ? -4.617 24.766 -6.227 1 95.31 34 GLY B C 1
ATOM 2480 O O . GLY B 1 34 ? -4.57 25.156 -7.395 1 95.31 34 GLY B O 1
ATOM 2481 N N . VAL B 1 35 ? -3.586 24.609 -5.492 1 95 35 VAL B N 1
ATOM 2482 C CA . VAL B 1 35 ? -2.283 25.078 -5.953 1 95 35 VAL B CA 1
ATOM 2483 C C . VAL B 1 35 ? -1.866 24.281 -7.195 1 95 35 VAL B C 1
ATOM 2485 O O . VAL B 1 35 ? -1.023 24.75 -7.973 1 95 35 VAL B O 1
ATOM 2488 N N . THR B 1 36 ? -2.451 23.031 -7.41 1 90.44 36 THR B N 1
ATOM 2489 C CA . THR B 1 36 ? -2.125 22.234 -8.586 1 90.44 36 THR B CA 1
ATOM 2490 C C . THR B 1 36 ? -3.131 22.5 -9.711 1 90.44 36 THR B C 1
ATOM 2492 O O . THR B 1 36 ? -3.057 21.875 -10.773 1 90.44 36 THR B O 1
ATOM 2495 N N . ARG B 1 37 ? -4.09 23.391 -9.539 1 92.5 37 ARG B N 1
ATOM 2496 C CA . ARG B 1 37 ? -5.152 23.656 -10.5 1 92.5 37 ARG B CA 1
ATOM 2497 C C . ARG B 1 37 ? -5.34 25.156 -10.695 1 92.5 37 ARG B C 1
ATOM 2499 O O . ARG B 1 37 ? -6.465 25.656 -10.648 1 92.5 37 ARG B O 1
ATOM 2506 N N . LEU B 1 38 ? -4.355 25.844 -10.875 1 94.5 38 LEU B N 1
ATOM 2507 C CA . LEU B 1 38 ? -4.43 27.297 -10.977 1 94.5 38 LEU B CA 1
ATOM 2508 C C . LEU B 1 38 ? -4.805 27.734 -12.398 1 94.5 38 LEU B C 1
ATOM 2510 O O . LEU B 1 38 ? -5.164 28.891 -12.625 1 94.5 38 LEU B O 1
ATOM 2514 N N . ASN B 1 39 ? -4.754 26.828 -13.328 1 93 39 ASN B N 1
ATOM 2515 C CA . ASN B 1 39 ? -5.188 27.047 -14.703 1 93 39 ASN B CA 1
ATOM 2516 C C . ASN B 1 39 ? -4.523 28.281 -15.312 1 93 39 ASN B C 1
ATOM 2518 O O . ASN B 1 39 ? -5.203 29.141 -15.859 1 93 39 ASN B O 1
ATOM 2522 N N . GLY B 1 40 ? -3.256 28.375 -15.117 1 92.94 40 GLY B N 1
ATOM 2523 C CA . GLY B 1 40 ? -2.479 29.438 -15.758 1 92.94 40 GLY B CA 1
ATOM 2524 C C . GLY B 1 40 ? -2.449 30.719 -14.953 1 92.94 40 GLY B C 1
ATOM 2525 O O . GLY B 1 40 ? -1.745 31.672 -15.32 1 92.94 40 GLY B O 1
ATOM 2526 N N . LYS B 1 41 ? -3.102 30.859 -13.891 1 96.19 41 LYS B N 1
ATOM 2527 C CA . LYS B 1 41 ? -3.098 32.031 -13.039 1 96.19 41 LYS B CA 1
ATOM 2528 C C . LYS B 1 41 ? -1.995 31.969 -11.984 1 96.19 41 LYS B C 1
ATOM 2530 O O . LYS B 1 41 ? -1.568 30.875 -11.609 1 96.19 41 LYS B O 1
ATOM 2535 N N . SER B 1 42 ? -1.578 33.094 -11.68 1 96.19 42 SER B N 1
ATOM 2536 C CA . SER B 1 42 ? -0.678 33.156 -10.531 1 96.19 42 SER B CA 1
ATOM 2537 C C . SER B 1 42 ? -1.442 32.969 -9.219 1 96.19 42 SER B C 1
ATOM 2539 O O . SER B 1 42 ? -2.639 33.25 -9.156 1 96.19 42 SER B O 1
ATOM 2541 N N . PRO B 1 43 ? -0.743 32.469 -8.211 1 97 43 PRO B N 1
ATOM 2542 C CA . PRO B 1 43 ? -1.401 32.406 -6.902 1 97 43 PRO B CA 1
ATOM 2543 C C . PRO B 1 43 ? -1.947 33.75 -6.438 1 97 43 PRO B C 1
ATOM 2545 O O . PRO B 1 43 ? -3.053 33.812 -5.895 1 97 43 PRO B O 1
ATOM 2548 N N . ALA B 1 44 ? -1.27 34.812 -6.66 1 96 44 ALA B N 1
ATOM 2549 C CA . ALA B 1 44 ? -1.699 36.156 -6.289 1 96 44 ALA B CA 1
ATOM 2550 C C . ALA B 1 44 ? -3.006 36.531 -6.98 1 96 44 ALA B C 1
ATOM 2552 O O . ALA B 1 44 ? -3.881 37.156 -6.379 1 96 44 ALA B O 1
ATOM 2553 N N . ALA B 1 45 ? -3.072 36.156 -8.188 1 96.5 45 ALA B N 1
ATOM 2554 C CA . ALA B 1 45 ? -4.281 36.438 -8.953 1 96.5 45 ALA B CA 1
ATOM 2555 C C . ALA B 1 45 ? -5.48 35.688 -8.398 1 96.5 45 ALA B C 1
ATOM 2557 O O . ALA B 1 45 ? -6.582 36.219 -8.305 1 96.5 45 ALA B O 1
ATOM 2558 N N . VAL B 1 46 ? -5.289 34.406 -8.102 1 97.5 46 VAL B N 1
ATOM 2559 C CA . VAL B 1 46 ? -6.352 33.594 -7.543 1 97.5 46 VAL B CA 1
ATOM 2560 C C . VAL B 1 46 ? -6.793 34.156 -6.195 1 97.5 46 VAL B C 1
ATOM 2562 O O . VAL B 1 46 ? -7.992 34.219 -5.91 1 97.5 46 VAL B O 1
ATOM 2565 N N . LEU B 1 47 ? -5.797 34.531 -5.383 1 96.44 47 LEU B N 1
ATOM 2566 C CA . LEU B 1 47 ? -6.117 35.125 -4.094 1 96.44 47 LEU B CA 1
ATOM 2567 C C . LEU B 1 47 ? -6.969 36.375 -4.273 1 96.44 47 LEU B C 1
ATOM 2569 O O . LEU B 1 47 ? -7.957 36.562 -3.559 1 96.44 47 LEU B O 1
ATOM 2573 N N . ALA B 1 48 ? -6.566 37.219 -5.188 1 94.81 48 ALA B N 1
ATOM 2574 C CA . ALA B 1 48 ? -7.309 38.438 -5.453 1 94.81 48 ALA B CA 1
ATOM 2575 C C . ALA B 1 48 ? -8.742 38.156 -5.871 1 94.81 48 ALA B C 1
ATOM 2577 O O . ALA B 1 48 ? -9.68 38.812 -5.441 1 94.81 48 ALA B O 1
ATOM 2578 N N . GLU B 1 49 ? -8.859 37.125 -6.668 1 95.75 49 GLU B N 1
ATOM 2579 C CA . GLU B 1 49 ? -10.18 36.75 -7.172 1 95.75 49 GLU B CA 1
ATOM 2580 C C . GLU B 1 49 ? -11.07 36.219 -6.043 1 95.75 49 GLU B C 1
ATOM 2582 O O . GLU B 1 49 ? -12.219 36.656 -5.91 1 95.75 49 GLU B O 1
ATOM 2587 N N . VAL B 1 50 ? -10.57 35.375 -5.238 1 96.56 50 VAL B N 1
ATOM 2588 C CA . VAL B 1 50 ? -11.367 34.688 -4.211 1 96.56 50 VAL B CA 1
ATOM 2589 C C . VAL B 1 50 ? -11.703 35.688 -3.098 1 96.56 50 VAL B C 1
ATOM 2591 O O . VAL B 1 50 ? -12.719 35.562 -2.416 1 96.56 50 VAL B O 1
ATOM 2594 N N . THR B 1 51 ? -10.898 36.75 -2.98 1 96 51 THR B N 1
ATOM 2595 C CA . THR B 1 51 ? -11.125 37.688 -1.893 1 96 51 THR B CA 1
ATOM 2596 C C . THR B 1 51 ? -11.617 39.031 -2.434 1 96 51 THR B C 1
ATOM 2598 O O . THR B 1 51 ? -11.445 40.062 -1.791 1 96 51 THR B O 1
ATOM 2601 N N . THR B 1 52 ? -12.109 39.031 -3.594 1 93.88 52 THR B N 1
ATOM 2602 C CA . THR B 1 52 ? -12.633 40.25 -4.191 1 93.88 52 THR B CA 1
ATOM 2603 C C . THR B 1 52 ? -13.594 40.938 -3.236 1 93.88 52 THR B C 1
ATOM 2605 O O . THR B 1 52 ? -14.469 40.312 -2.65 1 93.88 52 THR B O 1
ATOM 2608 N N . ASP B 1 53 ? -13.391 42.188 -2.979 1 92.62 53 ASP B N 1
ATOM 2609 C CA . ASP B 1 53 ? -14.219 43.094 -2.174 1 92.62 53 ASP B CA 1
ATOM 2610 C C . ASP B 1 53 ? -13.992 42.844 -0.683 1 92.62 53 ASP B C 1
ATOM 2612 O O . ASP B 1 53 ? -14.68 43.438 0.156 1 92.62 53 ASP B O 1
ATOM 2616 N N . TRP B 1 54 ? -13.141 41.844 -0.36 1 92.5 54 TRP B N 1
ATOM 2617 C CA . TRP B 1 54 ? -12.844 41.594 1.046 1 92.5 54 TRP B CA 1
ATOM 2618 C C . TRP B 1 54 ? -11.703 42.469 1.535 1 92.5 54 TRP B C 1
ATOM 2620 O O . TRP B 1 54 ? -11.695 42.906 2.691 1 92.5 54 TRP B O 1
ATOM 2630 N N . ARG B 1 55 ? -10.797 42.656 0.632 1 79.56 55 ARG B N 1
ATOM 2631 C CA . ARG B 1 55 ? -9.531 43.219 1.086 1 79.56 55 ARG B CA 1
ATOM 2632 C C . ARG B 1 55 ? -9.586 44.75 1.093 1 79.56 55 ARG B C 1
ATOM 2634 O O . ARG B 1 55 ? -9.836 45.344 0.058 1 79.56 55 ARG B O 1
ATOM 2641 N N . GLU B 1 56 ? -9.719 45.219 2.219 1 77.25 56 GLU B N 1
ATOM 2642 C CA . GLU B 1 56 ? -9.391 46.625 2.455 1 77.25 56 GLU B CA 1
ATOM 2643 C C . GLU B 1 56 ? -7.902 46.812 2.719 1 77.25 56 GLU B C 1
ATOM 2645 O O . GLU B 1 56 ? -7.203 45.844 3.055 1 77.25 56 GLU B O 1
ATOM 2650 N N . GLU B 1 57 ? -7.293 47.906 2.451 1 67.62 57 GLU B N 1
ATOM 2651 C CA . GLU B 1 57 ? -5.863 48.188 2.404 1 67.62 57 GLU B CA 1
ATOM 2652 C C . GLU B 1 57 ? -5.121 47.5 3.547 1 67.62 57 GLU B C 1
ATOM 2654 O O . GLU B 1 57 ? -4.008 47.031 3.361 1 67.62 57 GLU B O 1
ATOM 2659 N N . ASN B 1 58 ? -5.719 47.188 4.605 1 80.94 58 ASN B N 1
ATOM 2660 C CA . ASN B 1 58 ? -4.879 46.719 5.699 1 80.94 58 ASN B CA 1
ATOM 2661 C C . ASN B 1 58 ? -5.398 45.375 6.277 1 80.94 58 ASN B C 1
ATOM 2663 O O . ASN B 1 58 ? -5.004 45 7.375 1 80.94 58 ASN B O 1
ATOM 2667 N N . THR B 1 59 ? -6.016 44.688 5.457 1 90.38 59 THR B N 1
ATOM 2668 C CA . THR B 1 59 ? -6.562 43.438 6 1 90.38 59 THR B CA 1
ATOM 2669 C C . THR B 1 59 ? -5.559 42.312 5.859 1 90.38 59 THR B C 1
ATOM 2671 O O . THR B 1 59 ? -5.207 41.906 4.746 1 90.38 59 THR B O 1
ATOM 2674 N N . PRO B 1 60 ? -5.051 41.812 6.965 1 93.44 60 PRO B N 1
ATOM 2675 C CA . PRO B 1 60 ? -4.086 40.719 6.875 1 93.44 60 PRO B CA 1
ATOM 2676 C C . PRO B 1 60 ? -4.699 39.438 6.316 1 93.44 60 PRO B C 1
ATOM 2678 O O . PRO B 1 60 ? -5.867 39.125 6.57 1 93.44 60 PRO B O 1
ATOM 2681 N N . VAL B 1 61 ? -3.848 38.688 5.512 1 95.69 61 VAL B N 1
ATOM 2682 C CA . VAL B 1 61 ? -4.207 37.375 4.969 1 95.69 61 VAL B CA 1
ATOM 2683 C C . VAL B 1 61 ? -3.256 36.312 5.512 1 95.69 61 VAL B C 1
ATOM 2685 O O . VAL B 1 61 ? -2.035 36.469 5.414 1 95.69 61 VAL B O 1
ATOM 2688 N N . VAL B 1 62 ? -3.83 35.344 6.121 1 97.12 62 VAL B N 1
ATOM 2689 C CA . VAL B 1 62 ? -3.047 34.188 6.609 1 97.12 62 VAL B CA 1
ATOM 2690 C C . VAL B 1 62 ? -3.471 32.938 5.887 1 97.12 62 VAL B C 1
ATOM 2692 O O . VAL B 1 62 ? -4.66 32.594 5.824 1 97.12 62 VAL B O 1
ATOM 2695 N N . MET B 1 63 ? -2.475 32.219 5.367 1 98.19 63 MET B N 1
ATOM 2696 C CA . MET B 1 63 ? -2.768 31.062 4.539 1 98.19 63 MET B CA 1
ATOM 2697 C C . MET B 1 63 ? -2.061 29.828 5.07 1 98.19 63 MET B C 1
ATOM 2699 O O . MET B 1 63 ? -0.926 29.906 5.543 1 98.19 63 MET B O 1
ATOM 2703 N N . ALA B 1 64 ? -2.693 28.75 4.996 1 98 64 ALA B N 1
ATOM 2704 C CA . ALA B 1 64 ? -2.135 27.453 5.375 1 98 64 ALA B CA 1
ATOM 2705 C C . ALA B 1 64 ? -2.291 26.438 4.246 1 98 64 ALA B C 1
ATOM 2707 O O . ALA B 1 64 ? -3.096 26.625 3.334 1 98 64 ALA B O 1
ATOM 2708 N N . GLY B 1 65 ? -1.484 25.375 4.324 1 97.06 65 GLY B N 1
ATOM 2709 C CA . GLY B 1 65 ? -1.643 24.266 3.396 1 97.06 65 GLY B CA 1
ATOM 2710 C C . GLY B 1 65 ? -0.541 24.203 2.355 1 97.06 65 GLY B C 1
ATOM 2711 O O . GLY B 1 65 ? 0.606 24.562 2.633 1 97.06 65 GLY B O 1
ATOM 2712 N N . MET B 1 66 ? -0.925 23.719 1.194 1 96.19 66 MET B N 1
ATOM 2713 C CA . MET B 1 66 ? 0.047 23.406 0.151 1 96.19 66 MET B CA 1
ATOM 2714 C C . MET B 1 66 ? 0.549 24.672 -0.525 1 96.19 66 MET B C 1
ATOM 2716 O O . MET B 1 66 ? 1.527 24.641 -1.273 1 96.19 66 MET B O 1
ATOM 2720 N N . VAL B 1 67 ? -0.071 25.781 -0.235 1 97.88 67 VAL B N 1
ATOM 2721 C CA . VAL B 1 67 ? 0.353 27.062 -0.782 1 97.88 67 VAL B CA 1
ATOM 2722 C C . VAL B 1 67 ? 1.787 27.359 -0.352 1 97.88 67 VAL B C 1
ATOM 2724 O O . VAL B 1 67 ? 2.504 28.109 -1.028 1 97.88 67 VAL B O 1
ATOM 2727 N N . GLY B 1 68 ? 2.174 26.734 0.755 1 97.62 68 GLY B N 1
ATOM 2728 C CA . GLY B 1 68 ? 3.527 26.906 1.254 1 97.62 68 GLY B CA 1
ATOM 2729 C C . GLY B 1 68 ? 4.477 25.812 0.815 1 97.62 68 GLY B C 1
ATOM 2730 O O . GLY B 1 68 ? 5.613 25.734 1.286 1 97.62 68 GLY B O 1
ATOM 2731 N N . SER B 1 69 ? 4.066 24.891 -0.021 1 94.81 69 SER B N 1
ATOM 2732 C CA . SER B 1 69 ? 4.895 23.797 -0.51 1 94.81 69 SER B CA 1
ATOM 2733 C C . SER B 1 69 ? 5.73 24.219 -1.711 1 94.81 69 SER B C 1
ATOM 2735 O O . SER B 1 69 ? 5.645 25.375 -2.154 1 94.81 69 SER B O 1
ATOM 2737 N N . ASN B 1 70 ? 6.531 23.266 -2.268 1 90.69 70 ASN B N 1
ATOM 2738 C CA . ASN B 1 70 ? 7.387 23.547 -3.416 1 90.69 70 ASN B CA 1
ATOM 2739 C C . ASN B 1 70 ? 6.57 23.703 -4.695 1 90.69 70 ASN B C 1
ATOM 2741 O O . ASN B 1 70 ? 7.059 24.25 -5.688 1 90.69 70 ASN B O 1
ATOM 2745 N N . VAL B 1 71 ? 5.324 23.312 -4.695 1 88.75 71 VAL B N 1
ATOM 2746 C CA . VAL B 1 71 ? 4.477 23.469 -5.871 1 88.75 71 VAL B CA 1
ATOM 2747 C C . VAL B 1 71 ? 3.465 24.594 -5.625 1 88.75 71 VAL B C 1
ATOM 2749 O O . VAL B 1 71 ? 2.549 24.797 -6.426 1 88.75 71 VAL B O 1
ATOM 2752 N N . GLY B 1 72 ? 3.625 25.234 -4.508 1 95.12 72 GLY B N 1
ATOM 2753 C CA . GLY B 1 72 ? 2.701 26.297 -4.125 1 95.12 72 GLY B CA 1
ATOM 2754 C C . GLY B 1 72 ? 3.18 27.672 -4.523 1 95.12 72 GLY B C 1
ATOM 2755 O O . GLY B 1 72 ? 3.795 27.844 -5.574 1 95.12 72 GLY B O 1
ATOM 2756 N N . TRP B 1 73 ? 2.791 28.734 -3.67 1 97.12 73 TRP B N 1
ATOM 2757 C CA . TRP B 1 73 ? 3.129 30.141 -3.908 1 97.12 73 TRP B CA 1
ATOM 2758 C C . TRP B 1 73 ? 4.586 30.406 -3.559 1 97.12 73 TRP B C 1
ATOM 2760 O O . TRP B 1 73 ? 5.332 30.953 -4.375 1 97.12 73 TRP B O 1
ATOM 2770 N N . LYS B 1 74 ? 4.965 30.062 -2.438 1 97.56 74 LYS B N 1
ATOM 2771 C CA . LYS B 1 74 ? 6.312 30.234 -1.897 1 97.56 74 LYS B CA 1
ATOM 2772 C C . LYS B 1 74 ? 6.605 29.188 -0.823 1 97.56 74 LYS B C 1
ATOM 2774 O O . LYS B 1 74 ? 5.77 28.938 0.044 1 97.56 74 LYS B O 1
ATOM 2779 N N . VAL B 1 75 ? 7.785 28.641 -0.949 1 97.19 75 VAL B N 1
ATOM 2780 C CA . VAL B 1 75 ? 8.141 27.609 0.016 1 97.19 75 VAL B CA 1
ATOM 2781 C C . VAL B 1 75 ? 8.258 28.219 1.41 1 97.19 75 VAL B C 1
ATOM 2783 O O . VAL B 1 75 ? 9.117 29.078 1.647 1 97.19 75 VAL B O 1
ATOM 2786 N N . ALA B 1 76 ? 7.352 27.828 2.289 1 98 76 ALA B N 1
ATOM 2787 C CA . ALA B 1 76 ? 7.508 28.125 3.709 1 98 76 ALA B CA 1
ATOM 2788 C C . ALA B 1 76 ? 8.352 27.062 4.402 1 98 76 ALA B C 1
ATOM 2790 O O . ALA B 1 76 ? 7.98 25.891 4.43 1 98 76 ALA B O 1
ATOM 2791 N N . PRO B 1 77 ? 9.484 27.422 4.969 1 97.38 77 PRO B N 1
ATOM 2792 C CA . PRO B 1 77 ? 10.328 26.422 5.617 1 97.38 77 PRO B CA 1
ATOM 2793 C C . PRO B 1 77 ? 9.609 25.656 6.727 1 97.38 77 PRO B C 1
ATOM 2795 O O . PRO B 1 77 ? 8.797 26.25 7.457 1 97.38 77 PRO B O 1
ATOM 2798 N N . TYR B 1 78 ? 9.898 24.406 6.828 1 97.94 78 TYR B N 1
ATOM 2799 C CA . TYR B 1 78 ? 9.352 23.625 7.934 1 97.94 78 TYR B CA 1
ATOM 2800 C C . TYR B 1 78 ? 9.938 24.078 9.266 1 97.94 78 TYR B C 1
ATOM 2802 O O . TYR B 1 78 ? 11.117 24.438 9.336 1 97.94 78 TYR B O 1
ATOM 2810 N N . LEU B 1 79 ? 9.148 24.031 10.234 1 98 79 LEU B N 1
ATOM 2811 C CA . LEU B 1 79 ? 9.633 24.172 11.602 1 98 79 LEU B CA 1
ATOM 2812 C C . LEU B 1 79 ? 9.984 22.812 12.195 1 98 79 LEU B C 1
ATOM 2814 O O . LEU B 1 79 ? 9.18 21.891 12.141 1 98 79 LEU B O 1
ATOM 2818 N N . SER B 1 80 ? 11.164 22.656 12.75 1 97.94 80 SER B N 1
ATOM 2819 C CA . SER B 1 80 ? 11.625 21.391 13.281 1 97.94 80 SER B CA 1
ATOM 2820 C C . SER B 1 80 ? 11 21.094 14.648 1 97.94 80 SER B C 1
ATOM 2822 O O . SER B 1 80 ? 10.961 21.984 15.508 1 97.94 80 SER B O 1
ATOM 2824 N N . VAL B 1 81 ? 10.57 19.875 14.805 1 97.5 81 VAL B N 1
ATOM 2825 C CA . VAL B 1 81 ? 10.047 19.375 16.062 1 97.5 81 VAL B CA 1
ATOM 2826 C C . VAL B 1 81 ? 11.156 18.688 16.844 1 97.5 81 VAL B C 1
ATOM 2828 O O . VAL B 1 81 ? 11.984 17.969 16.266 1 97.5 81 VAL B O 1
ATOM 2831 N N . PRO B 1 82 ? 11.227 19.016 18.266 1 97.38 82 PRO B N 1
ATOM 2832 C CA . PRO B 1 82 ? 10.211 19.672 19.094 1 97.38 82 PRO B CA 1
ATOM 2833 C C . PRO B 1 82 ? 10.117 21.172 18.859 1 97.38 82 PRO B C 1
ATOM 2835 O O . PRO B 1 82 ? 11.125 21.812 18.531 1 97.38 82 PRO B O 1
ATOM 2838 N N . ALA B 1 83 ? 8.914 21.688 18.906 1 97.75 83 ALA B N 1
ATOM 2839 C CA . ALA B 1 83 ? 8.625 23.109 18.703 1 97.75 83 ALA B CA 1
ATOM 2840 C C . ALA B 1 83 ? 7.457 23.562 19.562 1 97.75 83 ALA B C 1
ATOM 2842 O O . ALA B 1 83 ? 6.496 22.812 19.766 1 97.75 83 ALA B O 1
ATOM 2843 N N . ARG B 1 84 ? 7.586 24.75 20.062 1 97.12 84 ARG B N 1
ATOM 2844 C CA . ARG B 1 84 ? 6.445 25.328 20.766 1 97.12 84 ARG B CA 1
ATOM 2845 C C . ARG B 1 84 ? 5.293 25.609 19.812 1 97.12 84 ARG B C 1
ATOM 2847 O O . ARG B 1 84 ? 5.512 26 18.656 1 97.12 84 ARG B O 1
ATOM 2854 N N . PHE B 1 85 ? 4.086 25.438 20.281 1 96.88 85 PHE B N 1
ATOM 2855 C CA . PHE B 1 85 ? 2.916 25.797 19.484 1 96.88 85 PHE B CA 1
ATOM 2856 C C . PHE B 1 85 ? 2.99 27.234 19.031 1 96.88 85 PHE B C 1
ATOM 2858 O O . PHE B 1 85 ? 2.637 27.562 17.891 1 96.88 85 PHE B O 1
ATOM 2865 N N . SER B 1 86 ? 3.449 28.094 19.844 1 94.75 86 SER B N 1
ATOM 2866 C CA . SER B 1 86 ? 3.527 29.531 19.562 1 94.75 86 SER B CA 1
ATOM 2867 C C . SER B 1 86 ? 4.5 29.812 18.438 1 94.75 86 SER B C 1
ATOM 2869 O O . SER B 1 86 ? 4.348 30.797 17.703 1 94.75 86 SER B O 1
ATOM 2871 N N . SER B 1 87 ? 5.512 28.953 18.25 1 96 87 SER B N 1
ATOM 2872 C CA . SER B 1 87 ? 6.531 29.172 17.219 1 96 87 SER B CA 1
ATOM 2873 C C . SER B 1 87 ? 5.93 29.109 15.82 1 96 87 SER B C 1
ATOM 2875 O O . SER B 1 87 ? 6.441 29.75 14.898 1 96 87 SER B O 1
ATOM 2877 N N . ILE B 1 88 ? 4.852 28.438 15.664 1 96.38 88 ILE B N 1
ATOM 2878 C CA . ILE B 1 88 ? 4.215 28.281 14.367 1 96.38 88 ILE B CA 1
ATOM 2879 C C . ILE B 1 88 ? 3.711 29.625 13.867 1 96.38 88 ILE B C 1
ATOM 2881 O O . ILE B 1 88 ? 3.932 30 12.711 1 96.38 88 ILE B O 1
ATOM 2885 N N . GLY B 1 89 ? 3.162 30.422 14.781 1 94.69 89 GLY B N 1
ATOM 2886 C CA . GLY B 1 89 ? 2.65 31.75 14.43 1 94.69 89 GLY B CA 1
ATOM 2887 C C . GLY B 1 89 ? 3.73 32.812 14.367 1 94.69 89 GLY B C 1
ATOM 2888 O O . GLY B 1 89 ? 3.506 33.906 13.836 1 94.69 89 GLY B O 1
ATOM 2889 N N . GLU B 1 90 ? 4.895 32.469 14.875 1 94.38 90 GLU B N 1
ATOM 2890 C CA . GLU B 1 90 ? 5.988 33.438 14.938 1 94.38 90 GLU B CA 1
ATOM 2891 C C . GLU B 1 90 ? 6.91 33.312 13.727 1 94.38 90 GLU B C 1
ATOM 2893 O O . GLU B 1 90 ? 7.727 34.188 13.461 1 94.38 90 GLU B O 1
ATOM 2898 N N . GLN B 1 91 ? 6.75 32.25 12.945 1 95.25 91 GLN B N 1
ATOM 2899 C CA . GLN B 1 91 ? 7.66 31.984 11.828 1 95.25 91 GLN B CA 1
ATOM 2900 C C . GLN B 1 91 ? 6.902 31.891 10.508 1 95.25 91 GLN B C 1
ATOM 2902 O O . GLN B 1 91 ? 7.102 30.969 9.727 1 95.25 91 GLN B O 1
ATOM 2907 N N . LEU B 1 92 ? 6.074 32.875 10.266 1 97.06 92 LEU B N 1
ATOM 2908 C CA . LEU B 1 92 ? 5.289 32.938 9.039 1 97.06 92 LEU B CA 1
ATOM 2909 C C . LEU B 1 92 ? 6.148 33.438 7.875 1 97.06 92 LEU B C 1
ATOM 2911 O O . LEU B 1 92 ? 7.105 34.188 8.07 1 97.06 92 LEU B O 1
ATOM 2915 N N . THR B 1 93 ? 5.855 32.938 6.738 1 97.81 93 THR B N 1
ATOM 2916 C CA . THR B 1 93 ? 6.543 33.375 5.527 1 97.81 93 THR B CA 1
ATOM 2917 C C . THR B 1 93 ? 5.73 34.438 4.797 1 97.81 93 THR B C 1
ATOM 2919 O O . THR B 1 93 ? 4.586 34.188 4.41 1 97.81 93 THR B O 1
ATOM 2922 N N . SER B 1 94 ? 6.293 35.594 4.523 1 96.88 94 SER B N 1
ATOM 2923 C CA . SER B 1 94 ? 5.621 36.688 3.826 1 96.88 94 SER B CA 1
ATOM 2924 C C . SER B 1 94 ? 5.684 36.5 2.314 1 96.88 94 SER B C 1
ATOM 2926 O O . SER B 1 94 ? 6.73 36.125 1.771 1 96.88 94 SER B O 1
ATOM 2928 N N . VAL B 1 95 ? 4.52 36.688 1.702 1 96.44 95 VAL B N 1
ATOM 2929 C CA . VAL B 1 95 ? 4.531 36.594 0.246 1 96.44 95 VAL B CA 1
ATOM 2930 C C . VAL B 1 95 ? 4.055 37.906 -0.361 1 96.44 95 VAL B C 1
ATOM 2932 O O . VAL B 1 95 ? 3.854 38 -1.574 1 96.44 95 VAL B O 1
ATOM 2935 N N . GLY B 1 96 ? 3.881 38.938 0.321 1 91.81 96 GLY B N 1
ATOM 2936 C CA . GLY B 1 96 ? 3.4 40.25 -0.078 1 91.81 96 GLY B CA 1
ATOM 2937 C C . GLY B 1 96 ? 2.996 41.094 1.098 1 91.81 96 GLY B C 1
ATOM 2938 O O . GLY B 1 96 ? 3.25 40.75 2.252 1 91.81 96 GLY B O 1
ATOM 2939 N N . ASP B 1 97 ? 2.41 42.219 0.784 1 90.56 97 ASP B N 1
ATOM 2940 C CA . ASP B 1 97 ? 1.983 43.125 1.831 1 90.56 97 ASP B CA 1
ATOM 2941 C C . ASP B 1 97 ? 0.846 42.531 2.658 1 90.56 97 ASP B C 1
ATOM 2943 O O . ASP B 1 97 ? -0.265 42.344 2.156 1 90.56 97 ASP B O 1
ATOM 2947 N N . ASN B 1 98 ? 1.157 42.188 3.941 1 92.94 98 ASN B N 1
ATOM 2948 C CA . ASN B 1 98 ? 0.205 41.656 4.918 1 92.94 98 ASN B CA 1
ATOM 2949 C C . ASN B 1 98 ? -0.355 40.312 4.496 1 92.94 98 ASN B C 1
ATOM 2951 O O . ASN B 1 98 ? -1.535 40.031 4.711 1 92.94 98 ASN B O 1
ATOM 2955 N N . ILE B 1 99 ? 0.367 39.5 3.727 1 95.56 99 ILE B N 1
ATOM 2956 C CA . ILE B 1 99 ? -0.019 38.156 3.318 1 95.56 99 ILE B CA 1
ATOM 2957 C C . ILE B 1 99 ? 1.027 37.156 3.799 1 95.56 99 ILE B C 1
ATOM 2959 O O . ILE B 1 99 ? 2.203 37.25 3.439 1 95.56 99 ILE B O 1
ATOM 2963 N N . TRP B 1 100 ? 0.583 36.156 4.574 1 97.19 100 TRP B N 1
ATOM 2964 C CA . TRP B 1 100 ? 1.527 35.25 5.211 1 97.19 100 TRP B CA 1
ATOM 2965 C C . TRP B 1 100 ? 1.122 33.812 4.98 1 97.19 100 TRP B C 1
ATOM 2967 O O . TRP B 1 100 ? -0.066 33.5 4.859 1 97.19 100 TRP B O 1
ATOM 2977 N N . ILE B 1 101 ? 2.137 32.938 4.949 1 98.25 101 ILE B N 1
ATOM 2978 C CA . ILE B 1 101 ? 1.937 31.5 4.852 1 98.25 101 ILE B CA 1
ATOM 2979 C C . ILE B 1 101 ? 2.42 30.828 6.133 1 98.25 101 ILE B C 1
ATOM 2981 O O . ILE B 1 101 ? 3.527 31.094 6.605 1 98.25 101 ILE B O 1
ATOM 2985 N N . ILE B 1 102 ? 1.619 30.016 6.695 1 98.25 102 ILE B N 1
ATOM 2986 C CA . ILE B 1 102 ? 1.925 29.25 7.906 1 98.25 102 ILE B CA 1
ATOM 2987 C C . ILE B 1 102 ? 2.914 28.141 7.578 1 98.25 102 ILE B C 1
ATOM 2989 O O . ILE B 1 102 ? 2.752 27.422 6.578 1 98.25 102 ILE B O 1
ATOM 2993 N N . PRO B 1 103 ? 4.012 28 8.359 1 98.19 103 PRO B N 1
ATOM 2994 C CA . PRO B 1 103 ? 4.973 26.922 8.094 1 98.19 103 PRO B CA 1
ATOM 2995 C C . PRO B 1 103 ? 4.426 25.531 8.453 1 98.19 103 PRO B C 1
ATOM 2997 O O . PRO B 1 103 ? 3.602 25.422 9.359 1 98.19 103 PRO B O 1
ATOM 3000 N N . GLY B 1 104 ? 4.867 24.516 7.707 1 98.06 104 GLY B N 1
ATOM 3001 C CA . GLY B 1 104 ? 4.672 23.141 8.156 1 98.06 104 GLY B CA 1
ATOM 3002 C C . GLY B 1 104 ? 5.641 22.719 9.242 1 98.06 104 GLY B C 1
ATOM 3003 O O . GLY B 1 104 ? 6.414 23.547 9.742 1 98.06 104 GLY B O 1
ATOM 3004 N N . LEU B 1 105 ? 5.52 21.469 9.68 1 98.62 105 LEU B N 1
ATOM 3005 C CA . LEU B 1 105 ? 6.395 20.906 10.695 1 98.62 105 LEU B CA 1
ATOM 3006 C C . LEU B 1 105 ? 7.184 19.719 10.141 1 98.62 105 LEU B C 1
ATOM 3008 O O . LEU B 1 105 ? 6.727 19.047 9.211 1 98.62 105 LEU B O 1
ATOM 3012 N N . CYS B 1 106 ? 8.359 19.469 10.68 1 98.5 106 CYS B N 1
ATOM 3013 C CA . CYS B 1 106 ? 9.133 18.297 10.289 1 98.5 106 CYS B CA 1
ATOM 3014 C C . CYS B 1 106 ? 9.812 17.672 11.508 1 98.5 106 CYS B C 1
ATOM 3016 O O . CYS B 1 106 ? 10.008 18.328 12.523 1 98.5 106 CYS B O 1
ATOM 3018 N N . VAL B 1 107 ? 9.984 16.422 11.43 1 97.81 107 VAL B N 1
ATOM 3019 C CA . VAL B 1 107 ? 10.836 15.641 12.32 1 97.81 107 VAL B CA 1
ATOM 3020 C C . VAL B 1 107 ? 11.953 14.977 11.523 1 97.81 107 VAL B C 1
ATOM 3022 O O . VAL B 1 107 ? 11.719 14.414 10.453 1 97.81 107 VAL B O 1
ATOM 3025 N N . SER B 1 108 ? 13.18 15.094 11.953 1 96 108 SER B N 1
ATOM 3026 C CA . SER B 1 108 ? 14.289 14.438 11.266 1 96 108 SER B CA 1
ATOM 3027 C C . SER B 1 108 ? 15.305 13.875 12.266 1 96 108 SER B C 1
ATOM 3029 O O . SER B 1 108 ? 16.172 14.602 12.742 1 96 108 SER B O 1
ATOM 3031 N N . HIS B 1 109 ? 15.164 12.688 12.562 1 92.25 109 HIS B N 1
ATOM 3032 C CA . HIS B 1 109 ? 16.188 11.953 13.297 1 92.25 109 HIS B CA 1
ATOM 3033 C C . HIS B 1 109 ? 16.266 10.5 12.836 1 92.25 109 HIS B C 1
ATOM 3035 O O . HIS B 1 109 ? 15.484 10.078 11.977 1 92.25 109 HIS B O 1
ATOM 3041 N N . ASP B 1 110 ? 17.109 9.695 13.312 1 86.19 110 ASP B N 1
ATOM 3042 C CA . ASP B 1 110 ? 17.516 8.422 12.742 1 86.19 110 ASP B CA 1
ATOM 3043 C C . ASP B 1 110 ? 16.344 7.465 12.602 1 86.19 110 ASP B C 1
ATOM 3045 O O . ASP B 1 110 ? 16.219 6.75 11.602 1 86.19 110 ASP B O 1
ATOM 3049 N N . ASP B 1 111 ? 15.398 7.504 13.484 1 88.69 111 ASP B N 1
ATOM 3050 C CA . ASP B 1 111 ? 14.344 6.5 13.461 1 88.69 111 ASP B CA 1
ATOM 3051 C C . ASP B 1 111 ? 13.008 7.121 13.047 1 88.69 111 ASP B C 1
ATOM 3053 O O . ASP B 1 111 ? 11.969 6.457 13.102 1 88.69 111 ASP B O 1
ATOM 3057 N N . ASN B 1 112 ? 13.094 8.422 12.617 1 95.12 112 ASN B N 1
ATOM 3058 C CA . ASN B 1 112 ? 11.836 9.094 12.297 1 95.12 112 ASN B CA 1
ATOM 3059 C C . ASN B 1 112 ? 12.055 10.312 11.414 1 95.12 112 ASN B C 1
ATOM 3061 O O . ASN B 1 112 ? 12.625 11.312 11.859 1 95.12 112 ASN B O 1
ATOM 3065 N N . HIS B 1 113 ? 11.711 10.266 10.188 1 97.38 113 HIS B N 1
ATOM 3066 C CA . HIS B 1 113 ? 11.594 11.398 9.281 1 97.38 113 HIS B CA 1
ATOM 3067 C C . HIS B 1 113 ? 10.141 11.625 8.867 1 97.38 113 HIS B C 1
ATOM 3069 O O . HIS B 1 113 ? 9.492 10.727 8.344 1 97.38 113 HIS B O 1
ATOM 3075 N N . ASN B 1 114 ? 9.688 12.836 9.109 1 98.25 114 ASN B N 1
ATOM 3076 C CA . ASN B 1 114 ? 8.281 13.125 8.859 1 98.25 114 ASN B CA 1
ATOM 3077 C C . ASN B 1 114 ? 8.055 14.602 8.555 1 98.25 114 ASN B C 1
ATOM 3079 O O . ASN B 1 114 ? 8.852 15.453 8.977 1 98.25 114 ASN B O 1
ATOM 3083 N N . VAL B 1 115 ? 7.043 14.883 7.836 1 97.94 115 VAL B N 1
ATOM 3084 C CA . VAL B 1 115 ? 6.656 16.25 7.52 1 97.94 115 VAL B CA 1
ATOM 3085 C C . VAL B 1 115 ? 5.137 16.391 7.547 1 97.94 115 VAL B C 1
ATOM 3087 O O . VAL B 1 115 ? 4.422 15.414 7.289 1 97.94 115 VAL B O 1
ATOM 3090 N N . MET B 1 116 ? 4.691 17.5 7.898 1 97.62 116 MET B N 1
ATOM 3091 C CA . MET B 1 116 ? 3.279 17.828 7.73 1 97.62 116 MET B CA 1
ATOM 3092 C C . MET B 1 116 ? 3.104 19.281 7.289 1 97.62 116 MET B C 1
ATOM 3094 O O . MET B 1 116 ? 3.914 20.141 7.637 1 97.62 116 MET B O 1
ATOM 3098 N N . ARG B 1 117 ? 2.152 19.469 6.504 1 96.38 117 ARG B N 1
ATOM 3099 C CA . ARG B 1 117 ? 1.764 20.797 6.023 1 96.38 117 ARG B CA 1
ATOM 3100 C C . ARG B 1 117 ? 0.247 20.906 5.906 1 96.38 117 ARG B C 1
ATOM 3102 O O . ARG B 1 117 ? -0.381 20.188 5.137 1 96.38 117 ARG B O 1
ATOM 3109 N N . GLY B 1 118 ? -0.334 21.797 6.602 1 93.94 118 GLY B N 1
ATOM 3110 C CA . GLY B 1 118 ? -1.774 21.922 6.754 1 93.94 118 GLY B CA 1
ATOM 3111 C C . GLY B 1 118 ? -2.285 21.391 8.086 1 93.94 118 GLY B C 1
ATOM 3112 O O . GLY B 1 118 ? -3.062 22.062 8.766 1 93.94 118 GLY B O 1
ATOM 3113 N N . GLU B 1 119 ? -1.822 20.281 8.5 1 97.12 119 GLU B N 1
ATOM 3114 C CA . GLU B 1 119 ? -2.289 19.641 9.727 1 97.12 119 GLU B CA 1
ATOM 3115 C C . GLU B 1 119 ? -1.803 20.391 10.961 1 97.12 119 GLU B C 1
ATOM 3117 O O . GLU B 1 119 ? -2.414 20.297 12.031 1 97.12 119 GLU B O 1
ATOM 3122 N N . GLU B 1 120 ? -0.694 21.125 10.82 1 98.06 120 GLU B N 1
ATOM 3123 C CA . GLU B 1 120 ? -0.186 21.891 11.961 1 98.06 120 GLU B CA 1
ATOM 3124 C C . GLU B 1 120 ? -1.199 22.938 12.422 1 98.06 120 GLU B C 1
ATOM 3126 O O . GLU B 1 120 ? -1.289 23.234 13.609 1 98.06 120 GLU B O 1
ATOM 3131 N N . THR B 1 121 ? -1.932 23.516 11.438 1 97.44 121 THR B N 1
ATOM 3132 C CA . THR B 1 121 ? -2.936 24.531 11.758 1 97.44 121 THR B CA 1
ATOM 3133 C C . THR B 1 121 ? -4.109 23.906 12.516 1 97.44 121 THR B C 1
ATOM 3135 O O . THR B 1 121 ? -4.613 24.484 13.477 1 97.44 121 THR B O 1
ATOM 3138 N N . GLN B 1 122 ? -4.492 22.719 12.055 1 97.12 122 GLN B N 1
ATOM 3139 C CA . GLN B 1 122 ? -5.516 21.969 12.766 1 97.12 122 GLN B CA 1
ATOM 3140 C C . GLN B 1 122 ? -5.062 21.625 14.18 1 97.12 122 GLN B C 1
ATOM 3142 O O . GLN B 1 122 ? -5.859 21.672 15.125 1 97.12 122 GLN B O 1
ATOM 3147 N N . LEU B 1 123 ? -3.855 21.297 14.32 1 97.94 123 LEU B N 1
ATOM 3148 C CA . LEU B 1 123 ? -3.281 20.906 15.602 1 97.94 123 LEU B CA 1
ATOM 3149 C C . LEU B 1 123 ? -3.369 22.047 16.609 1 97.94 123 LEU B C 1
ATOM 3151 O O . LEU B 1 123 ? -3.709 21.844 17.766 1 97.94 123 LEU B O 1
ATOM 3155 N N . ILE B 1 124 ? -3.07 23.266 16.172 1 97.12 124 ILE B N 1
ATOM 3156 C CA . ILE B 1 124 ? -3.162 24.438 17.031 1 97.12 124 ILE B CA 1
ATOM 3157 C C . ILE B 1 124 ? -4.59 24.594 17.547 1 97.12 124 ILE B C 1
ATOM 3159 O O . ILE B 1 124 ? -4.797 24.797 18.75 1 97.12 124 ILE B O 1
ATOM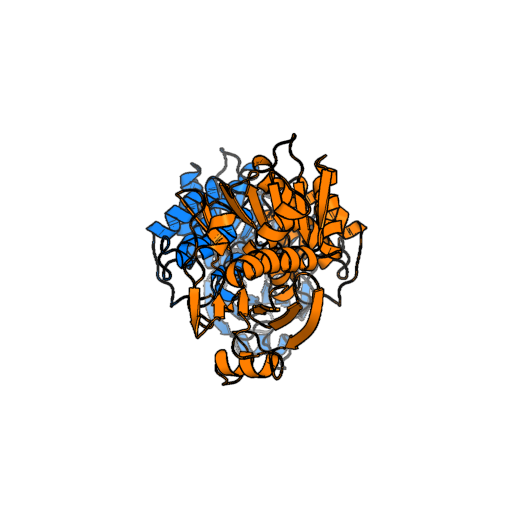 3163 N N . GLY B 1 125 ? -5.543 24.438 16.625 1 97.06 125 GLY B N 1
ATOM 3164 C CA . GLY B 1 125 ? -6.938 24.516 17.016 1 97.06 125 GLY B CA 1
ATOM 3165 C C . GLY B 1 125 ? -7.367 23.406 17.953 1 97.06 125 GLY B C 1
ATOM 3166 O O . GLY B 1 125 ? -8.078 23.641 18.922 1 97.06 125 GLY B O 1
ATOM 3167 N N . ALA B 1 126 ? -6.93 22.234 17.641 1 97.44 126 ALA B N 1
ATOM 3168 C CA . ALA B 1 126 ? -7.285 21.078 18.453 1 97.44 126 ALA B CA 1
ATOM 3169 C C . ALA B 1 126 ? -6.766 21.219 19.891 1 97.44 126 ALA B C 1
ATOM 3171 O O . ALA B 1 126 ? -7.449 20.859 20.844 1 97.44 126 ALA B O 1
ATOM 3172 N N . ARG B 1 127 ? -5.57 21.703 20.016 1 96.44 127 ARG B N 1
ATOM 3173 C CA . ARG B 1 127 ? -4.988 21.922 21.344 1 96.44 127 ARG B CA 1
ATOM 3174 C C . ARG B 1 127 ? -5.855 22.844 22.172 1 96.44 127 ARG B C 1
ATOM 3176 O O . ARG B 1 127 ? -6.008 22.641 23.391 1 96.44 127 ARG B O 1
ATOM 3183 N N . THR B 1 128 ? -6.391 23.844 21.562 1 94.75 128 THR B N 1
ATOM 3184 C CA . THR B 1 128 ? -7.234 24.812 22.25 1 94.75 128 THR B CA 1
ATOM 3185 C C . THR B 1 128 ? -8.586 24.203 22.609 1 94.75 128 THR B C 1
ATOM 3187 O O . THR B 1 128 ? -9.094 24.422 23.703 1 94.75 128 THR B O 1
ATOM 3190 N N . LEU B 1 129 ? -9.148 23.422 21.766 1 96.5 129 LEU B N 1
ATOM 3191 C CA . LEU B 1 129 ? -10.508 22.922 21.891 1 96.5 129 LEU B CA 1
ATOM 3192 C C . LEU B 1 129 ? -10.547 21.688 22.781 1 96.5 129 LEU B C 1
ATOM 3194 O O . LEU B 1 129 ? -11.508 21.484 23.531 1 96.5 129 LEU B O 1
ATOM 3198 N N . ALA B 1 130 ? -9.523 20.859 22.625 1 96.31 130 ALA B N 1
ATOM 3199 C CA . ALA B 1 130 ? -9.453 19.609 23.359 1 96.31 130 ALA B CA 1
ATOM 3200 C C . ALA B 1 130 ? -8 19.219 23.641 1 96.31 130 ALA B C 1
ATOM 3202 O O . ALA B 1 130 ? -7.469 18.297 23 1 96.31 130 ALA B O 1
ATOM 3203 N N . PRO B 1 131 ? -7.43 19.891 24.656 1 95.12 131 PRO B N 1
ATOM 3204 C CA . PRO B 1 131 ? -6.027 19.609 24.969 1 95.12 131 PRO B CA 1
ATOM 3205 C C . PRO B 1 131 ? -5.777 18.141 25.281 1 95.12 131 PRO B C 1
ATOM 3207 O O . PRO B 1 131 ? -6.602 17.484 25.922 1 95.12 131 PRO B O 1
ATOM 3210 N N . SER B 1 132 ? -4.699 17.625 24.75 1 94.75 132 SER B N 1
ATOM 3211 C CA . SER B 1 132 ? -4.324 16.219 24.906 1 94.75 132 SER B CA 1
ATOM 3212 C C . SER B 1 132 ? -2.818 16.031 24.781 1 94.75 132 SER B C 1
ATOM 3214 O O . SER B 1 132 ? -2.107 16.938 24.344 1 94.75 132 SER B O 1
ATOM 3216 N N . SER B 1 133 ? -2.336 14.922 25.312 1 94.25 133 SER B N 1
ATOM 3217 C CA . SER B 1 133 ? -0.933 14.57 25.125 1 94.25 133 SER B CA 1
ATOM 3218 C C . SER B 1 133 ? -0.718 13.828 23.812 1 94.25 133 SER B C 1
ATOM 3220 O O . SER B 1 133 ? 0.418 13.664 23.359 1 94.25 133 SER B O 1
ATOM 3222 N N . LEU B 1 134 ? -1.797 13.344 23.203 1 96.31 134 LEU B N 1
ATOM 3223 C CA . LEU B 1 134 ? -1.734 12.633 21.938 1 96.31 134 LEU B CA 1
ATOM 3224 C C . LEU B 1 134 ? -2.877 13.062 21.016 1 96.31 134 LEU B C 1
ATOM 3226 O O . LEU B 1 134 ? -4.047 12.938 21.375 1 96.31 134 LEU B O 1
ATOM 3230 N N . TYR B 1 135 ? -2.541 13.586 19.891 1 97 135 TYR B N 1
ATOM 3231 C CA . TYR B 1 135 ? -3.504 13.93 18.844 1 97 135 TYR B CA 1
ATOM 3232 C C . TYR B 1 135 ? -3.402 12.961 17.672 1 97 135 TYR B C 1
ATOM 3234 O O . TYR B 1 135 ? -2.307 12.703 17.172 1 97 135 TYR B O 1
ATOM 3242 N N . VAL B 1 136 ? -4.48 12.359 17.312 1 97.88 136 VAL B N 1
ATOM 3243 C CA . VAL B 1 136 ? -4.578 11.531 16.125 1 97.88 136 VAL B CA 1
ATOM 3244 C C . VAL B 1 136 ? -5.457 12.227 15.086 1 97.88 136 VAL B C 1
ATOM 3246 O O . VAL B 1 136 ? -6.598 12.594 15.375 1 97.88 136 VAL B O 1
ATOM 3249 N N . MET B 1 137 ? -4.891 12.43 13.898 1 98.25 137 MET B N 1
ATOM 3250 C CA . MET B 1 137 ? -5.539 13.242 12.875 1 98.25 137 MET B CA 1
ATOM 3251 C C . MET B 1 137 ? -5.707 12.445 11.586 1 98.25 137 MET B C 1
ATOM 3253 O O . MET B 1 137 ? -4.965 12.656 10.625 1 98.25 137 MET B O 1
ATOM 3257 N N . PRO B 1 138 ? -6.754 11.617 11.531 1 97.5 138 PRO B N 1
ATOM 3258 C CA . PRO B 1 138 ? -6.977 10.727 10.383 1 97.5 138 PRO B CA 1
ATOM 3259 C C . PRO B 1 138 ? -7.289 11.484 9.102 1 97.5 138 PRO B C 1
ATOM 3261 O O . PRO B 1 138 ? -7.965 12.523 9.141 1 97.5 138 PRO B O 1
ATOM 3264 N N . GLY B 1 139 ? -6.906 11 7.938 1 93.69 139 GLY B N 1
ATOM 3265 C CA . GLY B 1 139 ? -7.113 11.461 6.574 1 93.69 139 GLY B CA 1
ATOM 3266 C C . GLY B 1 139 ? -6.391 10.617 5.543 1 93.69 139 GLY B C 1
ATOM 3267 O O . GLY B 1 139 ? -6.277 9.398 5.695 1 93.69 139 GLY B O 1
ATOM 3268 N N . THR B 1 140 ? -5.938 11.281 4.449 1 94.12 140 THR B N 1
ATOM 3269 C CA . THR B 1 140 ? -5.074 10.609 3.484 1 94.12 140 THR B CA 1
ATOM 3270 C C . THR B 1 140 ? -3.779 10.148 4.148 1 94.12 140 THR B C 1
ATOM 3272 O O . THR B 1 140 ? -3.314 9.031 3.902 1 94.12 140 THR B O 1
ATOM 3275 N N . HIS B 1 141 ? -3.309 11.008 4.93 1 96.81 141 HIS B N 1
ATOM 3276 C CA . HIS B 1 141 ? -2.162 10.727 5.785 1 96.81 141 HIS B CA 1
ATOM 3277 C C . HIS B 1 141 ? -2.486 11.008 7.25 1 96.81 141 HIS B C 1
ATOM 3279 O O . HIS B 1 141 ? -2.592 12.164 7.656 1 96.81 141 HIS B O 1
ATOM 3285 N N . CYS B 1 142 ? -2.633 9.992 8 1 98.06 142 CYS B N 1
ATOM 3286 C CA . CYS B 1 142 ? -2.996 10.133 9.406 1 98.06 142 CYS B CA 1
ATOM 3287 C C . CYS B 1 142 ? -1.794 10.562 10.242 1 98.06 142 CYS B C 1
ATOM 3289 O O . CYS B 1 142 ? -0.771 9.875 10.266 1 98.06 142 CYS B O 1
ATOM 3291 N N . LYS B 1 143 ? -1.904 11.641 10.969 1 98.31 143 LYS B N 1
ATOM 3292 C CA . LYS B 1 143 ? -0.837 12.141 11.828 1 98.31 143 LYS B CA 1
ATOM 3293 C C . LYS B 1 143 ? -1.067 11.719 13.281 1 98.31 143 LYS B C 1
ATOM 3295 O O . LYS B 1 143 ? -2.174 11.867 13.805 1 98.31 143 LYS B O 1
ATOM 3300 N N . TRP B 1 144 ? -0.109 11.156 13.852 1 97.81 144 TRP B N 1
ATOM 3301 C CA . TRP B 1 144 ? -0.033 10.883 15.281 1 97.81 144 TRP B CA 1
ATOM 3302 C C . TRP B 1 144 ? 0.939 11.836 15.961 1 97.81 144 TRP B C 1
ATOM 3304 O O . TRP B 1 144 ? 2.152 11.75 15.766 1 97.81 144 TRP B O 1
ATOM 3314 N N . VAL B 1 145 ? 0.426 12.75 16.781 1 97.25 145 VAL B N 1
ATOM 3315 C CA . VAL B 1 145 ? 1.239 13.852 17.297 1 97.25 145 VAL B CA 1
ATOM 3316 C C . VAL B 1 145 ? 1.31 13.781 18.812 1 97.25 145 VAL B C 1
ATOM 3318 O O . VAL B 1 145 ? 0.278 13.789 19.5 1 97.25 145 VAL B O 1
ATOM 3321 N N . GLN B 1 146 ? 2.492 13.664 19.359 1 96.25 146 GLN B N 1
ATOM 3322 C CA . GLN B 1 146 ? 2.738 13.781 20.797 1 96.25 146 GLN B CA 1
ATOM 3323 C C . GLN B 1 146 ? 3.039 15.227 21.172 1 96.25 146 GLN B C 1
ATOM 3325 O O . GLN B 1 146 ? 3.891 15.875 20.562 1 96.25 146 GLN B O 1
ATOM 3330 N N . ALA B 1 147 ? 2.273 15.648 22.094 1 95.38 147 ALA B N 1
ATOM 3331 C CA . ALA B 1 147 ? 2.443 17.031 22.531 1 95.38 147 ALA B CA 1
ATOM 3332 C C . ALA B 1 147 ? 2.152 17.188 24.016 1 95.38 147 ALA B C 1
ATOM 3334 O O . ALA B 1 147 ? 1.583 16.297 24.641 1 95.38 147 ALA B O 1
ATOM 3335 N N . ASP B 1 148 ? 2.697 18.188 24.578 1 93.25 148 ASP B N 1
ATOM 3336 C CA . ASP B 1 148 ? 2.223 18.656 25.875 1 93.25 148 ASP B CA 1
ATOM 3337 C C . ASP B 1 148 ? 1.5 20 25.734 1 93.25 148 ASP B C 1
ATOM 3339 O O . ASP B 1 148 ? 1.034 20.344 24.656 1 93.25 148 ASP B O 1
ATOM 3343 N N . SER B 1 149 ? 1.337 20.719 26.812 1 91.44 149 SER B N 1
ATOM 3344 C CA . SER B 1 149 ? 0.517 21.922 26.797 1 91.44 149 SER B CA 1
ATOM 3345 C C . SER B 1 149 ? 1.201 23.031 26 1 91.44 149 SER B C 1
ATOM 3347 O O . SER B 1 149 ? 0.54 23.953 25.516 1 91.44 149 SER B O 1
ATOM 3349 N N . GLN B 1 150 ? 2.479 22.922 25.797 1 95.19 150 GLN B N 1
ATOM 3350 C CA . GLN B 1 150 ? 3.18 24.062 25.219 1 95.19 150 GLN B CA 1
ATOM 3351 C C . GLN B 1 150 ? 3.867 23.656 23.906 1 95.19 150 GLN B C 1
ATOM 3353 O O . GLN B 1 150 ? 4.094 24.516 23.047 1 95.19 150 GLN B O 1
ATOM 3358 N N . GLN B 1 151 ? 4.223 22.406 23.859 1 96.5 151 GLN B N 1
ATOM 3359 C CA . GLN B 1 151 ? 5.137 22.062 22.766 1 96.5 151 GLN B CA 1
ATOM 3360 C C . GLN B 1 151 ? 4.707 20.766 22.078 1 96.5 151 GLN B C 1
ATOM 3362 O O . GLN B 1 151 ? 4.137 19.875 22.719 1 96.5 151 GLN B O 1
ATOM 3367 N N . ILE B 1 152 ? 4.93 20.719 20.781 1 97.62 152 ILE B N 1
ATOM 3368 C CA . ILE B 1 152 ? 4.871 19.5 19.984 1 97.62 152 ILE B CA 1
ATOM 3369 C C . ILE B 1 152 ? 6.184 18.734 20.125 1 97.62 152 ILE B C 1
ATOM 3371 O O . ILE B 1 152 ? 7.258 19.266 19.859 1 97.62 152 ILE B O 1
ATOM 3375 N N . ASN B 1 153 ? 6.129 17.484 20.5 1 97.06 153 ASN B N 1
ATOM 3376 C CA . ASN B 1 153 ? 7.332 16.75 20.859 1 97.06 153 ASN B CA 1
ATOM 3377 C C . ASN B 1 153 ? 7.77 15.812 19.734 1 97.06 153 ASN B C 1
ATOM 3379 O O . ASN B 1 153 ? 8.969 15.578 19.547 1 97.06 153 ASN B O 1
ATOM 3383 N N . ASP B 1 154 ? 6.789 15.234 19.094 1 96.75 154 ASP B N 1
ATOM 3384 C CA . ASP B 1 154 ? 7.047 14.25 18.047 1 96.75 154 ASP B CA 1
ATOM 3385 C C . ASP B 1 154 ? 5.789 13.977 17.219 1 96.75 154 ASP B C 1
ATOM 3387 O O . ASP B 1 154 ? 4.68 14.289 17.656 1 96.75 154 ASP B O 1
ATOM 3391 N N . PHE B 1 155 ? 6.031 13.516 16.016 1 97.44 155 PHE B N 1
ATOM 3392 C CA . PHE B 1 155 ? 4.871 13.023 15.289 1 97.44 155 PHE B CA 1
ATOM 3393 C C . PHE B 1 155 ? 5.293 12.008 14.227 1 97.44 155 PHE B C 1
ATOM 3395 O O . PHE B 1 155 ? 6.441 12.016 13.781 1 97.44 155 PHE B O 1
ATOM 3402 N N . ARG B 1 156 ? 4.383 11.141 13.891 1 97.38 156 ARG B N 1
ATOM 3403 C CA . ARG B 1 156 ? 4.52 10.164 12.812 1 97.38 156 ARG B CA 1
ATOM 3404 C C . ARG B 1 156 ? 3.301 10.188 11.898 1 97.38 156 ARG B C 1
ATOM 3406 O O . ARG B 1 156 ? 2.242 10.695 12.273 1 97.38 156 ARG B O 1
ATOM 3413 N N . THR B 1 157 ? 3.527 9.758 10.703 1 98.19 157 THR B N 1
ATOM 3414 C CA . THR B 1 157 ? 2.463 9.742 9.703 1 98.19 157 THR B CA 1
ATOM 3415 C C . THR B 1 157 ? 2.205 8.32 9.211 1 98.19 157 THR B C 1
ATOM 3417 O O . THR B 1 157 ? 3.141 7.598 8.867 1 98.19 157 THR B O 1
ATOM 3420 N N . VAL B 1 158 ? 0.958 7.887 9.289 1 98.19 158 VAL B N 1
ATOM 3421 C CA . VAL B 1 158 ? 0.545 6.625 8.688 1 98.19 158 VAL B CA 1
ATOM 3422 C C . VAL B 1 158 ? -0.361 6.895 7.488 1 98.19 158 VAL B C 1
ATOM 3424 O O . VAL B 1 158 ? -1.365 7.602 7.609 1 98.19 158 VAL B O 1
ATOM 3427 N N . MET B 1 159 ? -0.041 6.367 6.375 1 97.31 159 MET B N 1
ATOM 3428 C CA . MET B 1 159 ? -0.737 6.742 5.145 1 97.31 159 MET B CA 1
ATOM 3429 C C . MET B 1 159 ? -1.915 5.812 4.883 1 97.31 159 MET B C 1
ATOM 3431 O O . MET B 1 159 ? -2.1 5.34 3.758 1 97.31 159 MET B O 1
ATOM 3435 N N . THR B 1 160 ? -2.645 5.582 5.902 1 98.06 160 THR B N 1
ATOM 3436 C CA . THR B 1 160 ? -3.76 4.641 5.887 1 98.06 160 THR B CA 1
ATOM 3437 C C . THR B 1 160 ? -4.758 5.004 4.789 1 98.06 160 THR B C 1
ATOM 3439 O O . THR B 1 160 ? -5.145 4.152 3.988 1 98.06 160 THR B O 1
ATOM 3442 N N . GLY B 1 161 ? -5.168 6.246 4.73 1 97.56 161 GLY B N 1
ATOM 3443 C CA . GLY B 1 161 ? -6.137 6.668 3.732 1 97.56 161 GLY B CA 1
ATOM 3444 C C . GLY B 1 161 ? -5.637 6.52 2.309 1 97.56 161 GLY B C 1
ATOM 3445 O O . GLY B 1 161 ? -6.363 6.039 1.437 1 97.56 161 GLY B O 1
ATOM 3446 N N . GLU B 1 162 ? -4.461 6.992 2.111 1 97.5 162 GLU B N 1
ATOM 3447 C CA . GLU B 1 162 ? -3.887 6.883 0.774 1 97.5 162 GLU B CA 1
ATOM 3448 C C . GLU B 1 162 ? -3.727 5.422 0.36 1 97.5 162 GLU B C 1
ATOM 3450 O O . GLU B 1 162 ? -4.02 5.059 -0.782 1 97.5 162 GLU B O 1
ATOM 3455 N N . LEU B 1 163 ? -3.242 4.574 1.254 1 98.25 163 LEU B N 1
ATOM 3456 C CA . LEU B 1 163 ? -3.059 3.162 0.944 1 98.25 163 LEU B CA 1
ATOM 3457 C C . LEU B 1 163 ? -4.391 2.5 0.616 1 98.25 163 LEU B C 1
ATOM 3459 O O . LEU B 1 163 ? -4.477 1.695 -0.314 1 98.25 163 LEU B O 1
ATOM 3463 N N . HIS B 1 164 ? -5.43 2.834 1.401 1 98.38 164 HIS B N 1
ATOM 3464 C CA . HIS B 1 164 ? -6.762 2.32 1.104 1 98.38 164 HIS B CA 1
ATOM 3465 C C . HIS B 1 164 ? -7.18 2.658 -0.324 1 98.38 164 HIS B C 1
ATOM 3467 O O . HIS B 1 164 ? -7.641 1.787 -1.064 1 98.38 164 HIS B O 1
ATOM 3473 N N . HIS B 1 165 ? -6.961 3.9 -0.677 1 97.81 165 HIS B N 1
ATOM 3474 C CA . HIS B 1 165 ? -7.309 4.367 -2.014 1 97.81 165 HIS B CA 1
ATOM 3475 C C . HIS B 1 165 ? -6.512 3.627 -3.082 1 97.81 165 HIS B C 1
ATOM 3477 O O . HIS B 1 165 ? -7.074 3.174 -4.082 1 97.81 165 HIS B O 1
ATOM 3483 N N . LEU B 1 166 ? -5.234 3.498 -2.854 1 97.94 166 LEU B N 1
ATOM 3484 C CA . LEU B 1 166 ? -4.352 2.834 -3.805 1 97.94 166 LEU B CA 1
ATOM 3485 C C . LEU B 1 166 ? -4.766 1.382 -4.012 1 97.94 166 LEU B C 1
ATOM 3487 O O . LEU B 1 166 ? -4.891 0.922 -5.148 1 97.94 166 LEU B O 1
ATOM 3491 N N . LEU B 1 167 ? -4.969 0.674 -2.939 1 98.31 167 LEU B N 1
ATOM 3492 C CA . LEU B 1 167 ? -5.273 -0.752 -2.994 1 98.31 167 LEU B CA 1
ATOM 3493 C C . LEU B 1 167 ? -6.629 -0.996 -3.648 1 98.31 167 LEU B C 1
ATOM 3495 O O . LEU B 1 167 ? -6.797 -1.964 -4.395 1 98.31 167 LEU B O 1
ATOM 3499 N N . LEU B 1 168 ? -7.543 -0.085 -3.408 1 97.94 168 LEU B N 1
ATOM 3500 C CA . LEU B 1 168 ? -8.891 -0.26 -3.936 1 97.94 168 LEU B CA 1
ATOM 3501 C C . LEU B 1 168 ? -8.945 0.099 -5.418 1 97.94 168 LEU B C 1
ATOM 3503 O O . LEU B 1 168 ? -9.68 -0.53 -6.188 1 97.94 168 LEU B O 1
ATOM 3507 N N . ASN B 1 169 ? -8.102 1.045 -5.852 1 97.12 169 ASN B N 1
ATOM 3508 C CA . ASN B 1 169 ? -8.328 1.623 -7.172 1 97.12 169 ASN B CA 1
ATOM 3509 C C . ASN B 1 169 ? -7.191 1.28 -8.133 1 97.12 169 ASN B C 1
ATOM 3511 O O . ASN B 1 169 ? -7.34 1.412 -9.352 1 97.12 169 ASN B O 1
ATOM 3515 N N . HIS B 1 170 ? -6.082 0.834 -7.637 1 96.69 170 HIS B N 1
ATOM 3516 C CA . HIS B 1 170 ? -4.93 0.677 -8.516 1 96.69 170 HIS B CA 1
ATOM 3517 C C . HIS B 1 170 ? -4.301 -0.704 -8.359 1 96.69 170 HIS B C 1
ATOM 3519 O O . HIS B 1 170 ? -3.291 -1.009 -9 1 96.69 170 HIS B O 1
ATOM 3525 N N . SER B 1 171 ? -4.801 -1.514 -7.531 1 96.62 171 SER B N 1
ATOM 3526 C CA . SER B 1 171 ? -4.223 -2.836 -7.316 1 96.62 171 SER B CA 1
ATOM 3527 C C . SER B 1 171 ? -5.191 -3.938 -7.727 1 96.62 171 SER B C 1
ATOM 3529 O O . SER B 1 171 ? -6.336 -3.662 -8.094 1 96.62 171 SER B O 1
ATOM 3531 N N . LEU B 1 172 ? -4.688 -5.168 -7.645 1 93.88 172 LEU B N 1
ATOM 3532 C CA . LEU B 1 172 ? -5.488 -6.348 -7.953 1 93.88 172 LEU B CA 1
ATOM 3533 C C . LEU B 1 172 ? -6.621 -6.512 -6.941 1 93.88 172 LEU B C 1
ATOM 3535 O O . LEU B 1 172 ? -7.637 -7.141 -7.238 1 93.88 172 LEU B O 1
ATOM 3539 N N . ILE B 1 173 ? -6.512 -5.961 -5.77 1 96.69 173 ILE B N 1
ATOM 3540 C CA . ILE B 1 173 ? -7.5 -6.094 -4.703 1 96.69 173 ILE B CA 1
ATOM 3541 C C . ILE B 1 173 ? -8.828 -5.492 -5.16 1 96.69 173 ILE B C 1
ATOM 3543 O O . ILE B 1 173 ? -9.891 -6.086 -4.941 1 96.69 173 ILE B O 1
ATOM 3547 N N . GLY B 1 174 ? -8.758 -4.359 -5.805 1 96.31 174 GLY B N 1
ATOM 3548 C CA . GLY B 1 174 ? -9.977 -3.664 -6.184 1 96.31 174 GLY B CA 1
ATOM 3549 C C . GLY B 1 174 ? -10.391 -3.926 -7.621 1 96.31 174 GLY B C 1
ATOM 3550 O O . GLY B 1 174 ? -11.445 -3.463 -8.062 1 96.31 174 GLY B O 1
ATOM 3551 N N . ALA B 1 175 ? -9.609 -4.645 -8.367 1 92.19 175 ALA B N 1
ATOM 3552 C CA . ALA B 1 175 ? -9.844 -4.832 -9.797 1 92.19 175 ALA B CA 1
ATOM 3553 C C . ALA B 1 175 ? -11.172 -5.535 -10.055 1 92.19 175 ALA B C 1
ATOM 3555 O O . ALA B 1 175 ? -11.422 -6.617 -9.516 1 92.19 175 ALA B O 1
ATOM 3556 N N . GLY B 1 176 ? -12.055 -4.863 -10.859 1 92.25 176 GLY B N 1
ATOM 3557 C CA . GLY B 1 176 ? -13.281 -5.48 -11.32 1 92.25 176 GLY B CA 1
ATOM 3558 C C . GLY B 1 176 ? -14.391 -5.449 -10.289 1 92.25 176 GLY B C 1
ATOM 3559 O O . GLY B 1 176 ? -15.43 -6.09 -10.461 1 92.25 176 GLY B O 1
ATOM 3560 N N . LEU B 1 177 ? -14.172 -4.746 -9.203 1 96.12 177 LEU B N 1
ATOM 3561 C CA . LEU B 1 177 ? -15.18 -4.723 -8.148 1 96.12 177 LEU B CA 1
ATOM 3562 C C . LEU B 1 177 ? -16.375 -3.883 -8.562 1 96.12 177 LEU B C 1
ATOM 3564 O O . LEU B 1 177 ? -16.234 -2.861 -9.242 1 96.12 177 LEU B O 1
ATOM 3568 N N . PRO B 1 178 ? -17.531 -4.332 -8.18 1 97.5 178 PRO B N 1
ATOM 3569 C CA . PRO B 1 178 ? -18.719 -3.486 -8.344 1 97.5 178 PRO B CA 1
ATOM 3570 C C . PRO B 1 178 ? -18.703 -2.268 -7.418 1 97.5 178 PRO B C 1
ATOM 3572 O O . PRO B 1 178 ? -17.797 -2.119 -6.598 1 97.5 178 PRO B O 1
ATOM 3575 N N . PRO B 1 179 ? -19.688 -1.346 -7.617 1 97.69 179 PRO B N 1
ATOM 3576 C CA . PRO B 1 179 ? -19.781 -0.253 -6.648 1 97.69 179 PRO B CA 1
ATOM 3577 C C . PRO B 1 179 ? -19.844 -0.748 -5.203 1 97.69 179 PRO B C 1
ATOM 3579 O O . PRO B 1 179 ? -20.516 -1.738 -4.914 1 97.69 179 PRO B O 1
ATOM 3582 N N . GLN B 1 180 ? -19.172 -0.118 -4.406 1 98.19 180 GLN B N 1
ATOM 3583 C CA . GLN B 1 180 ? -19 -0.555 -3.023 1 98.19 180 GLN B CA 1
ATOM 3584 C C . GLN B 1 180 ? -20.141 -0.065 -2.145 1 98.19 180 GLN B C 1
ATOM 3586 O O . GLN B 1 180 ? -20.734 0.982 -2.414 1 98.19 180 GLN B O 1
ATOM 3591 N N . GLU B 1 181 ? -20.391 -0.839 -1.167 1 98.19 181 GLU B N 1
ATOM 3592 C CA . GLU B 1 181 ? -21.469 -0.568 -0.23 1 98.19 181 GLU B CA 1
ATOM 3593 C C . GLU B 1 181 ? -20.969 -0.535 1.209 1 98.19 181 GLU B C 1
ATOM 3595 O O . GLU B 1 181 ? -19.984 -1.215 1.545 1 98.19 181 GLU B O 1
ATOM 3600 N N . ASN B 1 182 ? -21.672 0.248 1.959 1 97.44 182 ASN B N 1
ATOM 3601 C CA . ASN B 1 182 ? -21.344 0.259 3.383 1 97.44 182 ASN B CA 1
ATOM 3602 C C . ASN B 1 182 ? -21.703 -1.065 4.047 1 97.44 182 ASN B C 1
ATOM 3604 O O . ASN B 1 182 ? -22.703 -1.699 3.686 1 97.44 182 ASN B O 1
ATOM 3608 N N . SER B 1 183 ? -20.859 -1.485 4.973 1 98.38 183 SER B N 1
ATOM 3609 C CA . SER B 1 183 ? -21.078 -2.689 5.766 1 98.38 183 SER B CA 1
ATOM 3610 C C . SER B 1 183 ? -20.344 -2.619 7.102 1 98.38 183 SER B C 1
ATOM 3612 O O . SER B 1 183 ? -19.125 -2.791 7.16 1 98.38 183 SER B O 1
ATOM 3614 N N . ALA B 1 184 ? -21.109 -2.402 8.141 1 97.88 184 ALA B N 1
ATOM 3615 C CA . ALA B 1 184 ? -20.531 -2.344 9.477 1 97.88 184 ALA B CA 1
ATOM 3616 C C . ALA B 1 184 ? -19.844 -3.66 9.844 1 97.88 184 ALA B C 1
ATOM 3618 O O . ALA B 1 184 ? -18.797 -3.668 10.484 1 97.88 184 ALA B O 1
ATOM 3619 N N . ASP B 1 185 ? -20.422 -4.727 9.43 1 98.25 185 ASP B N 1
ATOM 3620 C CA . ASP B 1 185 ? -19.875 -6.047 9.742 1 98.25 185 ASP B CA 1
ATOM 3621 C C . ASP B 1 185 ? -18.531 -6.273 9.047 1 98.25 185 ASP B C 1
ATOM 3623 O O . ASP B 1 185 ? -17.594 -6.789 9.656 1 98.25 185 ASP B O 1
ATOM 3627 N N . ALA B 1 186 ? -18.469 -5.918 7.785 1 98.31 186 ALA B N 1
ATOM 3628 C CA . ALA B 1 186 ? -17.219 -6.07 7.047 1 98.31 186 ALA B CA 1
ATOM 3629 C C . ALA B 1 186 ? -16.109 -5.207 7.652 1 98.31 186 ALA B C 1
ATOM 3631 O O . ALA B 1 186 ? -14.977 -5.66 7.805 1 98.31 186 ALA B O 1
ATOM 3632 N N . PHE B 1 187 ? -16.578 -3.963 8.008 1 98.69 187 PHE B N 1
ATOM 3633 C CA . PHE B 1 187 ? -15.625 -3.074 8.648 1 98.69 187 PHE B CA 1
ATOM 3634 C C . PHE B 1 187 ? -15.117 -3.67 9.953 1 98.69 187 PHE B C 1
ATOM 3636 O O . PHE B 1 187 ? -13.914 -3.699 10.211 1 98.69 187 PHE B O 1
ATOM 3643 N N . ALA B 1 188 ? -15.961 -4.164 10.75 1 98.44 188 ALA B N 1
ATOM 3644 C CA . ALA B 1 188 ? -15.609 -4.727 12.047 1 98.44 188 ALA B CA 1
ATOM 3645 C C . ALA B 1 188 ? -14.695 -5.941 11.891 1 98.44 188 ALA B C 1
ATOM 3647 O O . ALA B 1 188 ? -13.758 -6.129 12.664 1 98.44 188 ALA B O 1
ATOM 3648 N N . ALA B 1 189 ? -14.984 -6.816 10.961 1 97.56 189 ALA B N 1
ATOM 3649 C CA . ALA B 1 189 ? -14.148 -7.988 10.695 1 97.56 189 ALA B CA 1
ATOM 3650 C C . ALA B 1 189 ? -12.734 -7.582 10.289 1 97.56 189 ALA B C 1
ATOM 3652 O O . ALA B 1 189 ? -11.758 -8.141 10.789 1 97.56 189 ALA B O 1
ATOM 3653 N N . GLY B 1 190 ? -12.656 -6.582 9.375 1 97.88 190 GLY B N 1
ATOM 3654 C CA . GLY B 1 190 ? -11.352 -6.047 9.008 1 97.88 190 GLY B CA 1
ATOM 3655 C C . GLY B 1 190 ? -10.602 -5.449 10.18 1 97.88 190 GLY B C 1
ATOM 3656 O O . GLY B 1 190 ? -9.414 -5.703 10.352 1 97.88 190 GLY B O 1
ATOM 3657 N N . LEU B 1 191 ? -11.359 -4.688 10.945 1 98.5 191 LEU B N 1
ATOM 3658 C CA . LEU B 1 191 ? -10.773 -4.02 12.102 1 98.5 191 LEU B CA 1
ATOM 3659 C C . LEU B 1 191 ? -10.164 -5.035 13.062 1 98.5 191 LEU B C 1
ATOM 3661 O O . LEU B 1 191 ? -9.039 -4.855 13.539 1 98.5 191 LEU B O 1
ATOM 3665 N N . GLU B 1 192 ? -10.867 -6.066 13.375 1 97.62 192 GLU B N 1
ATOM 3666 C CA . GLU B 1 192 ? -10.391 -7.109 14.273 1 97.62 192 GLU B CA 1
ATOM 3667 C C . GLU B 1 192 ? -9.117 -7.762 13.734 1 97.62 192 GLU B C 1
ATOM 3669 O O . GLU B 1 192 ? -8.148 -7.953 14.477 1 97.62 192 GLU B O 1
ATOM 3674 N N . ARG B 1 193 ? -9.094 -8.055 12.477 1 96.69 193 ARG B N 1
ATOM 3675 C CA . ARG B 1 193 ? -7.926 -8.672 11.859 1 96.69 193 ARG B CA 1
ATOM 3676 C C . ARG B 1 193 ? -6.711 -7.754 11.93 1 96.69 193 ARG B C 1
ATOM 3678 O O . ARG B 1 193 ? -5.613 -8.195 12.281 1 96.69 193 ARG B O 1
ATOM 3685 N N . GLY B 1 194 ? -6.93 -6.48 11.57 1 97.19 194 GLY B N 1
ATOM 3686 C CA . GLY B 1 194 ? -5.84 -5.516 11.602 1 97.19 194 GLY B CA 1
ATOM 3687 C C . GLY B 1 194 ? -5.27 -5.312 12.992 1 97.19 194 GLY B C 1
ATOM 3688 O O . GLY B 1 194 ? -4.051 -5.23 13.164 1 97.19 194 GLY B O 1
ATOM 3689 N N . LEU B 1 195 ? -6.141 -5.258 13.984 1 97.31 195 LEU B N 1
ATOM 3690 C CA . LEU B 1 195 ? -5.719 -5.074 15.367 1 97.31 195 LEU B CA 1
ATOM 3691 C C . LEU B 1 195 ? -4.875 -6.254 15.844 1 97.31 195 LEU B C 1
ATOM 3693 O O . LEU B 1 195 ? -3.918 -6.074 16.594 1 97.31 195 LEU B O 1
ATOM 3697 N N . ASN B 1 196 ? -5.18 -7.426 15.359 1 95.69 196 ASN B N 1
ATOM 3698 C CA . ASN B 1 196 ? -4.539 -8.648 15.828 1 95.69 196 ASN B CA 1
ATOM 3699 C C . ASN B 1 196 ? -3.25 -8.938 15.062 1 95.69 196 ASN B C 1
ATOM 3701 O O . ASN B 1 196 ? -2.383 -9.664 15.555 1 95.69 196 ASN B O 1
ATOM 3705 N N . ALA B 1 197 ? -3.107 -8.391 13.844 1 94.44 197 ALA B N 1
ATOM 3706 C CA . ALA B 1 197 ? -1.946 -8.648 13 1 94.44 197 ALA B CA 1
ATOM 3707 C C . ALA B 1 197 ? -1.498 -7.379 12.281 1 94.44 197 ALA B C 1
ATOM 3709 O O . ALA B 1 197 ? -1.727 -7.223 11.078 1 94.44 197 ALA B O 1
ATOM 3710 N N . PRO B 1 198 ? -0.72 -6.547 12.969 1 95.5 198 PRO B N 1
ATOM 3711 C CA . PRO B 1 198 ? -0.368 -5.246 12.398 1 95.5 198 PRO B CA 1
ATOM 3712 C C . PRO B 1 198 ? 0.646 -5.352 11.266 1 95.5 198 PRO B C 1
ATOM 3714 O O . PRO B 1 198 ? 0.827 -4.398 10.5 1 95.5 198 PRO B O 1
ATOM 3717 N N . ALA B 1 199 ? 1.408 -6.492 11.211 1 96.06 199 ALA B N 1
ATOM 3718 C CA . ALA B 1 199 ? 2.215 -6.758 10.016 1 96.06 199 ALA B CA 1
ATOM 3719 C C . ALA B 1 199 ? 1.339 -7.172 8.844 1 96.06 199 ALA B C 1
ATOM 3721 O O . ALA B 1 199 ? 1.245 -8.359 8.516 1 96.06 199 ALA B O 1
ATOM 3722 N N . ILE B 1 200 ? 0.802 -6.258 8.078 1 95.5 200 ILE B N 1
ATOM 3723 C CA . ILE B 1 200 ? -0.393 -6.449 7.266 1 95.5 200 ILE B CA 1
ATOM 3724 C C . ILE B 1 200 ? -0.005 -7.039 5.91 1 95.5 200 ILE B C 1
ATOM 3726 O O . ILE B 1 200 ? -0.868 -7.48 5.148 1 95.5 200 ILE B O 1
ATOM 3730 N N . LEU B 1 201 ? 1.261 -7.082 5.547 1 96.38 201 LEU B N 1
ATOM 3731 C CA . LEU B 1 201 ? 1.674 -7.402 4.184 1 96.38 201 LEU B CA 1
ATOM 3732 C C . LEU B 1 201 ? 1.087 -8.742 3.74 1 96.38 201 LEU B C 1
ATOM 3734 O O . LEU B 1 201 ? 0.485 -8.828 2.668 1 96.38 201 LEU B O 1
ATOM 3738 N N . PRO B 1 202 ? 1.101 -9.766 4.578 1 94.62 202 PRO B N 1
ATOM 3739 C CA . PRO B 1 202 ? 0.552 -11.055 4.148 1 94.62 202 PRO B CA 1
ATOM 3740 C C . PRO B 1 202 ? -0.975 -11.07 4.125 1 94.62 202 PRO B C 1
ATOM 3742 O O . PRO B 1 202 ? -1.58 -12.008 3.604 1 94.62 202 PRO B O 1
ATOM 3745 N N . GLN B 1 203 ? -1.604 -10.023 4.621 1 95.62 203 GLN B N 1
ATOM 3746 C CA . GLN B 1 203 ? -3.061 -9.992 4.723 1 95.62 203 GLN B CA 1
ATOM 3747 C C . GLN B 1 203 ? -3.678 -9.305 3.508 1 95.62 203 GLN B C 1
ATOM 3749 O O . GLN B 1 203 ? -4.852 -9.516 3.195 1 95.62 203 GLN B O 1
ATOM 3754 N N . LEU B 1 204 ? -2.848 -8.5 2.881 1 97.75 204 LEU B N 1
ATOM 3755 C CA . LEU B 1 204 ? -3.389 -7.66 1.82 1 97.75 204 LEU B CA 1
ATOM 3756 C C . LEU B 1 204 ? -3.955 -8.508 0.687 1 97.75 204 LEU B C 1
ATOM 3758 O O . LEU B 1 204 ? -5.109 -8.336 0.292 1 97.75 204 LEU B O 1
ATOM 3762 N N . PHE B 1 205 ? -3.18 -9.469 0.246 1 97.75 205 PHE B N 1
ATOM 3763 C CA . PHE B 1 205 ? -3.637 -10.289 -0.873 1 97.75 205 PHE B CA 1
ATOM 3764 C C . PHE B 1 205 ? -4.832 -11.141 -0.469 1 97.75 205 PHE B C 1
ATOM 3766 O O . PHE B 1 205 ? -5.652 -11.508 -1.312 1 97.75 205 PHE B O 1
ATOM 3773 N N . GLU B 1 206 ? -4.926 -11.5 0.767 1 97.38 206 GLU B N 1
ATOM 3774 C CA . GLU B 1 206 ? -6.043 -12.312 1.249 1 97.38 206 GLU B CA 1
ATOM 3775 C C . GLU B 1 206 ? -7.375 -11.602 1.028 1 97.38 206 GLU B C 1
ATOM 3777 O O . GLU B 1 206 ? -8.414 -12.258 0.872 1 97.38 206 GLU B O 1
ATOM 3782 N N . VAL B 1 207 ? -7.312 -10.297 1.002 1 97.56 207 VAL B N 1
ATOM 3783 C CA . VAL B 1 207 ? -8.531 -9.539 0.731 1 97.56 207 VAL B CA 1
ATOM 3784 C C . VAL B 1 207 ? -9.039 -9.867 -0.673 1 97.56 207 VAL B C 1
ATOM 3786 O O . VAL B 1 207 ? -10.227 -10.141 -0.864 1 97.56 207 VAL B O 1
ATOM 3789 N N . ARG B 1 208 ? -8.125 -9.836 -1.627 1 96.12 208 ARG B N 1
ATOM 3790 C CA . ARG B 1 208 ? -8.469 -10.211 -2.996 1 96.12 208 ARG B CA 1
ATOM 3791 C C . ARG B 1 208 ? -8.953 -11.656 -3.066 1 96.12 208 ARG B C 1
ATOM 3793 O O . ARG B 1 208 ? -10 -11.938 -3.662 1 96.12 208 ARG B O 1
ATOM 3800 N N . ALA B 1 209 ? -8.18 -12.539 -2.455 1 97.12 209 ALA B N 1
ATOM 3801 C CA . ALA B 1 209 ? -8.508 -13.961 -2.506 1 97.12 209 ALA B CA 1
ATOM 3802 C C . ALA B 1 209 ? -9.875 -14.234 -1.888 1 97.12 209 ALA B C 1
ATOM 3804 O O . ALA B 1 209 ? -10.625 -15.086 -2.365 1 97.12 209 ALA B O 1
ATOM 3805 N N . SER B 1 210 ? -10.227 -13.484 -0.855 1 96.81 210 SER B N 1
ATOM 3806 C CA . SER B 1 210 ? -11.492 -13.688 -0.149 1 96.81 210 SER B CA 1
ATOM 3807 C C . SER B 1 210 ? -12.68 -13.375 -1.047 1 96.81 210 SER B C 1
ATOM 3809 O O . SER B 1 210 ? -13.672 -14.117 -1.055 1 96.81 210 SER B O 1
ATOM 3811 N N . HIS B 1 211 ? -12.578 -12.305 -1.815 1 94.75 211 HIS B N 1
ATOM 3812 C CA . HIS B 1 211 ? -13.75 -12.031 -2.645 1 94.75 211 HIS B CA 1
ATOM 3813 C C . HIS B 1 211 ? -13.734 -12.867 -3.916 1 94.75 211 HIS B C 1
ATOM 3815 O O . HIS B 1 211 ? -14.789 -13.195 -4.465 1 94.75 211 HIS B O 1
ATOM 3821 N N . VAL B 1 212 ? -12.57 -13.336 -4.398 1 94.25 212 VAL B N 1
ATOM 3822 C CA . VAL B 1 212 ? -12.477 -14.266 -5.52 1 94.25 212 VAL B CA 1
ATOM 3823 C C . VAL B 1 212 ? -13.086 -15.609 -5.133 1 94.25 212 VAL B C 1
ATOM 3825 O O . VAL B 1 212 ? -13.781 -16.234 -5.938 1 94.25 212 VAL B O 1
ATOM 3828 N N . LEU B 1 213 ? -12.859 -15.984 -3.877 1 95.94 213 LEU B N 1
ATOM 3829 C CA . LEU B 1 213 ? -13.328 -17.281 -3.393 1 95.94 213 LEU B CA 1
ATOM 3830 C C . LEU B 1 213 ? -14.727 -17.172 -2.791 1 95.94 213 LEU B C 1
ATOM 3832 O O . LEU B 1 213 ? -15.297 -18.156 -2.34 1 95.94 213 LEU B O 1
ATOM 3836 N N . GLY B 1 214 ? -15.234 -15.984 -2.664 1 94.69 214 GLY B N 1
ATOM 3837 C CA . GLY B 1 214 ? -16.625 -15.781 -2.305 1 94.69 214 GLY B CA 1
ATOM 3838 C C . GLY B 1 214 ? -16.844 -15.664 -0.809 1 94.69 214 GLY B C 1
ATOM 3839 O O . GLY B 1 214 ? -17.984 -15.695 -0.337 1 94.69 214 GLY B O 1
ATOM 3840 N N . THR B 1 215 ? -15.789 -15.508 -0.021 1 96 215 THR B N 1
ATOM 3841 C CA . THR B 1 215 ? -15.93 -15.438 1.43 1 96 215 THR B CA 1
ATOM 3842 C C . THR B 1 215 ? -16.078 -13.992 1.891 1 96 215 THR B C 1
ATOM 3844 O O . THR B 1 215 ? -16.438 -13.734 3.043 1 96 215 THR B O 1
ATOM 3847 N N . LEU B 1 216 ? -15.867 -13.047 1.062 1 97.06 216 LEU B N 1
ATOM 3848 C CA . LEU B 1 216 ? -16.094 -11.625 1.25 1 97.06 216 LEU B CA 1
ATOM 3849 C C . LEU B 1 216 ? -16.906 -11.047 0.089 1 97.06 216 LEU B C 1
ATOM 3851 O O . LEU B 1 216 ? -16.469 -11.094 -1.062 1 97.06 216 LEU B O 1
ATOM 3855 N N . PRO B 1 217 ? -18.141 -10.594 0.451 1 98.12 217 PRO B N 1
ATOM 3856 C CA . PRO B 1 217 ? -18.922 -10.008 -0.643 1 98.12 217 PRO B CA 1
ATOM 3857 C C . PRO B 1 217 ? -18.141 -8.938 -1.408 1 98.12 217 PRO B C 1
ATOM 3859 O O . PRO B 1 217 ? -17.516 -8.07 -0.796 1 98.12 217 PRO B O 1
ATOM 3862 N N . ARG B 1 218 ? -18.219 -8.977 -2.746 1 97.88 218 ARG B N 1
ATOM 3863 C CA . ARG B 1 218 ? -17.469 -8.086 -3.627 1 97.88 218 ARG B CA 1
ATOM 3864 C C . ARG B 1 218 ? -17.844 -6.633 -3.395 1 97.88 218 ARG B C 1
ATOM 3866 O O . ARG B 1 218 ? -17.047 -5.727 -3.621 1 97.88 218 ARG B O 1
ATOM 3873 N N . GLU B 1 219 ? -19.031 -6.355 -2.885 1 98.44 219 GLU B N 1
ATOM 3874 C CA . GLU B 1 219 ? -19.531 -5.008 -2.643 1 98.44 219 GLU B CA 1
ATOM 3875 C C . GLU B 1 219 ? -19 -4.445 -1.328 1 98.44 219 GLU B C 1
ATOM 3877 O O . GLU B 1 219 ? -19.188 -3.264 -1.034 1 98.44 219 GLU B O 1
ATOM 3882 N N . GLN B 1 220 ? -18.25 -5.266 -0.542 1 98.69 220 GLN B N 1
ATOM 3883 C CA . GLN B 1 220 ? -17.906 -4.859 0.817 1 98.69 220 GLN B CA 1
ATOM 3884 C C . GLN B 1 220 ? -16.391 -4.863 1.03 1 98.69 220 GLN B C 1
ATOM 3886 O O . GLN B 1 220 ? -15.922 -4.738 2.162 1 98.69 220 GLN B O 1
ATOM 3891 N N . VAL B 1 221 ? -15.664 -4.957 -0.032 1 98.62 221 VAL B N 1
ATOM 3892 C CA . VAL B 1 221 ? -14.211 -5.055 0.03 1 98.62 221 VAL B CA 1
ATOM 3893 C C . VAL B 1 221 ? -13.625 -3.766 0.611 1 98.62 221 VAL B C 1
ATOM 3895 O O . VAL B 1 221 ? -12.727 -3.809 1.453 1 98.62 221 VAL B O 1
ATOM 3898 N N . SER B 1 222 ? -14.211 -2.656 0.24 1 98.69 222 SER B N 1
ATOM 3899 C CA . SER B 1 222 ? -13.742 -1.356 0.707 1 98.69 222 SER B CA 1
ATOM 3900 C C . SER B 1 222 ? -13.859 -1.236 2.223 1 98.69 222 SER B C 1
ATOM 3902 O O . SER B 1 222 ? -12.953 -0.74 2.887 1 98.69 222 SER B O 1
ATOM 3904 N N . GLU B 1 223 ? -14.977 -1.716 2.74 1 98.62 223 GLU B N 1
ATOM 3905 C CA . GLU B 1 223 ? -15.234 -1.648 4.176 1 98.62 223 GLU B CA 1
ATOM 3906 C C . GLU B 1 223 ? -14.266 -2.539 4.953 1 98.62 223 GLU B C 1
ATOM 3908 O O . GLU B 1 223 ? -13.695 -2.117 5.965 1 98.62 223 GLU B O 1
ATOM 3913 N N . PHE B 1 224 ? -14.109 -3.736 4.488 1 98.62 224 PHE B N 1
ATOM 3914 C CA . PHE B 1 224 ? -13.18 -4.652 5.141 1 98.62 224 PHE B CA 1
ATOM 3915 C C . PHE B 1 224 ? -11.758 -4.098 5.117 1 98.62 224 PHE B C 1
ATOM 3917 O O . PHE B 1 224 ? -11.07 -4.098 6.141 1 98.62 224 PHE B O 1
ATOM 3924 N N . LEU B 1 225 ? -11.375 -3.631 3.92 1 98.69 225 LEU B N 1
ATOM 3925 C CA . LEU B 1 225 ? -10.039 -3.074 3.74 1 98.69 225 LEU B CA 1
ATOM 3926 C C . LEU B 1 225 ? -9.82 -1.87 4.648 1 98.69 225 LEU B C 1
ATOM 3928 O O . LEU B 1 225 ? -8.75 -1.715 5.238 1 98.69 225 LEU B O 1
ATOM 3932 N N . SER B 1 226 ? -10.797 -0.977 4.773 1 98.62 226 SER B N 1
ATOM 3933 C CA . SER B 1 226 ? -10.734 0.175 5.664 1 98.62 226 SER B CA 1
ATOM 3934 C C . SER B 1 226 ? -10.523 -0.259 7.113 1 98.62 226 SER B C 1
ATOM 3936 O O . SER B 1 226 ? -9.641 0.256 7.801 1 98.62 226 SER B O 1
ATOM 3938 N N . GLY B 1 227 ? -11.312 -1.258 7.535 1 98.62 227 GLY B N 1
ATOM 3939 C CA . GLY B 1 227 ? -11.125 -1.804 8.875 1 98.62 227 GLY B CA 1
ATOM 3940 C C . GLY B 1 227 ? -9.742 -2.391 9.086 1 98.62 227 GLY B C 1
ATOM 3941 O O . GLY B 1 227 ? -9.094 -2.105 10.102 1 98.62 227 GLY B O 1
ATOM 3942 N N . LEU B 1 228 ? -9.312 -3.156 8.133 1 98.5 228 LEU B N 1
ATOM 3943 C CA . LEU B 1 228 ? -8.016 -3.828 8.211 1 98.5 228 LEU B CA 1
ATOM 3944 C C . LEU B 1 228 ? -6.891 -2.816 8.391 1 98.5 228 LEU B C 1
ATOM 3946 O O . LEU B 1 228 ? -6.055 -2.963 9.281 1 98.5 228 LEU B O 1
ATOM 3950 N N . LEU B 1 229 ? -6.898 -1.777 7.594 1 98.62 229 LEU B N 1
ATOM 3951 C CA . LEU B 1 229 ? -5.816 -0.798 7.598 1 98.62 229 LEU B CA 1
ATOM 3952 C C . LEU B 1 229 ? -5.867 0.064 8.852 1 98.62 229 LEU B C 1
ATOM 3954 O O . LEU B 1 229 ? -4.832 0.345 9.461 1 98.62 229 LEU B O 1
ATOM 3958 N N . ILE B 1 230 ? -7.07 0.496 9.234 1 98.69 230 ILE B N 1
ATOM 3959 C CA . ILE B 1 230 ? -7.211 1.307 10.438 1 98.69 230 ILE B CA 1
ATOM 3960 C C . ILE B 1 230 ? -6.812 0.487 11.664 1 98.69 230 ILE B C 1
ATOM 3962 O O . ILE B 1 230 ? -6.09 0.973 12.531 1 98.69 230 ILE B O 1
ATOM 3966 N N . GLY B 1 231 ? -7.262 -0.767 11.719 1 98.44 231 GLY B N 1
ATOM 3967 C CA . GLY B 1 231 ? -6.848 -1.641 12.812 1 98.44 231 GLY B CA 1
ATOM 3968 C C . GLY B 1 231 ? -5.344 -1.827 12.883 1 98.44 231 GLY B C 1
ATOM 3969 O O . GLY B 1 231 ? -4.75 -1.718 13.961 1 98.44 231 GLY B O 1
ATOM 3970 N N . ALA B 1 232 ? -4.738 -2.113 11.773 1 98.12 232 ALA B N 1
ATOM 3971 C CA . ALA B 1 232 ? -3.291 -2.299 11.711 1 98.12 232 ALA B CA 1
ATOM 3972 C C . ALA B 1 232 ? -2.555 -1.028 12.117 1 98.12 232 ALA B C 1
ATOM 3974 O O . ALA B 1 232 ? -1.526 -1.091 12.797 1 98.12 232 ALA B O 1
ATOM 3975 N N . GLU B 1 233 ? -3.043 0.129 11.695 1 98.31 233 GLU B N 1
ATOM 3976 C CA . GLU B 1 233 ? -2.463 1.407 12.102 1 98.31 233 GLU B CA 1
ATOM 3977 C C . GLU B 1 233 ? -2.473 1.563 13.617 1 98.31 233 GLU B C 1
ATOM 3979 O O . GLU B 1 233 ? -1.428 1.793 14.227 1 98.31 233 GLU B O 1
ATOM 3984 N N . VAL B 1 234 ? -3.625 1.408 14.172 1 97.12 234 VAL B N 1
ATOM 3985 C CA . VAL B 1 234 ? -3.785 1.636 15.602 1 97.12 234 VAL B CA 1
ATOM 3986 C C . VAL B 1 234 ? -2.926 0.644 16.391 1 97.12 234 VAL B C 1
ATOM 3988 O O . VAL B 1 234 ? -2.262 1.018 17.359 1 97.12 234 VAL B O 1
ATOM 3991 N N . ALA B 1 235 ? -2.855 -0.585 15.906 1 96.69 235 ALA B N 1
ATOM 3992 C CA . ALA B 1 235 ? -2.043 -1.607 16.562 1 96.69 235 ALA B CA 1
ATOM 3993 C C . ALA B 1 235 ? -0.555 -1.3 16.422 1 96.69 235 ALA B C 1
ATOM 3995 O O . ALA B 1 235 ? 0.216 -1.489 17.359 1 96.69 235 ALA B O 1
ATOM 3996 N N . SER B 1 236 ? -0.147 -0.849 15.273 1 96.31 236 SER B N 1
ATOM 3997 C CA . SER B 1 236 ? 1.265 -0.571 15.023 1 96.31 236 SER B CA 1
ATOM 3998 C C . SER B 1 236 ? 1.733 0.649 15.812 1 96.31 236 SER B C 1
ATOM 4000 O O . SER B 1 236 ? 2.926 0.795 16.078 1 96.31 236 SER B O 1
ATOM 4002 N N . MET B 1 237 ? 0.799 1.512 16.188 1 95.56 237 MET B N 1
ATOM 4003 C CA . MET B 1 237 ? 1.134 2.76 16.875 1 95.56 237 MET B CA 1
ATOM 4004 C C . MET B 1 237 ? 0.875 2.65 18.359 1 95.56 237 MET B C 1
ATOM 4006 O O . MET B 1 237 ? 0.81 3.664 19.062 1 95.56 237 MET B O 1
ATOM 4010 N N . ARG B 1 238 ? 0.762 1.484 18.875 1 90.06 238 ARG B N 1
ATOM 4011 C CA . ARG B 1 238 ? 0.398 1.252 20.266 1 90.06 238 ARG B CA 1
ATOM 4012 C C . ARG B 1 238 ? 1.402 1.905 21.203 1 90.06 238 ARG B C 1
ATOM 4014 O O . ARG B 1 238 ? 1.033 2.381 22.281 1 90.06 238 ARG B O 1
ATOM 4021 N N . ASP B 1 239 ? 2.666 1.917 20.797 1 85.69 239 ASP B N 1
ATOM 4022 C CA . ASP B 1 239 ? 3.709 2.477 21.641 1 85.69 239 ASP B CA 1
ATOM 4023 C C . ASP B 1 239 ? 3.525 3.98 21.828 1 85.69 239 ASP B C 1
ATOM 4025 O O . ASP B 1 239 ? 4.066 4.57 22.766 1 85.69 239 ASP B O 1
ATOM 4029 N N . TYR B 1 240 ? 2.869 4.633 20.891 1 85.06 240 TYR B N 1
ATOM 4030 C CA . TYR B 1 240 ? 2.555 6.055 21 1 85.06 240 TYR B CA 1
ATOM 4031 C C . TYR B 1 240 ? 1.448 6.293 22.016 1 85.06 240 TYR B C 1
ATOM 4033 O O . TYR B 1 240 ? 1.236 7.426 22.453 1 85.06 240 TYR B O 1
ATOM 4041 N N . VAL B 1 241 ? 0.716 5.199 22.281 1 81.5 241 VAL B N 1
ATOM 4042 C CA . VAL B 1 241 ? -0.455 5.34 23.141 1 81.5 241 VAL B CA 1
ATOM 4043 C C . VAL B 1 241 ? -0.074 5.031 24.594 1 81.5 241 VAL B C 1
ATOM 4045 O O . VAL B 1 241 ? 0.409 3.939 24.891 1 81.5 241 VAL B O 1
ATOM 4048 N N . THR B 1 242 ? 0.045 6.09 25.391 1 70.31 242 THR B N 1
ATOM 4049 C CA . THR B 1 242 ? 0.184 5.863 26.812 1 70.31 242 THR B CA 1
ATOM 4050 C C . THR B 1 242 ? -1.185 5.715 27.484 1 70.31 242 THR B C 1
ATOM 4052 O O . THR B 1 242 ? -2.127 6.434 27.125 1 70.31 242 THR B O 1
ATOM 4055 N N . HIS B 1 243 ? -1.396 4.578 28.109 1 61.78 243 HIS B N 1
ATOM 4056 C CA . HIS B 1 243 ? -2.676 4.18 28.688 1 61.78 243 HIS B CA 1
ATOM 4057 C C . HIS B 1 243 ? -3.293 5.316 29.5 1 61.78 243 HIS B C 1
ATOM 4059 O O . HIS B 1 243 ? -4.512 5.371 29.672 1 61.78 243 HIS B O 1
ATOM 4065 N N . GLN B 1 244 ? -2.557 6.188 29.969 1 58.62 244 GLN B N 1
ATOM 4066 C CA . GLN B 1 244 ? -3.1 7.184 30.891 1 58.62 244 GLN B CA 1
ATOM 4067 C C . GLN B 1 244 ? -3.48 8.461 30.156 1 58.62 244 GLN B C 1
ATOM 4069 O O . GLN B 1 244 ? -4.047 9.383 30.75 1 58.62 244 GLN B O 1
ATOM 4074 N N . HIS B 1 245 ? -3.414 8.367 28.797 1 66.62 245 HIS B N 1
ATOM 4075 C CA . HIS B 1 245 ? -3.525 9.688 28.188 1 66.62 245 HIS B CA 1
ATOM 4076 C C . HIS B 1 245 ? -4.758 9.781 27.297 1 66.62 245 HIS B C 1
ATOM 4078 O O . HIS B 1 245 ? -5.156 8.797 26.672 1 66.62 245 HIS B O 1
ATOM 4084 N N . ALA B 1 246 ? -5.414 10.883 27.547 1 81.94 246 ALA B N 1
ATOM 4085 C CA . ALA B 1 246 ? -6.5 11.32 26.672 1 81.94 246 ALA B CA 1
ATOM 4086 C C . ALA B 1 246 ? -6.027 11.445 25.234 1 81.94 246 ALA B C 1
ATOM 4088 O O . ALA B 1 246 ? -4.914 11.906 24.969 1 81.94 246 ALA B O 1
ATOM 4089 N N . ILE B 1 247 ? -6.754 10.805 24.297 1 94.94 247 ILE B N 1
ATOM 4090 C CA . ILE B 1 247 ? -6.477 10.93 22.875 1 94.94 247 ILE B CA 1
ATOM 4091 C C . ILE B 1 247 ? -7.488 11.875 22.234 1 94.94 247 ILE B C 1
ATOM 4093 O O . ILE B 1 247 ? -8.695 11.742 22.438 1 94.94 247 ILE B O 1
ATOM 4097 N N . THR B 1 248 ? -7.059 12.93 21.609 1 97.12 248 THR B N 1
ATOM 4098 C CA . THR B 1 248 ? -7.934 13.781 20.812 1 97.12 248 THR B CA 1
ATOM 4099 C C . THR B 1 248 ? -7.875 13.391 19.328 1 97.12 248 THR B C 1
ATOM 4101 O O . THR B 1 248 ? -6.805 13.398 18.734 1 97.12 248 THR B O 1
ATOM 4104 N N . LEU B 1 249 ? -9.008 13.016 18.844 1 97.75 249 LEU B N 1
ATOM 4105 C CA . LEU B 1 249 ? -9.172 12.664 17.438 1 97.75 249 LEU B CA 1
ATOM 4106 C C . LEU B 1 249 ? -9.664 13.859 16.641 1 97.75 249 LEU B C 1
ATOM 4108 O O . LEU B 1 249 ? -10.711 14.43 16.953 1 97.75 249 LEU B O 1
ATOM 4112 N N . VAL B 1 250 ? -8.875 14.266 15.625 1 98.19 250 VAL B N 1
ATOM 4113 C CA . VAL B 1 250 ? -9.25 15.391 14.773 1 98.19 250 VAL B CA 1
ATOM 4114 C C . VAL B 1 250 ? -9.594 14.883 13.375 1 98.19 250 VAL B C 1
ATOM 4116 O O . VAL B 1 250 ? -8.703 14.625 12.562 1 98.19 250 VAL B O 1
ATOM 4119 N N . ALA B 1 251 ? -10.852 14.82 13.039 1 96.56 251 ALA B N 1
ATOM 4120 C CA . ALA B 1 251 ? -11.266 14.234 11.766 1 96.56 251 ALA B CA 1
ATOM 4121 C C . ALA B 1 251 ? -12.711 14.586 11.438 1 96.56 251 ALA B C 1
ATOM 4123 O O . ALA B 1 251 ? -13.406 15.203 12.25 1 96.56 251 ALA B O 1
ATOM 4124 N N . GLY B 1 252 ? -13.086 14.32 10.227 1 93.94 252 GLY B N 1
ATOM 4125 C CA . GLY B 1 252 ? -14.5 14.367 9.891 1 93.94 252 GLY B CA 1
ATOM 4126 C C . GLY B 1 252 ? -15.32 13.297 10.578 1 93.94 252 GLY B C 1
ATOM 4127 O O . GLY B 1 252 ? -14.766 12.367 11.164 1 93.94 252 GLY B O 1
ATOM 4128 N N . THR B 1 253 ? -16.578 13.406 10.445 1 91.88 253 THR B N 1
ATOM 4129 C CA . THR B 1 253 ? -17.516 12.586 11.188 1 91.88 253 THR B CA 1
ATOM 4130 C C . THR B 1 253 ? -17.312 11.102 10.867 1 91.88 253 THR B C 1
ATOM 4132 O O . THR B 1 253 ? -17.203 10.273 11.773 1 91.88 253 THR B O 1
ATOM 4135 N N . SER B 1 254 ? -17.234 10.773 9.625 1 93.5 254 SER B N 1
ATOM 4136 C CA . SER B 1 254 ? -17.141 9.375 9.219 1 93.5 254 SER B CA 1
ATOM 4137 C C . SER B 1 254 ? -15.852 8.742 9.734 1 93.5 254 SER B C 1
ATOM 4139 O O . SER B 1 254 ? -15.875 7.652 10.312 1 93.5 254 SER B O 1
ATOM 4141 N N . LEU B 1 255 ? -14.781 9.391 9.562 1 95.81 255 LEU B N 1
ATOM 4142 C CA . LEU B 1 255 ? -13.5 8.859 10.016 1 95.81 255 LEU B CA 1
ATOM 4143 C C . LEU B 1 255 ? -13.438 8.805 11.539 1 95.81 255 LEU B C 1
ATOM 4145 O O . LEU B 1 255 ? -12.836 7.891 12.102 1 95.81 255 LEU B O 1
ATOM 4149 N N . THR B 1 256 ? -14.039 9.789 12.141 1 97 256 THR B N 1
ATOM 4150 C CA . THR B 1 256 ? -14.078 9.789 13.602 1 97 256 THR B CA 1
ATOM 4151 C C . THR B 1 256 ? -14.719 8.508 14.125 1 97 256 THR B C 1
ATOM 4153 O O . THR B 1 256 ? -14.164 7.848 15.008 1 97 256 THR B O 1
ATOM 4156 N N . ALA B 1 257 ? -15.805 8.125 13.594 1 96.88 257 ALA B N 1
ATOM 4157 C CA . ALA B 1 257 ? -16.516 6.938 14.039 1 96.88 257 ALA B CA 1
ATOM 4158 C C . ALA B 1 257 ? -15.664 5.684 13.859 1 96.88 257 ALA B C 1
ATOM 4160 O O . ALA B 1 257 ? -15.625 4.82 14.742 1 96.88 257 ALA B O 1
ATOM 4161 N N . ARG B 1 258 ? -15.008 5.566 12.789 1 97.81 258 ARG B N 1
ATOM 4162 C CA . ARG B 1 258 ? -14.188 4.398 12.477 1 97.81 258 ARG B CA 1
ATOM 4163 C C . ARG B 1 258 ? -13 4.293 13.43 1 97.81 258 ARG B C 1
ATOM 4165 O O . ARG B 1 258 ? -12.727 3.225 13.977 1 97.81 258 ARG B O 1
ATOM 4172 N N . TYR B 1 259 ? -12.312 5.406 13.648 1 98 259 TYR B N 1
ATOM 4173 C CA . TYR B 1 259 ? -11.156 5.383 14.531 1 98 259 TYR B CA 1
ATOM 4174 C C . TYR B 1 259 ? -11.578 5.207 15.984 1 98 259 TYR B C 1
ATOM 4176 O O . TYR B 1 259 ? -10.867 4.582 16.781 1 98 259 TYR B O 1
ATOM 4184 N N . GLN B 1 260 ? -12.703 5.805 16.344 1 96.38 260 GLN B N 1
ATOM 4185 C CA . GLN B 1 260 ? -13.234 5.598 17.688 1 96.38 260 GLN B CA 1
ATOM 4186 C C . GLN B 1 260 ? -13.453 4.117 17.969 1 96.38 260 GLN B C 1
ATOM 4188 O O . GLN B 1 260 ? -13.156 3.633 19.062 1 96.38 260 GLN B O 1
ATOM 4193 N N . GLN B 1 261 ? -14 3.414 17.031 1 96.75 261 GLN B N 1
ATOM 4194 C CA . GLN B 1 261 ? -14.203 1.977 17.188 1 96.75 261 GLN B CA 1
ATOM 4195 C C . GLN B 1 261 ? -12.875 1.252 17.391 1 96.75 261 GLN B C 1
ATOM 4197 O O . GLN B 1 261 ? -12.781 0.346 18.219 1 96.75 261 GLN B O 1
ATOM 4202 N N . ALA B 1 262 ? -11.891 1.627 16.656 1 97.12 262 ALA B N 1
ATOM 4203 C CA . ALA B 1 262 ? -10.57 1.016 16.766 1 97.12 262 ALA B CA 1
ATOM 4204 C C . ALA B 1 262 ? -9.977 1.256 18.156 1 97.12 262 ALA B C 1
ATOM 4206 O O . ALA B 1 262 ? -9.477 0.327 18.797 1 97.12 262 ALA B O 1
ATOM 4207 N N . PHE B 1 263 ? -10.07 2.488 18.625 1 95.56 263 PHE B N 1
ATOM 4208 C CA . PHE B 1 263 ? -9.508 2.83 19.922 1 95.56 263 PHE B CA 1
ATOM 4209 C C . PHE B 1 263 ? -10.297 2.172 21.047 1 95.56 263 PHE B C 1
ATOM 4211 O O . PHE B 1 263 ? -9.719 1.749 22.062 1 95.56 263 PHE B O 1
ATOM 4218 N N . GLN B 1 264 ? -11.586 2.117 20.859 1 93.5 264 GLN B N 1
ATOM 4219 C CA . GLN B 1 264 ? -12.414 1.432 21.844 1 93.5 264 GLN B CA 1
ATOM 4220 C C . GLN B 1 264 ? -12.016 -0.035 21.984 1 93.5 264 GLN B C 1
ATOM 4222 O O . GLN B 1 264 ? -11.969 -0.575 23.094 1 93.5 264 GLN B O 1
ATOM 4227 N N . ALA B 1 265 ? -11.758 -0.637 20.906 1 93.38 265 ALA B N 1
ATOM 4228 C CA . ALA B 1 265 ? -11.336 -2.035 20.906 1 93.38 265 ALA B CA 1
ATOM 4229 C C . ALA B 1 265 ? -10.023 -2.209 21.656 1 93.38 265 ALA B C 1
ATOM 4231 O O . ALA B 1 265 ? -9.742 -3.289 22.188 1 93.38 265 ALA B O 1
ATOM 4232 N N . MET B 1 266 ? -9.266 -1.195 21.781 1 89.75 266 MET B N 1
ATOM 4233 C CA . MET B 1 266 ? -7.996 -1.228 22.516 1 89.75 266 MET B CA 1
ATOM 4234 C C . MET B 1 266 ? -8.18 -0.765 23.953 1 89.75 266 MET B C 1
ATOM 4236 O O . MET B 1 266 ? -7.211 -0.705 24.719 1 89.75 266 MET B O 1
ATOM 4240 N N . GLY B 1 267 ? -9.383 -0.318 24.266 1 89.31 267 GLY B N 1
ATOM 4241 C CA . GLY B 1 267 ? -9.68 0.133 25.625 1 89.31 267 GLY B CA 1
ATOM 4242 C C . GLY B 1 267 ? -9.312 1.585 25.859 1 89.31 267 GLY B C 1
ATOM 4243 O O . GLY B 1 267 ? -9.031 1.98 26.984 1 89.31 267 GLY B O 1
ATOM 4244 N N . CYS B 1 268 ? -9.211 2.34 24.797 1 90.69 268 CYS B N 1
ATOM 4245 C CA .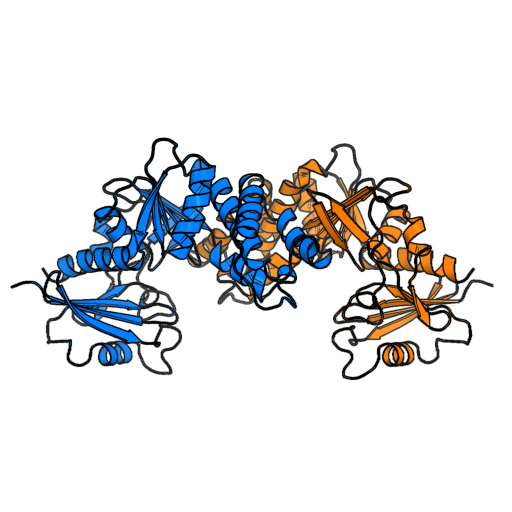 CYS B 1 268 ? -8.844 3.748 24.906 1 90.69 268 CYS B CA 1
ATOM 4246 C C . CYS B 1 268 ? -10.039 4.645 24.609 1 90.69 268 CYS B C 1
ATOM 4248 O O . CYS B 1 268 ? -10.836 4.344 23.703 1 90.69 268 CYS B O 1
ATOM 4250 N N . ASP B 1 269 ? -10.141 5.676 25.344 1 88.5 269 ASP B N 1
ATOM 4251 C CA . ASP B 1 269 ? -11.164 6.684 25.062 1 88.5 269 ASP B CA 1
ATOM 4252 C C . ASP B 1 269 ? -10.578 7.844 24.266 1 88.5 269 ASP B C 1
ATOM 4254 O O . ASP B 1 269 ? -9.398 8.164 24.391 1 88.5 269 ASP B O 1
ATOM 4258 N N . VAL B 1 270 ? -11.477 8.398 23.438 1 93.38 270 VAL B N 1
ATOM 4259 C CA . VAL B 1 270 ? -11 9.492 22.594 1 93.38 270 VAL B CA 1
ATOM 4260 C C . VAL B 1 270 ? -11.984 10.656 22.656 1 93.38 270 VAL B C 1
ATOM 4262 O O . VAL B 1 270 ? -13.18 10.461 22.906 1 93.38 270 VAL B O 1
ATOM 4265 N N . THR B 1 271 ? -11.508 11.828 22.594 1 96.12 271 THR B N 1
ATOM 4266 C CA . THR B 1 271 ? -12.281 13.039 22.375 1 96.12 271 THR B CA 1
ATOM 4267 C C . THR B 1 271 ? -12.195 13.492 20.922 1 96.12 271 THR B C 1
ATOM 4269 O O . THR B 1 271 ? -11.102 13.578 20.359 1 96.12 271 THR B O 1
ATOM 4272 N N . ALA B 1 272 ? -13.375 13.773 20.344 1 97.12 272 ALA B N 1
ATOM 4273 C CA . ALA B 1 272 ? -13.398 14.094 18.922 1 97.12 272 ALA B CA 1
ATOM 4274 C C . ALA B 1 272 ? -13.516 15.602 18.688 1 97.12 272 ALA B C 1
ATOM 4276 O O . ALA B 1 272 ? -14.266 16.281 19.406 1 97.12 272 ALA B O 1
ATOM 4277 N N . VAL B 1 273 ? -12.75 16.109 17.828 1 97.62 273 VAL B N 1
ATOM 4278 C CA . VAL B 1 273 ? -12.844 17.469 17.312 1 97.62 273 VAL B CA 1
ATOM 4279 C C . VAL B 1 273 ? -12.969 17.438 15.789 1 97.62 273 VAL B C 1
ATOM 4281 O O . VAL B 1 273 ? -12.203 16.766 15.109 1 97.62 273 VAL B O 1
ATOM 4284 N N . ALA B 1 274 ? -13.945 18.125 15.273 1 97 274 ALA B N 1
ATOM 4285 C CA . ALA B 1 274 ? -14.094 18.188 13.82 1 97 274 ALA B CA 1
ATOM 4286 C C . ALA B 1 274 ? -12.906 18.891 13.172 1 97 274 ALA B C 1
ATOM 4288 O O . ALA B 1 274 ? -12.461 19.938 13.648 1 97 274 ALA B O 1
ATOM 4289 N N . GLY B 1 275 ? -12.438 18.312 12.07 1 94.75 275 GLY B N 1
ATOM 4290 C CA . GLY B 1 275 ? -11.266 18.859 11.391 1 94.75 275 GLY B CA 1
ATOM 4291 C C . GLY B 1 275 ? -11.414 20.312 10.992 1 94.75 275 GLY B C 1
ATOM 4292 O O . GLY B 1 275 ? -10.508 21.109 11.219 1 94.75 275 GLY B O 1
ATOM 4293 N N . ASP B 1 276 ? -12.555 20.641 10.461 1 92.19 276 ASP B N 1
ATOM 4294 C CA . ASP B 1 276 ? -12.82 22 10.008 1 92.19 276 ASP B CA 1
ATOM 4295 C C . ASP B 1 276 ? -12.836 22.984 11.188 1 92.19 276 ASP B C 1
ATOM 4297 O O . ASP B 1 276 ? -12.297 24.078 11.086 1 92.19 276 ASP B O 1
ATOM 4301 N N . THR B 1 277 ? -13.461 22.531 12.234 1 95.06 277 THR B N 1
ATOM 4302 C CA . THR B 1 277 ? -13.523 23.344 13.438 1 95.06 277 THR B CA 1
ATOM 4303 C C . THR B 1 277 ? -12.133 23.594 14 1 95.06 277 THR B C 1
ATOM 4305 O O . THR B 1 277 ? -11.805 24.734 14.383 1 95.06 277 THR B O 1
ATOM 4308 N N . ALA B 1 278 ? -11.375 22.562 14.023 1 97.12 278 ALA B N 1
ATOM 4309 C CA . ALA B 1 278 ? -10.008 22.688 14.508 1 97.12 278 ALA B CA 1
ATOM 4310 C C . ALA B 1 278 ? -9.188 23.625 13.633 1 97.12 278 ALA B C 1
ATOM 4312 O O . ALA B 1 278 ? -8.445 24.469 14.141 1 97.12 278 ALA B O 1
ATOM 4313 N N . PHE B 1 279 ? -9.336 23.516 12.398 1 95.88 279 PHE B N 1
ATOM 4314 C CA . PHE B 1 279 ? -8.586 24.359 11.477 1 95.88 279 PHE B CA 1
ATOM 4315 C C . PHE B 1 279 ? -8.93 25.828 11.688 1 95.88 279 PHE B C 1
ATOM 4317 O O . PHE B 1 279 ? -8.039 26.672 11.812 1 95.88 279 PHE B O 1
ATOM 4324 N N . GLN B 1 280 ? -10.203 26.125 11.719 1 94.56 280 GLN B N 1
ATOM 4325 C CA . GLN B 1 280 ? -10.648 27.5 11.859 1 94.56 280 GLN B CA 1
ATOM 4326 C C . GLN B 1 280 ? -10.18 28.109 13.18 1 94.56 280 GLN B C 1
ATOM 4328 O O . GLN B 1 280 ? -9.719 29.25 13.219 1 94.56 280 GLN B O 1
ATOM 4333 N N . ALA B 1 281 ? -10.312 27.281 14.195 1 95.5 281 ALA B N 1
ATOM 4334 C CA . ALA B 1 281 ? -9.828 27.766 15.492 1 95.5 281 ALA B CA 1
ATOM 4335 C C . ALA B 1 281 ? -8.328 28.047 15.445 1 95.5 281 ALA B C 1
ATOM 4337 O O . ALA B 1 281 ? -7.867 29.062 15.984 1 95.5 281 ALA B O 1
ATOM 4338 N N . GLY B 1 282 ? -7.59 27.203 14.805 1 96.25 282 GLY B N 1
ATOM 4339 C CA . GLY B 1 282 ? -6.148 27.344 14.711 1 96.25 282 GLY B CA 1
ATOM 4340 C C . GLY B 1 282 ? -5.719 28.562 13.914 1 96.25 282 GLY B C 1
ATOM 4341 O O . GLY B 1 282 ? -4.926 29.375 14.391 1 96.25 282 GLY B O 1
ATOM 4342 N N . ILE B 1 283 ? -6.289 28.672 12.75 1 95.25 283 ILE B N 1
ATOM 4343 C CA . ILE B 1 283 ? -5.84 29.75 11.859 1 95.25 283 ILE B CA 1
ATOM 4344 C C . ILE B 1 283 ? -6.281 31.094 12.414 1 95.25 283 ILE B C 1
ATOM 4346 O O . ILE B 1 283 ? -5.574 32.094 12.273 1 95.25 283 ILE B O 1
ATOM 4350 N N . ARG B 1 284 ? -7.363 31.156 13.109 1 93.25 284 ARG B N 1
ATOM 4351 C CA . ARG B 1 284 ? -7.809 32.406 13.742 1 93.25 284 ARG B CA 1
ATOM 4352 C C . ARG B 1 284 ? -6.848 32.812 14.844 1 93.25 284 ARG B C 1
ATOM 4354 O O . ARG B 1 284 ? -6.551 34 14.992 1 93.25 284 ARG B O 1
ATOM 4361 N N . SER B 1 285 ? -6.406 31.859 15.508 1 92.56 285 SER B N 1
ATOM 4362 C CA . SER B 1 285 ? -5.473 32.156 16.578 1 92.56 285 SER B CA 1
ATOM 4363 C C . SER B 1 285 ? -4.188 32.781 16.031 1 92.56 285 SER B C 1
ATOM 4365 O O . SER B 1 285 ? -3.627 33.688 16.641 1 92.56 285 SER B O 1
ATOM 4367 N N . ILE B 1 286 ? -3.756 32.312 14.906 1 93.31 286 ILE B N 1
ATOM 4368 C CA . ILE B 1 286 ? -2.545 32.844 14.281 1 93.31 286 ILE B CA 1
ATOM 4369 C C . ILE B 1 286 ? -2.828 34.219 13.688 1 93.31 286 ILE B C 1
ATOM 4371 O O . ILE B 1 286 ? -2.043 35.156 13.859 1 93.31 286 ILE B O 1
ATOM 4375 N N . ALA B 1 287 ? -3.953 34.344 13.031 1 90.12 287 ALA B N 1
ATOM 4376 C CA . ALA B 1 287 ? -4.316 35.594 12.359 1 90.12 287 ALA B CA 1
ATOM 4377 C C . ALA B 1 287 ? -4.484 36.719 13.375 1 90.12 287 ALA B C 1
ATOM 4379 O O . ALA B 1 287 ? -4.129 37.875 13.094 1 90.12 287 ALA B O 1
ATOM 4380 N N . HIS B 1 288 ? -4.98 36.438 14.484 1 82.56 288 HIS B N 1
ATOM 4381 C CA . HIS B 1 288 ? -5.152 37.406 15.539 1 82.56 288 HIS B CA 1
ATOM 4382 C C . HIS B 1 288 ? -3.807 37.969 16.016 1 82.56 288 HIS B C 1
ATOM 4384 O O . HIS B 1 288 ? -3.678 39.156 16.328 1 82.56 288 HIS B O 1
ATOM 4390 N N . ALA B 1 289 ? -2.842 37.094 15.977 1 80.44 289 ALA B N 1
ATOM 4391 C CA . ALA B 1 289 ? -1.505 37.469 16.422 1 80.44 289 ALA B CA 1
ATOM 4392 C C . ALA B 1 289 ? -0.833 38.406 15.398 1 80.44 289 ALA B C 1
ATOM 4394 O O . ALA B 1 289 ? -0.053 39.281 15.766 1 80.44 289 ALA B O 1
ATOM 4395 N N . VAL B 1 290 ? -1.178 38.188 14.18 1 81.06 290 VAL B N 1
ATOM 4396 C CA . VAL B 1 290 ? -0.576 38.969 13.102 1 81.06 290 VAL B CA 1
ATOM 4397 C C . VAL B 1 290 ? -1.273 40.344 12.992 1 81.06 290 VAL B C 1
ATOM 4399 O O . VAL B 1 290 ? -0.654 41.312 12.617 1 81.06 290 VAL B O 1
ATOM 4402 N N . ALA B 1 291 ? -2.545 40.406 13.273 1 76 291 ALA B N 1
ATOM 4403 C CA . ALA B 1 291 ? -3.346 41.625 13.109 1 76 291 ALA B CA 1
ATOM 4404 C C . ALA B 1 291 ? -3.115 42.594 14.273 1 76 291 ALA B C 1
ATOM 4406 O O . ALA B 1 291 ? -3.393 43.781 14.156 1 76 291 ALA B O 1
ATOM 4407 N N . ASN B 1 292 ? -2.635 42.031 15.414 1 68 292 ASN B N 1
ATOM 4408 C CA . ASN B 1 292 ? -2.363 42.906 16.562 1 68 292 ASN B CA 1
ATOM 4409 C C . ASN B 1 292 ? -0.876 43.219 16.672 1 68 292 ASN B C 1
ATOM 4411 O O . ASN B 1 292 ? -0.508 44.312 17.125 1 68 292 ASN B O 1
#

Secondary structure (DSSP, 8-state):
-PPEEEEEEE-SS-EEEEEEETTEEEEEEEES--TT--TT--HHHHHHHHTTTT--TT--EEEEEGGGSTTSSS-PPPEESSEEHHHHHHSPEEEETTEEE---EEEEETTEEEEESSHHHHHHHHHHHS--SEEEE-SSSEEEEEE-SSEEEEEEEE-HHHHHHHHHHHSTTTTTPPPP---HHHHHHHHHHHHH----HHHHHHHHHHHHTTSS-GGGHHHHHHHHHHHHHHHHTGGG--TT-PEEEEE-HHHHHHHHHHHHHTT--EEEEEHHHHHHHHHHHHHHHHH-/-PPEEEEEEE-SS-EEEEEEETTEEEEEEEES--TT--TT--HHHHHHHHTTTT--TT--EEEEEGGGSTTSSS-PPPEESSEEHHHHHHSPEEEETTEEE---EEEEETTEEEEESSHHHHHHHHHHHS--SEEEE-SSSEEEEEE-SSEEEEEEEE-HHHHHHHHHHHSTTTTTPPPP---HHHHHHHHHHHHH----HHHHHHHHHHHHTTSS-GGGHHHHHHHHHHHHHHHHTGGG--TT-PEEEEE-HHHHHHHHHHHHHTT--EEEEEHHHHHHHHHHHHHHHHH-